Protein AF-A0A068VB18-F1 (afdb_monomer)

Secondary structure (DSSP, 8-state):
-BTTEEEEEETTEEEEEEEEETTEEEE-----------------HHHHHHHHHHHHHTTS--HHHHHHHHHTTTTTT----PPPP-HHHHHHH-PPPPPPP------STTS-EEEEEE---SS--TTS--EEEEEEETTT--EEEEEESSSTHHHHHHHHHHHHHHHTTT----EEEE-S-STTTSHHHHHHHHHTTPEEEEPPTT-GGGGHHHHHHHHHHHHHHHHHHHHTT--GGGHHHHHHHHHHHHTTS--GGGTT--HHHHHHTS---GGGG---TT-EEEEE----TTS-SEEEEEEEEE-TTSSSEEEEETTTTEEEEESSEEEE-HHHHHHHHTTS---PPPP------------------------------------------------------SHHHHHHHHHHHHHHHHHHHHHHH-TT---

Mean predicted aligned error: 19.24 Å

Organism: Coffea canephora (NCBI:txid49390)

Radius of gyration: 36.21 Å; Cα contacts (8 Å, |Δi|>4): 508; chains: 1; bounding box: 81×68×108 Å

InterPro domains:
  IPR001584 Integrase, catalytic core [PF00665] (124-206)
  IPR001584 Integrase, catalytic core [PS50994] (92-271)
  IPR012337 Ribonuclease H-like superfamily [SSF53098] (108-265)
  IPR025724 GAG-pre-integrase domain [PF13976] (40-94)
  IPR036397 Ribonuclease H superfamily [G3DSA:3.30.420.10] (103-286)
  IPR039537 Retrotransposon Ty1/copia-like [PTHR42648] (55-319)
  IPR057670 Retroviral polymerase, SH3-like domain [PF25597] (283-341)

Sequence (435 aa):
MRDGILKVTSGALVMLKGVRKNILYYYQGSIVVGTAAATTSSSSKKDAEATKLWHMRLGHAGEKSLQNLAKQGLLKGTKVCKLEFCEHCVLEKQRKVKFGTGIHNTKGILDYVHSNVWGPAKTPSLGGRYYFVTFIDDFSRRVWVFTMKSKDEVLEIFLKWKARVENQTGRKIKILRTDNGGEYKSDPFQKIGQECGIVQHFTVRKTPQQNGVSERMNKTLVEKVHCMLSNARLGRKFWAETVTYAQHLVNRLPSSAIGGKTPLEVWSGKPTTDYDSLRIFYSTAYYHVNESKLDPRAKKAIFMGLNAGVKGYRLWCLEAKKTIISRDVTFNESAMLNKVTQNGTSGTPQQVECTPKQVEFEQIVVSPANSTISDSPMAEEESDEEEISTQDLNSSKSQLPSIGQNEKFINLLVLLTWWLMHFQLLMMFHPHFLK

Structure (mmCIF, N/CA/C/O backbone):
data_AF-A0A068VB18-F1
#
_entry.id   AF-A0A068VB18-F1
#
loop_
_atom_site.group_PDB
_atom_site.id
_atom_site.type_symbol
_atom_site.label_atom_id
_atom_site.label_alt_id
_atom_site.label_comp_id
_atom_site.label_asym_id
_atom_site.label_entity_id
_atom_site.label_seq_id
_atom_site.pdbx_PDB_ins_code
_atom_site.Cartn_x
_atom_site.Cartn_y
_atom_site.Cartn_z
_atom_site.occupancy
_atom_site.B_iso_or_equiv
_atom_site.auth_seq_id
_atom_site.auth_comp_id
_atom_site.auth_asym_id
_atom_site.auth_atom_id
_atom_site.pdbx_PDB_model_num
ATOM 1 N N . MET A 1 1 ? -0.749 -23.308 60.403 1.00 58.56 1 MET A N 1
ATOM 2 C CA . MET A 1 1 ? -1.268 -23.413 61.790 1.00 58.56 1 MET A CA 1
ATOM 3 C C . MET A 1 1 ? -0.129 -23.890 62.681 1.00 58.56 1 MET A C 1
ATOM 5 O O . MET A 1 1 ? 0.758 -24.550 62.151 1.00 58.56 1 MET A O 1
ATOM 9 N N . ARG A 1 2 ? -0.130 -23.566 63.977 1.00 52.41 2 ARG A N 1
ATOM 10 C CA . ARG A 1 2 ? 0.782 -24.137 64.988 1.00 52.41 2 ARG A CA 1
ATOM 11 C C . ARG A 1 2 ? 0.007 -24.312 66.302 1.00 52.41 2 ARG A C 1
ATOM 13 O O . ARG A 1 2 ? -1.037 -23.679 66.473 1.00 52.41 2 ARG A O 1
ATOM 20 N N . ASP A 1 3 ? 0.481 -25.200 67.169 1.00 66.00 3 ASP A N 1
ATOM 21 C CA . ASP A 1 3 ? 0.122 -25.263 68.598 1.00 66.00 3 ASP A CA 1
ATOM 22 C C . ASP A 1 3 ? -1.391 -25.353 68.893 1.00 66.00 3 ASP A C 1
ATOM 24 O O . ASP A 1 3 ? -1.912 -24.748 69.825 1.00 66.00 3 ASP A O 1
ATOM 28 N N . GLY A 1 4 ? -2.136 -26.079 68.050 1.00 69.44 4 GLY A N 1
ATOM 29 C CA . GLY A 1 4 ? -3.585 -26.274 68.201 1.00 69.44 4 GLY A CA 1
ATOM 30 C C . GLY A 1 4 ? -4.459 -25.042 67.915 1.00 69.44 4 GLY A C 1
ATOM 31 O O . GLY A 1 4 ? -5.681 -25.130 68.047 1.00 69.44 4 GLY A O 1
ATOM 32 N N . ILE A 1 5 ? -3.878 -23.913 67.491 1.00 75.50 5 ILE A N 1
ATOM 33 C CA . ILE A 1 5 ? -4.602 -22.655 67.256 1.00 75.50 5 ILE A CA 1
ATOM 34 C C . ILE A 1 5 ? -4.793 -22.400 65.755 1.00 75.50 5 ILE A C 1
ATOM 36 O O . ILE A 1 5 ? -3.845 -22.358 64.962 1.00 75.50 5 ILE A O 1
ATOM 40 N N . LEU A 1 6 ? -6.048 -22.158 65.379 1.00 71.81 6 LEU A N 1
ATOM 41 C CA . LEU A 1 6 ? -6.449 -21.607 64.090 1.00 71.81 6 LEU A CA 1
ATOM 42 C C . LEU A 1 6 ? -6.508 -20.075 64.195 1.00 71.81 6 LEU A C 1
ATOM 44 O O . LEU A 1 6 ? -7.068 -19.530 65.148 1.00 71.81 6 LEU A O 1
ATOM 48 N N . LYS A 1 7 ? -5.951 -19.376 63.204 1.00 76.12 7 LYS A N 1
ATOM 49 C CA . LYS A 1 7 ? -6.112 -17.928 63.008 1.00 76.12 7 LYS A CA 1
ATOM 50 C C . LYS A 1 7 ? -6.501 -17.679 61.555 1.00 76.12 7 LYS A C 1
ATOM 52 O O . LYS A 1 7 ? -5.913 -18.297 60.669 1.00 76.12 7 LYS A O 1
ATOM 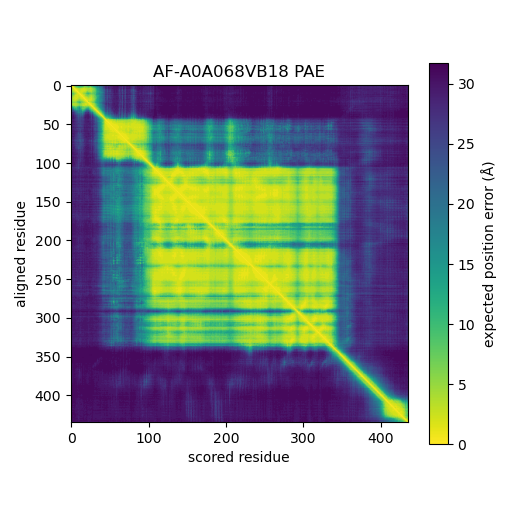57 N N . VAL A 1 8 ? -7.441 -16.767 61.327 1.00 70.88 8 VAL A N 1
ATOM 58 C CA . VAL A 1 8 ? -7.776 -16.230 59.999 1.00 70.88 8 VAL A CA 1
ATOM 59 C C . VAL A 1 8 ? -7.447 -14.742 60.010 1.00 70.88 8 VAL A C 1
ATOM 61 O O . VAL A 1 8 ? -7.818 -14.038 60.950 1.00 70.88 8 VAL A O 1
ATOM 64 N N . THR A 1 9 ? -6.725 -14.270 58.999 1.00 74.38 9 THR A N 1
ATOM 65 C CA . THR A 1 9 ? -6.151 -12.917 58.940 1.00 74.38 9 THR A CA 1
ATOM 66 C C . THR A 1 9 ? -6.532 -12.203 57.651 1.00 74.38 9 THR A C 1
ATOM 68 O O . THR A 1 9 ? -6.506 -12.815 56.586 1.00 74.38 9 THR A O 1
ATOM 71 N N . SER A 1 10 ? -6.814 -10.904 57.743 1.00 54.53 10 SER A N 1
ATOM 72 C CA . SER A 1 10 ? -6.940 -9.999 56.598 1.00 54.53 10 SER A CA 1
ATOM 73 C C . SER A 1 10 ? -5.850 -8.935 56.713 1.00 54.53 10 SER A C 1
ATOM 75 O O . SER A 1 10 ? -5.872 -8.102 57.621 1.00 54.53 10 SER A O 1
ATOM 77 N N . GLY A 1 11 ? -4.825 -9.026 55.862 1.00 71.62 11 GLY A N 1
ATOM 78 C CA . GLY A 1 11 ? -3.572 -8.296 56.069 1.00 71.62 11 GLY A CA 1
ATOM 79 C C . GLY A 1 11 ? -2.963 -8.612 57.442 1.00 71.62 11 GLY A C 1
ATOM 80 O O . GLY A 1 11 ? -2.882 -9.774 57.840 1.00 71.62 11 GLY A O 1
ATOM 81 N N . ALA A 1 12 ? -2.574 -7.574 58.185 1.00 59.66 12 ALA A N 1
ATOM 82 C CA . ALA A 1 12 ? -2.050 -7.701 59.548 1.00 59.66 12 ALA A CA 1
ATOM 83 C C . ALA A 1 12 ? -3.129 -7.967 60.624 1.00 59.66 12 ALA A C 1
ATOM 85 O O . ALA A 1 12 ? -2.789 -8.275 61.766 1.00 59.66 12 ALA A O 1
ATOM 86 N N . LEU A 1 13 ? -4.423 -7.849 60.295 1.00 49.03 13 LEU A N 1
ATOM 87 C CA . LEU A 1 13 ? -5.514 -7.957 61.264 1.00 49.03 13 LEU A CA 1
ATOM 88 C C . LEU A 1 13 ? -5.970 -9.416 61.424 1.00 49.03 13 LEU A C 1
ATOM 90 O O . LEU A 1 13 ? -6.339 -10.073 60.449 1.00 49.03 13 LEU A O 1
ATOM 94 N N . VAL A 1 14 ? -5.982 -9.931 62.657 1.00 67.19 14 VAL A N 1
ATOM 95 C CA . VAL A 1 14 ? -6.551 -11.255 62.968 1.00 67.19 14 VAL A CA 1
ATOM 96 C C . VAL A 1 14 ? -8.071 -11.123 63.054 1.00 67.19 14 VAL A C 1
ATOM 98 O O . VAL A 1 14 ? -8.593 -10.607 64.035 1.00 67.19 14 VAL A O 1
ATOM 101 N N . MET A 1 15 ? -8.770 -11.606 62.028 1.00 63.97 15 MET A N 1
ATOM 102 C CA . MET A 1 15 ? -10.232 -11.552 61.926 1.00 63.97 15 MET A CA 1
ATOM 103 C C . MET A 1 15 ? -10.912 -12.586 62.826 1.00 63.97 15 MET A C 1
ATOM 105 O O . MET A 1 15 ? -11.956 -12.308 63.401 1.00 63.97 15 MET A O 1
ATOM 109 N N . LEU A 1 16 ? -10.339 -13.792 62.926 1.00 72.50 16 LEU A N 1
ATOM 110 C CA . LEU A 1 16 ? -10.904 -14.910 63.689 1.00 72.50 16 LEU A CA 1
ATOM 111 C C . LEU A 1 16 ? -9.788 -15.699 64.386 1.00 72.50 16 LEU A C 1
ATOM 113 O O . LEU A 1 16 ? -8.723 -15.929 63.803 1.00 72.50 16 LEU A O 1
ATOM 117 N N . LYS A 1 17 ? -10.061 -16.188 65.599 1.00 77.75 17 LYS A N 1
ATOM 118 C CA . LYS A 1 17 ? -9.218 -17.143 66.332 1.00 77.75 17 LYS A CA 1
ATOM 119 C C . LYS A 1 17 ? -10.072 -18.329 66.787 1.00 77.75 17 LYS A C 1
ATOM 121 O O . LYS A 1 17 ? -11.177 -18.145 67.291 1.00 77.75 17 LYS A O 1
ATOM 126 N N . GLY A 1 18 ? -9.553 -19.542 66.619 1.00 79.19 18 GLY A N 1
ATOM 127 C CA . GLY A 1 18 ? -10.179 -20.773 67.100 1.00 79.19 18 GLY A CA 1
ATOM 128 C C . GLY A 1 18 ? -9.169 -21.671 67.806 1.00 79.19 18 GLY A C 1
ATOM 129 O O . GLY A 1 18 ? -8.002 -21.724 67.414 1.00 79.19 18 GLY A O 1
ATOM 130 N N . VAL A 1 19 ? -9.608 -22.377 68.844 1.00 80.06 19 VAL A N 1
ATOM 131 C CA . VAL A 1 19 ? -8.768 -23.279 69.647 1.00 80.06 19 VAL A CA 1
ATOM 132 C C . VAL A 1 19 ? -9.276 -24.707 69.488 1.00 80.06 19 VAL A C 1
ATOM 134 O O . VAL A 1 19 ? -10.472 -24.968 69.638 1.00 80.06 19 VAL A O 1
ATOM 137 N N . ARG A 1 20 ? -8.381 -25.643 69.167 1.00 77.44 20 ARG A N 1
ATOM 138 C CA . ARG A 1 20 ? -8.735 -27.057 69.019 1.00 77.44 20 ARG A CA 1
ATOM 139 C C . ARG A 1 20 ? -9.038 -27.698 70.376 1.00 77.44 20 ARG A C 1
ATOM 141 O O . ARG A 1 20 ? -8.213 -27.641 71.283 1.00 77.44 20 ARG A O 1
ATOM 148 N N . LYS A 1 21 ? -10.178 -28.383 70.479 1.00 76.88 21 LYS A N 1
ATOM 149 C CA . LYS A 1 21 ? -10.435 -29.414 71.497 1.00 76.88 21 LYS A CA 1
ATOM 150 C C . LYS A 1 21 ? -10.802 -30.709 70.772 1.00 76.88 21 LYS A C 1
ATOM 152 O O . LYS A 1 21 ? -11.708 -30.732 69.939 1.00 76.88 21 LYS A O 1
ATOM 157 N N . ASN A 1 22 ? -10.079 -31.783 71.074 1.00 78.00 22 ASN A N 1
ATOM 158 C CA . ASN A 1 22 ? -10.166 -33.082 70.400 1.00 78.00 22 ASN A CA 1
ATOM 159 C C . ASN A 1 22 ? -9.963 -32.950 68.873 1.00 78.00 22 ASN A C 1
ATOM 161 O O . ASN A 1 22 ? -8.845 -32.697 68.417 1.00 78.00 22 ASN A O 1
ATOM 165 N N . ILE A 1 23 ? -11.026 -33.096 68.079 1.00 73.56 23 ILE A N 1
ATOM 166 C CA . ILE A 1 23 ? -11.016 -32.996 66.607 1.00 73.56 23 ILE A CA 1
ATOM 167 C C . ILE A 1 23 ? -11.746 -31.760 66.054 1.00 73.56 23 ILE A C 1
ATOM 169 O O . ILE A 1 23 ? -11.661 -31.514 64.855 1.00 73.56 23 ILE A O 1
ATOM 173 N N . LEU A 1 24 ? -12.386 -30.938 66.898 1.00 62.53 24 LEU A N 1
ATOM 174 C CA . LEU A 1 24 ? -13.042 -29.693 66.472 1.00 62.53 24 LEU A CA 1
ATOM 175 C C . LEU A 1 24 ? -12.284 -28.445 66.942 1.00 62.53 24 LEU A C 1
ATOM 177 O O . LEU A 1 24 ? -11.640 -28.432 67.992 1.00 62.53 24 LEU A O 1
ATOM 181 N N . TYR A 1 25 ? -12.395 -27.370 66.161 1.00 75.81 25 TYR A N 1
ATOM 182 C CA . TYR A 1 25 ? -11.918 -26.037 66.524 1.00 75.81 25 TYR A CA 1
ATOM 183 C C . TYR A 1 25 ? -13.089 -25.205 67.040 1.00 75.81 25 TYR A C 1
ATOM 185 O O . TYR A 1 25 ? -14.032 -24.931 66.303 1.00 75.81 25 TYR A O 1
ATOM 193 N N . TYR A 1 26 ? -13.010 -24.782 68.297 1.00 72.38 26 TYR A N 1
ATOM 194 C CA . TYR A 1 26 ? -14.001 -23.908 68.912 1.00 72.38 26 TYR A CA 1
ATOM 195 C C . TYR A 1 26 ? -13.614 -22.457 68.633 1.00 72.38 26 TYR A C 1
ATOM 197 O O . TYR A 1 26 ? -12.498 -22.035 68.952 1.00 72.38 26 TYR A O 1
ATOM 205 N N . TYR A 1 27 ? -14.516 -21.705 68.002 1.00 73.25 27 TYR A N 1
ATOM 206 C CA . TYR A 1 27 ? -14.330 -20.277 67.760 1.00 73.25 27 TYR A CA 1
ATOM 207 C C . TYR A 1 27 ? -14.326 -19.504 69.084 1.00 73.25 27 TYR A C 1
ATOM 209 O O . TYR A 1 27 ? -15.117 -19.797 69.980 1.00 73.25 27 TYR A O 1
ATOM 217 N N . GLN A 1 28 ? -13.435 -18.520 69.208 1.00 64.50 28 GLN A N 1
ATOM 218 C CA . GLN A 1 28 ? -13.293 -17.719 70.418 1.00 64.50 28 GLN A CA 1
ATOM 219 C C . GLN A 1 28 ? -13.223 -16.231 70.054 1.00 64.50 28 GLN A C 1
ATOM 221 O O . GLN A 1 28 ? -12.144 -15.674 69.851 1.00 64.50 28 GLN A O 1
ATOM 226 N N . GLY A 1 29 ? -14.393 -15.595 69.975 1.00 57.19 29 GLY A N 1
ATOM 227 C CA . GLY A 1 29 ? -14.534 -14.157 69.756 1.00 57.19 29 GLY A CA 1
ATOM 228 C C . GLY A 1 29 ? -15.957 -13.674 70.037 1.00 57.19 29 GLY A C 1
ATOM 229 O O . GLY A 1 29 ? -16.926 -14.382 69.764 1.00 57.19 29 GLY A O 1
ATOM 230 N N . SER A 1 30 ? -16.077 -12.470 70.589 1.00 56.31 30 SER A N 1
ATOM 231 C CA . SER A 1 30 ? -17.341 -11.748 70.740 1.00 56.31 30 SER A CA 1
ATOM 232 C C . SER A 1 30 ? -17.732 -11.061 69.427 1.00 56.31 30 SER A C 1
ATOM 234 O O . SER A 1 30 ? -16.874 -10.666 68.636 1.00 56.31 30 SER A O 1
ATOM 236 N N . ILE A 1 31 ? -19.036 -10.902 69.182 1.00 49.12 31 ILE A N 1
ATOM 237 C CA . ILE A 1 31 ? -19.524 -10.133 68.032 1.00 49.12 31 ILE A CA 1
ATOM 238 C C . ILE A 1 31 ? -19.370 -8.646 68.359 1.00 49.12 31 ILE A C 1
ATOM 240 O O . ILE A 1 31 ? -20.146 -8.088 69.134 1.00 49.12 31 ILE A O 1
ATOM 244 N N . VAL A 1 32 ? -18.377 -7.993 67.756 1.00 45.59 32 VAL A N 1
ATOM 245 C CA . VAL A 1 32 ? -18.273 -6.530 67.787 1.00 45.59 32 VAL A CA 1
ATOM 246 C C . VAL A 1 32 ? -19.317 -5.968 66.824 1.00 45.59 32 VAL A C 1
ATOM 248 O O . VAL A 1 32 ? -19.066 -5.853 65.625 1.00 45.59 32 VAL A O 1
ATOM 251 N N . VAL A 1 33 ? -20.495 -5.615 67.346 1.00 46.28 33 VAL A N 1
ATOM 252 C CA . VAL A 1 33 ? -21.537 -4.878 66.605 1.00 46.28 33 VAL A CA 1
ATOM 253 C C . VAL A 1 33 ? -21.116 -3.408 66.483 1.00 46.28 33 VAL A C 1
ATOM 255 O O . VAL A 1 33 ? -21.714 -2.500 67.054 1.00 46.28 33 VAL A O 1
ATOM 258 N N . GLY A 1 34 ? -20.015 -3.179 65.770 1.00 37.50 34 GLY A N 1
ATOM 259 C CA . GLY A 1 34 ? -19.579 -1.851 65.372 1.00 37.50 34 GLY A CA 1
ATOM 260 C C . GLY A 1 34 ? -20.324 -1.441 64.111 1.00 37.50 34 GLY A C 1
ATOM 261 O O . GLY A 1 34 ? -20.121 -2.047 63.058 1.00 37.50 34 GLY A O 1
ATOM 262 N N . THR A 1 35 ? -21.164 -0.410 64.199 1.00 41.69 35 THR A N 1
ATOM 263 C CA . THR A 1 35 ? -21.800 0.197 63.023 1.00 41.69 35 THR A CA 1
ATOM 264 C C . THR A 1 35 ? -20.718 0.795 62.131 1.00 41.69 35 THR A C 1
ATOM 266 O O . THR A 1 35 ? -20.266 1.920 62.346 1.00 41.69 35 THR A O 1
ATOM 269 N N . ALA A 1 36 ? -20.280 0.029 61.134 1.00 35.00 36 ALA A N 1
ATOM 270 C CA . ALA A 1 36 ? -19.320 0.482 60.145 1.00 35.00 36 ALA A CA 1
ATOM 271 C C . ALA A 1 36 ? -19.964 1.588 59.301 1.00 35.00 36 ALA A C 1
ATOM 273 O O . ALA A 1 36 ? -20.660 1.319 58.322 1.00 35.00 36 ALA A O 1
ATOM 274 N N . ALA A 1 37 ? -19.721 2.840 59.693 1.00 38.44 37 ALA A N 1
ATOM 275 C CA . ALA A 1 37 ? -20.038 4.021 58.908 1.00 38.44 37 ALA A CA 1
ATOM 276 C C . ALA A 1 37 ? -19.129 4.064 57.670 1.00 38.44 37 ALA A C 1
ATOM 278 O O . ALA A 1 37 ? -18.184 4.848 57.585 1.00 38.44 37 ALA A O 1
ATOM 279 N N . ALA A 1 38 ? -19.410 3.184 56.708 1.00 33.62 38 ALA A N 1
ATOM 280 C CA . ALA A 1 38 ? -18.883 3.294 55.366 1.00 33.62 38 ALA A CA 1
ATOM 281 C C . ALA A 1 38 ? -19.307 4.662 54.831 1.00 33.62 38 ALA A C 1
ATOM 283 O O . ALA A 1 38 ? -20.493 4.910 54.617 1.00 33.62 38 ALA A O 1
ATOM 284 N N . THR A 1 39 ? -18.339 5.553 54.631 1.00 35.38 39 THR A N 1
ATOM 285 C CA . THR A 1 39 ? -18.535 6.866 54.014 1.00 35.38 39 THR A CA 1
ATOM 286 C C . THR A 1 39 ? -18.766 6.70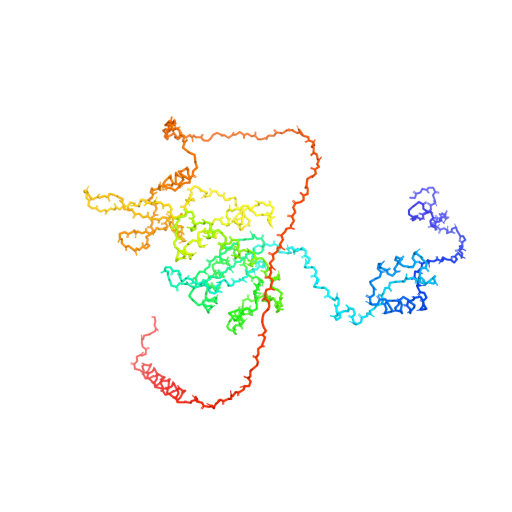7 52.514 1.00 35.38 39 THR A C 1
ATOM 288 O O . THR A 1 39 ? -18.004 7.192 51.676 1.00 35.38 39 THR A O 1
ATOM 291 N N . THR A 1 40 ? -19.869 6.040 52.167 1.00 36.53 40 THR A N 1
ATOM 292 C CA . THR A 1 40 ? -20.507 6.215 50.870 1.00 36.53 40 THR A CA 1
ATOM 293 C C . THR A 1 40 ? -20.725 7.710 50.685 1.00 36.53 40 THR A C 1
ATOM 295 O O . THR A 1 40 ? -21.352 8.392 51.497 1.00 36.53 40 THR A O 1
ATOM 298 N N . SER A 1 41 ? -20.154 8.257 49.619 1.00 46.75 41 SER A N 1
ATOM 299 C CA . SER A 1 41 ? -20.274 9.668 49.272 1.00 46.75 41 SER A CA 1
ATOM 300 C C . SER A 1 41 ? -21.639 9.950 48.642 1.00 46.75 41 SER A C 1
ATOM 302 O O . SER A 1 41 ? -21.734 10.518 47.555 1.00 46.75 41 SER A O 1
ATOM 304 N N . SER A 1 42 ? -22.713 9.575 49.348 1.00 48.00 42 SER A N 1
ATOM 305 C CA . SER A 1 42 ? -24.072 10.020 49.067 1.00 48.00 42 SER A CA 1
ATOM 306 C C . SER A 1 42 ? -24.145 11.527 49.308 1.00 48.00 42 SER A C 1
ATOM 308 O O . SER A 1 42 ? -24.503 12.002 50.388 1.00 48.00 42 SER A O 1
ATOM 310 N N . SER A 1 43 ? -23.765 12.287 48.282 1.00 57.28 43 SER A N 1
ATOM 311 C CA . SER A 1 43 ? -24.233 13.651 48.070 1.00 57.28 43 SER A CA 1
ATOM 312 C C . SER A 1 43 ? -25.730 13.679 48.345 1.00 57.28 43 SER A C 1
ATOM 314 O O . SER A 1 43 ? -26.464 12.877 47.755 1.00 57.28 43 SER A O 1
ATOM 316 N N . SER A 1 44 ? -26.190 14.549 49.243 1.00 72.12 44 SER A N 1
ATOM 317 C CA . SER A 1 44 ? -27.627 14.633 49.480 1.00 72.12 44 SER A CA 1
ATOM 318 C C . SER A 1 44 ? -28.304 15.072 48.181 1.00 72.12 44 SER A C 1
ATOM 320 O O . SER A 1 44 ? -27.704 15.783 47.370 1.00 72.12 44 SER A O 1
ATOM 322 N N . LYS A 1 45 ? -29.561 14.669 47.963 1.00 76.31 45 LYS A N 1
ATOM 323 C CA . LYS A 1 45 ? -30.307 15.068 46.757 1.00 76.31 45 LYS A CA 1
ATOM 324 C C . LYS A 1 45 ? -30.280 16.597 46.562 1.00 76.31 45 LYS A C 1
ATOM 326 O O . LYS A 1 45 ? -30.071 17.082 45.457 1.00 76.31 45 LYS A O 1
ATOM 331 N N . LYS A 1 46 ? -30.346 17.328 47.679 1.00 81.44 46 LYS A N 1
ATOM 332 C CA . LYS A 1 46 ? -30.207 18.785 47.790 1.00 81.44 46 LYS A CA 1
ATOM 333 C C . LYS A 1 46 ? -28.846 19.317 47.311 1.00 81.44 46 LYS A C 1
ATOM 335 O O . LYS A 1 46 ? -28.811 20.365 46.675 1.00 81.44 46 LYS A O 1
ATOM 340 N N . ASP A 1 47 ? -27.738 18.615 47.569 1.00 83.44 47 ASP A N 1
ATOM 341 C CA . ASP A 1 47 ? -26.401 19.000 47.081 1.00 83.44 47 ASP A CA 1
ATOM 342 C C . ASP A 1 47 ? -26.272 18.806 45.559 1.00 83.44 47 ASP A C 1
ATOM 344 O O . ASP A 1 47 ? -25.673 19.635 44.869 1.00 83.44 47 ASP A O 1
ATOM 348 N N . ALA A 1 48 ? -26.857 17.730 45.019 1.00 84.75 48 ALA A N 1
ATOM 349 C CA . ALA A 1 48 ? -26.893 17.468 43.578 1.00 84.75 48 ALA A CA 1
ATOM 350 C C . ALA A 1 48 ? -27.773 18.497 42.843 1.00 84.75 48 ALA A C 1
ATOM 352 O O . ALA A 1 48 ? -27.325 19.118 41.876 1.00 84.75 48 ALA A O 1
ATOM 353 N N . GLU A 1 49 ? -28.978 18.761 43.358 1.00 87.00 49 GLU A N 1
ATOM 354 C CA . GLU A 1 49 ? -29.884 19.810 42.872 1.00 87.00 49 GLU A CA 1
ATOM 355 C C . GLU A 1 49 ? -29.218 21.200 42.929 1.00 87.00 49 GLU A C 1
ATOM 357 O O . GLU A 1 49 ? -29.246 21.938 41.943 1.00 87.00 49 GLU A O 1
ATOM 362 N N . ALA A 1 50 ? -28.531 21.541 44.026 1.00 88.25 50 ALA A N 1
ATOM 363 C CA . ALA A 1 50 ? -27.800 22.804 44.150 1.00 88.25 50 ALA A CA 1
ATOM 364 C C . ALA A 1 50 ? -26.586 22.891 43.201 1.00 88.25 50 ALA A C 1
ATOM 366 O O . ALA A 1 50 ? -26.333 23.950 42.623 1.00 88.25 50 ALA A O 1
ATOM 367 N N . THR A 1 51 ? -25.870 21.784 42.975 1.00 89.44 51 THR A N 1
ATOM 368 C CA . THR A 1 51 ? -24.783 21.704 41.979 1.00 89.44 51 THR A CA 1
ATOM 369 C C . THR A 1 51 ? -25.313 21.968 40.568 1.00 89.44 51 THR A C 1
ATOM 371 O O . THR A 1 51 ? -24.751 22.784 39.835 1.00 89.44 51 THR A O 1
ATOM 374 N N . LYS A 1 52 ? -26.432 21.332 40.202 1.00 89.56 52 LYS A N 1
ATOM 375 C CA . LYS A 1 52 ? -27.115 21.495 38.909 1.00 89.56 52 LYS A CA 1
ATOM 376 C C . LYS A 1 52 ? -27.666 22.915 38.725 1.00 89.56 52 LYS A C 1
ATOM 378 O O . LYS A 1 52 ? -27.545 23.491 37.646 1.00 89.56 52 LYS A O 1
ATOM 383 N N . LEU A 1 53 ? -28.186 23.522 39.792 1.00 89.69 53 LEU A N 1
ATOM 384 C CA . LEU A 1 53 ? -28.639 24.914 39.802 1.00 89.69 53 LEU A CA 1
ATOM 385 C C . LEU A 1 53 ? -27.488 25.906 39.572 1.00 89.69 53 LEU A C 1
ATOM 387 O O . LEU A 1 53 ? -27.627 26.816 38.754 1.00 89.69 53 LEU A O 1
ATOM 391 N N . TRP A 1 54 ? -26.344 25.736 40.245 1.00 92.19 54 TRP A N 1
ATOM 392 C CA . TRP A 1 54 ? -25.168 26.586 40.015 1.00 92.19 54 TRP A CA 1
ATOM 393 C C . TRP A 1 54 ? -24.537 26.370 38.641 1.00 92.19 54 TRP A C 1
ATOM 395 O O . TRP A 1 54 ? -24.138 27.343 38.007 1.00 92.19 54 TRP A O 1
ATOM 405 N N . HIS A 1 55 ? -24.510 25.129 38.150 1.00 92.12 55 HIS A N 1
ATOM 406 C CA . HIS A 1 55 ? -24.104 24.812 36.783 1.00 92.12 55 HIS A CA 1
ATOM 407 C C . HIS A 1 55 ? -24.878 25.648 35.751 1.00 92.12 55 HIS A C 1
ATOM 409 O O . HIS A 1 55 ? -24.257 26.322 34.928 1.00 92.12 55 HIS A O 1
ATOM 415 N N . MET A 1 56 ? -26.215 25.659 35.832 1.00 89.00 56 MET A N 1
ATOM 416 C CA . MET A 1 56 ? -27.070 26.434 34.923 1.00 89.00 56 MET A CA 1
ATOM 417 C C . MET A 1 56 ? -26.892 27.949 35.114 1.00 89.00 56 MET A C 1
ATOM 419 O O . MET A 1 56 ? -26.660 28.661 34.139 1.00 89.00 56 MET A O 1
ATOM 423 N N . ARG A 1 57 ? -26.911 28.442 36.364 1.00 92.25 57 ARG A N 1
ATOM 424 C CA . ARG A 1 57 ? -26.730 29.876 36.690 1.00 92.25 57 ARG A CA 1
ATOM 425 C C . ARG A 1 57 ? -25.413 30.472 36.188 1.00 92.25 57 ARG A C 1
ATOM 427 O O . ARG A 1 57 ? -25.347 31.675 35.972 1.00 92.25 57 ARG A O 1
ATOM 434 N N . LEU A 1 58 ? -24.374 29.653 36.031 1.00 90.38 58 LEU A N 1
ATOM 435 C CA . LEU A 1 58 ? -23.027 30.073 35.639 1.00 90.38 58 LEU A CA 1
ATOM 436 C C . LEU A 1 58 ? -22.703 29.698 34.179 1.00 90.38 58 LEU A C 1
ATOM 438 O O . LEU A 1 58 ? -21.579 29.310 33.869 1.00 90.38 58 LEU A O 1
ATOM 442 N N . GLY A 1 59 ? -23.687 29.772 33.274 1.00 89.88 59 GLY A N 1
ATOM 443 C CA . GLY A 1 59 ? -23.466 29.580 31.831 1.00 89.88 59 GLY A CA 1
ATOM 444 C C . GLY A 1 59 ? -23.068 28.149 31.450 1.00 89.88 59 GLY A C 1
ATOM 445 O O . GLY A 1 59 ? -22.218 27.929 30.576 1.00 89.88 59 GLY A O 1
ATOM 446 N N . HIS A 1 60 ? -23.648 27.157 32.131 1.00 90.88 60 HIS A N 1
ATOM 447 C CA . HIS A 1 60 ? -23.270 25.748 32.009 1.00 90.88 60 HIS A CA 1
ATOM 448 C C . HIS A 1 60 ? -21.783 25.511 32.343 1.00 90.88 60 HIS A C 1
ATOM 450 O O . HIS A 1 60 ? -21.032 24.923 31.551 1.00 90.88 60 HIS A O 1
ATOM 456 N N . ALA A 1 61 ? -21.343 26.005 33.507 1.00 87.75 61 ALA A N 1
ATOM 457 C CA . ALA A 1 61 ? -19.969 25.878 33.999 1.00 87.75 61 ALA A CA 1
ATOM 458 C C . ALA A 1 61 ? -19.585 24.415 34.287 1.00 87.75 61 ALA A C 1
ATOM 460 O O . ALA A 1 61 ? -20.347 23.666 34.897 1.00 87.75 61 ALA A O 1
ATOM 461 N N . GLY A 1 62 ? -18.382 24.003 33.877 1.00 87.06 62 GLY A N 1
ATOM 462 C CA . GLY A 1 62 ? -17.886 22.643 34.108 1.00 87.06 62 GLY A CA 1
ATOM 463 C C . GLY A 1 62 ? -17.621 22.340 35.588 1.00 87.06 62 GLY A C 1
ATOM 464 O O . GLY A 1 62 ? -17.310 23.238 36.369 1.00 87.06 62 GLY A O 1
ATOM 465 N N . GLU A 1 63 ? -17.685 21.059 35.965 1.00 89.50 63 GLU A N 1
ATOM 466 C CA . GLU A 1 63 ? -17.585 20.613 37.366 1.00 89.50 63 GLU A CA 1
ATOM 467 C C . GLU A 1 63 ? -16.328 21.139 38.083 1.00 89.50 63 GLU A C 1
ATOM 469 O O . GLU A 1 63 ? -16.427 21.647 39.195 1.00 89.50 63 GLU A O 1
ATOM 474 N N . LYS A 1 64 ? -15.159 21.134 37.422 1.00 88.50 64 LYS A N 1
ATOM 475 C CA . LYS A 1 64 ? -13.905 21.689 37.974 1.00 88.50 64 LYS A CA 1
ATOM 476 C C . LYS A 1 64 ? -14.022 23.179 38.337 1.00 88.50 64 LYS A C 1
ATOM 478 O O . LYS A 1 64 ? -13.483 23.603 39.356 1.00 88.50 64 LYS A O 1
ATOM 483 N N . SER A 1 65 ? -14.741 23.970 37.537 1.00 89.69 65 SER A N 1
ATOM 484 C CA . SER A 1 65 ? -14.977 25.393 37.813 1.00 89.69 65 SER A CA 1
ATOM 485 C C . SER A 1 65 ? -15.916 25.576 39.005 1.00 89.69 65 SER A C 1
ATOM 487 O O . SER A 1 65 ? -15.634 26.384 39.886 1.00 89.69 65 SER A O 1
ATOM 489 N N . LEU A 1 66 ? -16.983 24.775 39.084 1.00 92.00 66 LEU A N 1
ATOM 490 C CA . LEU A 1 66 ? -17.909 24.777 40.223 1.00 92.00 66 LEU A CA 1
ATOM 491 C C . LEU A 1 66 ? -17.197 24.371 41.524 1.00 92.00 66 LEU A C 1
ATOM 493 O O . LEU A 1 66 ? -17.338 25.055 42.535 1.00 92.00 66 LEU A O 1
ATOM 497 N N . GLN A 1 67 ? -16.372 23.320 41.493 1.00 90.75 67 GLN A N 1
ATOM 498 C CA . GLN A 1 67 ? -15.561 22.887 42.638 1.00 90.75 67 GLN A CA 1
ATOM 499 C C . GLN A 1 67 ? -14.598 23.989 43.113 1.00 90.75 67 GLN A C 1
ATOM 501 O O . GLN A 1 67 ? -14.418 24.163 44.317 1.00 90.75 67 GLN A O 1
ATOM 506 N N . ASN A 1 68 ? -13.996 24.755 42.196 1.00 91.56 68 ASN A N 1
ATOM 507 C CA . ASN A 1 68 ? -13.122 25.876 42.553 1.00 91.56 68 ASN A CA 1
ATOM 508 C C . ASN A 1 68 ? -13.902 27.032 43.206 1.00 91.56 68 ASN A C 1
ATOM 510 O O . ASN A 1 68 ? -13.496 27.508 44.265 1.00 91.56 68 ASN A O 1
ATOM 514 N N . LEU A 1 69 ? -15.049 27.427 42.643 1.00 92.19 69 LEU A N 1
ATOM 515 C CA . LEU A 1 69 ? -15.909 28.472 43.218 1.00 92.19 69 LEU A CA 1
ATOM 516 C C . LEU A 1 69 ? -16.490 28.065 44.587 1.00 92.19 69 LEU A C 1
ATOM 518 O O . LEU A 1 69 ? -16.656 28.910 45.466 1.00 92.19 69 LEU A O 1
ATOM 522 N N . ALA A 1 70 ? -16.761 26.772 44.801 1.00 90.88 70 ALA A N 1
ATOM 523 C CA . ALA A 1 70 ? -17.163 26.238 46.102 1.00 90.88 70 ALA A CA 1
ATOM 524 C C . ALA A 1 70 ? -16.030 26.320 47.139 1.00 90.88 70 ALA A C 1
ATOM 526 O O . ALA A 1 70 ? -16.264 26.773 48.257 1.00 90.88 70 ALA A O 1
ATOM 527 N N . LYS A 1 71 ? -14.793 25.954 46.763 1.00 90.00 71 LYS A N 1
ATOM 528 C CA . LYS A 1 71 ? -13.599 26.086 47.626 1.00 90.00 71 LYS A CA 1
ATOM 529 C C . LYS A 1 71 ? -13.294 27.539 48.003 1.00 90.00 71 LYS A C 1
ATOM 531 O O . LYS A 1 71 ? -12.797 27.784 49.093 1.00 90.00 71 LYS A O 1
ATOM 536 N N . GLN A 1 72 ? -13.623 28.490 47.130 1.00 90.88 72 GLN A N 1
ATOM 537 C CA . GLN A 1 72 ? -13.526 29.933 47.388 1.00 90.88 72 GLN A CA 1
ATOM 538 C C . GLN A 1 72 ? -14.713 30.490 48.206 1.00 90.88 72 GLN A C 1
ATOM 540 O O . GLN A 1 72 ? -14.802 31.696 48.410 1.00 90.88 72 GLN A O 1
ATOM 545 N N . GLY A 1 73 ? -15.664 29.652 48.639 1.00 89.75 73 GLY A N 1
ATOM 546 C CA . GLY A 1 73 ? -16.855 30.057 49.401 1.00 89.75 73 GLY A CA 1
ATOM 547 C C . GLY A 1 73 ? -17.954 30.760 48.586 1.00 89.75 73 GLY A C 1
ATOM 548 O O . GLY A 1 73 ? -19.087 30.878 49.059 1.00 89.75 73 GLY A O 1
ATOM 549 N N . LEU A 1 74 ? -17.664 31.158 47.342 1.00 90.19 74 LEU A N 1
ATOM 550 C CA . LEU A 1 74 ? -18.518 31.996 46.489 1.00 90.19 74 LEU A CA 1
ATOM 551 C C . LEU A 1 74 ? -19.892 31.374 46.186 1.00 90.19 74 LEU A C 1
ATOM 553 O O . LEU A 1 74 ? -20.871 32.094 45.998 1.00 90.19 74 LEU A O 1
ATOM 557 N N . LEU A 1 75 ? -20.009 30.042 46.212 1.00 88.69 75 LEU A N 1
ATOM 558 C CA . LEU A 1 75 ? -21.283 29.329 46.030 1.00 88.69 75 LEU A CA 1
ATOM 559 C C . LEU A 1 75 ? -22.111 29.205 47.327 1.00 88.69 75 LEU A C 1
ATOM 561 O O . LEU A 1 75 ? -22.851 28.234 47.497 1.00 88.69 75 LEU A O 1
ATOM 565 N N . LYS A 1 76 ? -21.997 30.163 48.259 1.00 84.38 76 LYS A N 1
ATOM 566 C CA . LYS A 1 76 ? -22.754 30.222 49.531 1.00 84.38 76 LYS A CA 1
ATOM 567 C C . LYS A 1 76 ? -22.679 28.924 50.355 1.00 84.38 76 LYS A C 1
ATOM 569 O O . LYS A 1 76 ? -23.691 28.433 50.845 1.00 84.38 76 LYS A O 1
ATOM 574 N N . GLY A 1 77 ? -21.487 28.329 50.446 1.00 78.69 77 GLY A N 1
ATOM 575 C CA . GLY A 1 77 ? -21.265 27.063 51.161 1.00 78.69 77 GLY A CA 1
ATOM 576 C C . GLY A 1 77 ? -21.838 25.808 50.481 1.00 78.69 77 GLY A C 1
ATOM 577 O O . GLY A 1 77 ? -21.863 24.748 51.101 1.00 78.69 77 GLY A O 1
ATOM 578 N N . THR A 1 78 ? -22.294 25.888 49.223 1.00 81.94 78 THR A N 1
ATOM 579 C CA . THR A 1 78 ? -22.826 24.720 48.497 1.00 81.94 78 THR A CA 1
ATOM 580 C C . THR A 1 78 ? -21.750 23.648 48.304 1.00 81.94 78 THR A C 1
ATOM 582 O O . THR A 1 78 ? -20.709 23.902 47.693 1.00 81.94 78 THR A O 1
ATOM 585 N N . LYS A 1 79 ? -22.039 22.417 48.739 1.00 84.81 79 LYS A N 1
ATOM 586 C CA . LYS A 1 79 ? -21.207 21.240 48.478 1.00 84.81 79 LYS A CA 1
ATOM 587 C C . LYS A 1 79 ? -21.369 20.793 47.022 1.00 84.81 79 LYS A C 1
ATOM 589 O O . LYS A 1 79 ? -22.309 20.080 46.680 1.00 84.81 79 LYS A O 1
ATOM 594 N N . VAL A 1 80 ? -20.447 21.214 46.159 1.00 85.12 80 VAL A N 1
ATOM 595 C CA . VAL A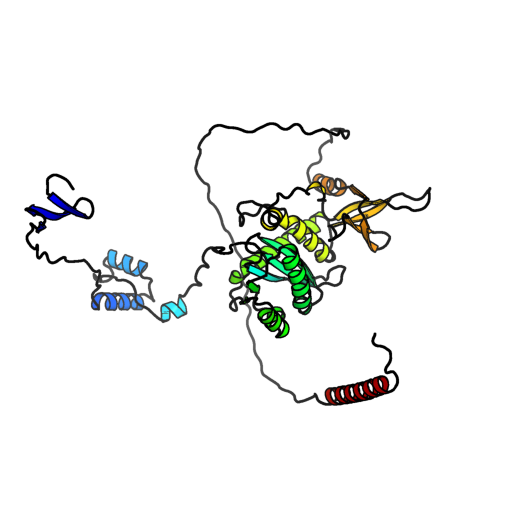 1 80 ? -20.431 20.781 44.754 1.00 85.12 80 VAL A CA 1
ATOM 596 C C . VAL A 1 80 ? -20.141 19.286 44.667 1.00 85.12 80 VAL A C 1
ATOM 598 O O . VAL A 1 80 ? -19.134 18.801 45.184 1.00 85.12 80 VAL A O 1
ATOM 601 N N . CYS A 1 81 ? -21.045 18.572 44.006 1.00 86.69 81 CYS A N 1
ATOM 602 C CA . CYS A 1 81 ? -20.985 17.130 43.794 1.00 86.69 81 CYS A CA 1
ATOM 603 C C . CYS A 1 81 ? -20.658 16.810 42.326 1.00 86.69 81 CYS A C 1
ATOM 605 O O . CYS A 1 81 ? -20.424 17.716 41.524 1.00 86.69 81 CYS A O 1
ATOM 607 N N . LYS A 1 82 ? -20.651 15.520 41.964 1.00 86.69 82 LYS A N 1
ATOM 608 C CA . LYS A 1 82 ? -20.537 15.112 40.559 1.00 86.69 82 LYS A CA 1
ATOM 609 C C . LYS A 1 82 ? -21.709 15.689 39.762 1.00 86.69 82 LYS A C 1
ATOM 611 O O . LYS A 1 82 ? -22.857 15.555 40.188 1.00 86.69 82 LYS A O 1
ATOM 616 N N . LEU A 1 83 ? -21.437 16.309 38.618 1.00 85.88 83 LEU A N 1
ATOM 617 C CA . LEU A 1 83 ? -22.485 16.901 37.790 1.00 85.88 83 LEU A CA 1
ATOM 618 C C . LEU A 1 83 ? -23.318 15.805 37.095 1.00 85.88 83 LEU A C 1
ATOM 620 O O . LEU A 1 83 ? -22.776 14.894 36.467 1.00 85.88 83 LEU A O 1
ATOM 624 N N . GLU A 1 84 ? -24.644 15.900 37.210 1.00 86.19 84 GLU A N 1
ATOM 625 C CA . GLU A 1 84 ? -25.589 15.038 36.489 1.00 86.19 84 GLU A CA 1
ATOM 626 C C . GLU A 1 84 ? -25.612 15.324 34.977 1.00 86.19 84 GLU A C 1
ATOM 628 O O . GLU A 1 84 ? -25.097 16.335 34.501 1.00 86.19 84 GLU A O 1
ATOM 633 N N . PHE A 1 85 ? -26.282 14.457 34.211 1.00 86.69 85 PHE A N 1
ATOM 634 C CA . PHE A 1 85 ? -26.560 14.702 32.797 1.00 86.69 85 PHE A CA 1
ATOM 635 C C . PHE A 1 85 ? -27.262 16.057 32.584 1.00 86.69 85 PHE A C 1
ATOM 637 O O . PHE A 1 85 ? -28.275 16.364 33.221 1.00 86.69 85 PHE A O 1
ATOM 644 N N . CYS A 1 86 ? -26.725 16.847 31.653 1.00 86.56 86 CYS A N 1
ATOM 645 C CA . CYS A 1 86 ? -27.299 18.099 31.182 1.00 86.56 86 CYS A CA 1
ATOM 646 C C . CYS A 1 86 ? -27.293 18.092 29.650 1.00 86.56 86 CYS A C 1
ATOM 648 O O . CYS A 1 86 ? -26.231 18.122 29.030 1.00 86.56 86 CYS A O 1
ATOM 650 N N . GLU A 1 87 ? -28.483 18.054 29.054 1.00 88.75 87 GLU A N 1
ATOM 651 C CA . GLU A 1 87 ? -28.678 17.937 27.606 1.00 88.75 87 GLU A CA 1
ATOM 652 C C . GLU A 1 87 ? -28.008 19.077 26.830 1.00 88.75 87 GLU A C 1
ATOM 654 O O . GLU A 1 87 ? -27.219 18.815 25.927 1.00 88.75 87 GLU A O 1
ATOM 659 N N . HIS A 1 88 ? -28.204 20.331 27.248 1.00 88.50 88 HIS A N 1
ATOM 660 C CA . HIS A 1 88 ? -27.572 21.500 26.620 1.00 88.50 88 HIS A CA 1
ATOM 661 C C . HIS A 1 88 ? -26.032 21.433 26.641 1.00 88.50 88 HIS A C 1
ATOM 663 O O . HIS A 1 88 ? -25.374 21.894 25.714 1.00 88.50 88 HIS A O 1
ATOM 669 N N . CYS A 1 89 ? -25.425 20.805 27.656 1.00 86.56 89 CYS A N 1
ATOM 670 C CA . CYS A 1 89 ? -23.981 20.557 27.667 1.00 86.56 89 CYS A CA 1
ATOM 671 C C . CYS A 1 89 ? -23.533 19.485 26.677 1.00 86.56 89 CYS A C 1
ATOM 673 O O . CYS A 1 89 ? -22.399 19.542 26.204 1.00 86.56 89 CYS A O 1
ATOM 675 N N . VAL A 1 90 ? -24.382 18.505 26.384 1.00 86.56 90 VAL A N 1
ATOM 676 C CA . VAL A 1 90 ? -24.096 17.504 25.356 1.00 86.56 90 VAL A CA 1
ATOM 677 C C . VAL A 1 90 ? -24.254 18.149 23.980 1.00 86.56 90 VAL A C 1
ATOM 679 O O . VAL A 1 90 ? -23.302 18.134 23.210 1.00 86.56 90 VAL A O 1
ATOM 682 N N . LEU A 1 91 ? -25.377 18.819 23.714 1.00 83.81 91 LEU A N 1
ATOM 683 C CA . LEU A 1 91 ? -25.629 19.501 22.440 1.00 83.81 91 LEU A CA 1
ATOM 684 C C . LEU A 1 91 ? -24.537 20.531 22.090 1.00 83.81 91 LEU A C 1
ATOM 686 O O . LEU A 1 91 ? -23.933 20.437 21.024 1.00 83.81 91 LEU A O 1
ATOM 690 N N . GLU A 1 92 ? -24.220 21.451 23.008 1.00 82.38 92 GLU A N 1
ATOM 691 C CA . GLU A 1 92 ? -23.335 22.594 22.717 1.00 82.38 92 GLU A CA 1
ATOM 692 C C . GLU A 1 92 ? -21.853 22.354 23.053 1.00 82.38 92 GLU A C 1
ATOM 694 O O . GLU A 1 92 ? -20.976 23.082 22.586 1.00 82.38 92 GLU A O 1
ATOM 699 N N . LYS A 1 93 ? -21.533 21.378 23.919 1.00 81.56 93 LYS A N 1
ATOM 700 C CA . LYS A 1 93 ? -20.164 21.187 24.452 1.00 81.56 93 LYS A CA 1
ATOM 701 C C . LYS A 1 93 ? -19.619 19.757 24.294 1.00 81.56 93 LYS A C 1
ATOM 703 O O . LYS A 1 93 ? -18.499 19.496 24.751 1.00 81.56 93 LYS A O 1
ATOM 708 N N . GLN A 1 94 ? -20.322 18.838 23.614 1.00 80.12 94 GLN A N 1
ATOM 709 C CA . GLN A 1 94 ? -19.785 17.508 23.288 1.00 80.12 94 GLN A CA 1
ATOM 710 C C . GLN A 1 94 ? -18.613 17.609 22.303 1.00 80.12 94 GLN A C 1
ATOM 712 O O . GLN A 1 94 ? -18.764 17.751 21.090 1.00 80.12 94 GLN A O 1
ATOM 717 N N . ARG A 1 95 ? -17.401 17.447 22.833 1.00 71.88 95 ARG A N 1
ATOM 718 C CA . ARG A 1 95 ? -16.189 17.287 22.024 1.00 71.88 95 ARG A CA 1
ATOM 719 C C . ARG A 1 95 ? -16.163 15.891 21.397 1.00 71.88 95 ARG A C 1
ATOM 721 O O . ARG A 1 95 ? -16.588 14.916 22.019 1.00 71.88 95 ARG A O 1
ATOM 728 N N . LYS A 1 96 ? -15.607 15.777 20.185 1.00 70.69 96 LYS A N 1
ATOM 729 C CA . LYS A 1 96 ? -15.294 14.473 19.574 1.00 70.69 96 LYS A CA 1
ATOM 730 C C . LYS A 1 96 ? -14.420 13.676 20.548 1.00 70.69 96 LYS A C 1
ATOM 732 O O . LYS A 1 96 ? -13.406 14.187 21.022 1.00 70.69 96 LYS A O 1
ATOM 737 N N . VAL A 1 97 ? -14.813 12.438 20.847 1.00 71.75 97 VAL A N 1
ATOM 738 C CA . VAL A 1 97 ? -14.026 11.541 21.704 1.00 71.75 97 VAL A CA 1
ATOM 739 C C . VAL A 1 97 ? -12.654 11.347 21.058 1.00 71.75 97 VAL A C 1
ATOM 741 O O . VAL A 1 97 ? -12.580 11.017 19.873 1.00 71.75 97 VAL A O 1
ATOM 744 N N . LYS A 1 98 ? -11.565 11.558 21.813 1.00 62.22 98 LYS A N 1
ATOM 745 C CA . LYS A 1 98 ? -10.216 11.229 21.330 1.00 62.22 98 LYS A CA 1
ATOM 746 C C . LYS A 1 98 ? -10.192 9.737 20.994 1.00 62.22 98 LYS A C 1
ATOM 748 O O . LYS A 1 98 ? -10.453 8.915 21.869 1.00 62.22 98 LYS A O 1
ATOM 753 N N . PHE A 1 99 ? -9.901 9.391 19.740 1.00 57.34 99 PHE A N 1
ATOM 754 C CA . PHE A 1 99 ? -9.726 7.995 19.348 1.00 57.34 99 PHE A CA 1
ATOM 755 C C . PHE A 1 99 ? -8.612 7.385 20.205 1.00 57.34 99 PHE A C 1
ATOM 757 O O . PHE A 1 99 ? -7.509 7.928 20.257 1.00 57.34 99 PHE A O 1
ATOM 764 N N . GLY A 1 100 ? -8.910 6.286 20.901 1.00 57.16 100 GLY A N 1
ATOM 765 C CA . GLY A 1 100 ? -7.906 5.573 21.685 1.00 57.16 100 GLY A CA 1
ATOM 766 C C . GLY A 1 100 ? -6.786 5.049 20.788 1.00 57.16 100 GLY A C 1
ATOM 767 O O . GLY A 1 100 ? -7.029 4.693 19.631 1.00 57.16 100 GLY A O 1
ATOM 768 N N . THR A 1 101 ? -5.564 4.992 21.321 1.00 55.41 101 THR A N 1
ATOM 769 C CA . THR A 1 101 ? -4.407 4.409 20.631 1.00 55.41 101 THR A CA 1
ATOM 770 C C . THR A 1 101 ? -4.763 3.005 20.143 1.00 55.41 101 THR A C 1
ATOM 772 O O . THR A 1 101 ? -5.225 2.176 20.924 1.00 55.41 101 THR A O 1
ATOM 775 N N . GLY A 1 102 ? -4.606 2.753 18.841 1.00 55.50 102 GLY A N 1
ATOM 776 C CA . GLY A 1 102 ? -5.113 1.538 18.202 1.00 55.50 102 GLY A CA 1
ATOM 777 C C . GLY A 1 102 ? -4.440 0.274 18.735 1.00 55.50 102 GLY A C 1
ATOM 778 O O . GLY A 1 102 ? -3.311 -0.027 18.358 1.00 55.50 102 GLY A O 1
ATOM 779 N N . ILE A 1 103 ? -5.141 -0.481 19.584 1.00 53.84 103 ILE A N 1
ATOM 780 C CA . ILE A 1 103 ? -4.664 -1.779 20.072 1.00 53.84 103 ILE A CA 1
ATOM 781 C C . ILE A 1 103 ? -4.867 -2.812 18.956 1.00 53.84 103 ILE A C 1
ATOM 783 O O . ILE A 1 103 ? -5.989 -3.235 18.663 1.00 53.84 103 ILE A O 1
ATOM 787 N N . HIS A 1 104 ? -3.772 -3.189 18.300 1.00 58.91 104 HIS A N 1
ATOM 788 C CA . HIS A 1 104 ? -3.780 -4.099 17.159 1.00 58.91 104 HIS A CA 1
ATOM 789 C C . HIS A 1 104 ? -3.877 -5.564 17.610 1.00 58.91 104 HIS A C 1
ATOM 791 O O . HIS A 1 104 ? -2.881 -6.253 17.795 1.00 58.91 104 HIS A O 1
ATOM 797 N N . ASN A 1 105 ? -5.115 -6.035 17.778 1.00 65.19 105 ASN A N 1
ATOM 798 C CA . ASN A 1 105 ? -5.454 -7.363 18.310 1.00 65.19 105 ASN A CA 1
ATOM 799 C C . ASN A 1 105 ? -5.299 -8.537 17.309 1.00 65.19 105 ASN A C 1
ATOM 801 O O . ASN A 1 105 ? -5.764 -9.645 17.589 1.00 65.19 105 ASN A O 1
ATOM 805 N N . THR A 1 106 ? -4.693 -8.330 16.134 1.00 82.69 106 THR A N 1
ATOM 806 C CA . THR A 1 106 ? -4.439 -9.405 15.154 1.00 82.69 106 THR A CA 1
ATOM 807 C C . THR A 1 106 ? -3.387 -10.391 15.643 1.00 82.69 106 THR A C 1
ATOM 809 O O . THR A 1 106 ? -2.350 -9.978 16.158 1.00 82.69 106 THR A O 1
ATOM 812 N N . LYS A 1 107 ? -3.609 -11.691 15.422 1.00 87.44 107 LYS A N 1
ATOM 813 C CA . LYS A 1 107 ? -2.727 -12.775 15.888 1.00 87.44 107 LYS A CA 1
ATOM 814 C C . LYS A 1 107 ? -1.807 -13.320 14.790 1.00 87.44 107 LYS A C 1
ATOM 816 O O . LYS A 1 107 ? -0.888 -14.079 15.086 1.00 87.44 107 LYS A O 1
ATOM 821 N N . GLY A 1 108 ? -2.027 -12.946 13.531 1.00 92.75 108 GLY A N 1
ATOM 822 C CA . GLY A 1 108 ? -1.110 -13.210 12.428 1.00 92.75 108 GLY A CA 1
ATOM 823 C C . GLY A 1 108 ? -1.574 -12.615 11.100 1.00 92.75 108 GLY A C 1
ATOM 824 O O . GLY A 1 108 ? -2.641 -12.010 11.009 1.00 92.75 108 GLY A O 1
ATOM 825 N N . ILE A 1 109 ? -0.771 -12.826 10.055 1.00 96.31 109 ILE A N 1
ATOM 826 C CA . ILE A 1 109 ? -1.077 -12.354 8.698 1.00 96.31 109 ILE A CA 1
ATOM 827 C C . ILE A 1 109 ? -2.432 -12.875 8.192 1.00 96.31 109 ILE A C 1
ATOM 829 O O . ILE A 1 109 ? -2.813 -14.018 8.479 1.00 96.31 109 ILE A O 1
ATOM 833 N N . LEU A 1 110 ? -3.115 -12.027 7.420 1.00 96.44 110 LEU A N 1
ATOM 834 C CA . LEU A 1 110 ? -4.463 -12.162 6.855 1.00 96.44 110 LEU A CA 1
ATOM 835 C C . LEU A 1 110 ? -5.632 -12.221 7.864 1.00 96.44 110 LEU A C 1
ATOM 837 O O . LEU A 1 110 ? -6.790 -12.287 7.447 1.00 96.44 110 LEU A O 1
ATOM 841 N N . ASP A 1 111 ? -5.381 -12.079 9.172 1.00 95.19 111 ASP A N 1
ATOM 842 C CA . ASP A 1 111 ? -6.459 -11.900 10.160 1.00 95.19 111 ASP A CA 1
ATOM 843 C C . ASP A 1 111 ? -7.292 -10.634 9.896 1.00 95.19 111 ASP A C 1
ATOM 845 O O . ASP A 1 111 ? -8.501 -10.628 10.124 1.00 95.19 111 ASP A O 1
ATOM 849 N N . TYR A 1 112 ? -6.652 -9.559 9.430 1.00 95.50 112 TYR A N 1
ATOM 850 C CA . TYR A 1 112 ? -7.288 -8.264 9.197 1.00 95.50 112 TYR A CA 1
ATOM 851 C C . TYR A 1 112 ? -6.534 -7.508 8.101 1.00 95.50 112 TYR A C 1
ATOM 853 O O . TYR A 1 112 ? -5.318 -7.329 8.185 1.00 95.50 112 TYR A O 1
ATOM 861 N N . VAL A 1 113 ? -7.256 -7.048 7.084 1.00 96.25 113 VAL A N 1
ATOM 862 C CA . VAL A 1 113 ? -6.723 -6.273 5.957 1.00 96.25 113 VAL A CA 1
ATOM 863 C C . VAL A 1 113 ? -7.410 -4.913 5.935 1.00 96.25 113 VAL A C 1
ATOM 865 O O . VAL A 1 113 ? -8.632 -4.856 6.008 1.00 96.25 113 VAL A O 1
ATOM 868 N N . HIS A 1 114 ? -6.660 -3.820 5.801 1.00 95.31 114 HIS A N 1
ATOM 869 C CA . HIS A 1 114 ? -7.217 -2.490 5.517 1.00 95.31 114 HIS A CA 1
ATOM 870 C C . HIS A 1 114 ? -7.063 -2.172 4.033 1.00 95.31 114 HIS A C 1
ATOM 872 O O . HIS A 1 114 ? -6.023 -2.473 3.443 1.00 95.31 114 HIS A O 1
ATOM 878 N N . SER A 1 115 ? -8.073 -1.537 3.448 1.00 95.88 115 SER A N 1
ATOM 879 C CA . SER A 1 115 ? -8.105 -1.155 2.037 1.00 95.88 115 SER A CA 1
ATOM 880 C C . SER A 1 115 ? -8.624 0.265 1.852 1.00 95.88 115 SER A C 1
ATOM 882 O O . SER A 1 115 ? -9.532 0.701 2.565 1.00 95.88 115 SER A O 1
ATOM 884 N N . ASN A 1 116 ? -8.054 0.990 0.889 1.00 94.75 116 ASN A N 1
ATOM 885 C CA . ASN A 1 116 ? -8.496 2.332 0.510 1.00 94.75 116 ASN A CA 1
ATOM 886 C C . ASN A 1 116 ? -8.112 2.647 -0.946 1.00 94.75 116 ASN A C 1
ATOM 888 O O . ASN A 1 116 ? -7.055 2.221 -1.417 1.00 94.75 116 ASN A O 1
ATOM 892 N N . VAL A 1 117 ? -8.950 3.413 -1.648 1.00 95.12 117 VAL A N 1
ATOM 893 C CA . VAL A 1 117 ? -8.656 3.910 -3.000 1.00 95.12 117 VAL A CA 1
ATOM 894 C C . VAL A 1 117 ? -8.182 5.356 -2.928 1.00 95.12 117 VAL A C 1
ATOM 896 O O . VAL A 1 117 ? -8.906 6.239 -2.476 1.00 95.12 117 VAL A O 1
ATOM 899 N N . TRP A 1 118 ? -6.983 5.617 -3.437 1.00 95.31 118 TRP A N 1
ATOM 900 C CA . TRP A 1 118 ? -6.495 6.967 -3.686 1.00 95.31 118 TRP A CA 1
ATOM 901 C C . TRP A 1 118 ? -6.820 7.412 -5.118 1.00 95.31 118 TRP A C 1
ATOM 903 O O . TRP A 1 118 ? -6.663 6.643 -6.069 1.00 95.31 118 TRP A O 1
ATOM 913 N N . GLY A 1 119 ? -7.231 8.672 -5.270 1.00 92.62 119 GLY A N 1
ATOM 914 C CA . GLY A 1 119 ? -7.498 9.336 -6.549 1.00 92.62 119 GLY A CA 1
ATOM 915 C C . GLY A 1 119 ? -8.852 10.068 -6.573 1.00 92.62 119 GLY A C 1
ATOM 916 O O . GLY A 1 119 ? -9.585 10.022 -5.585 1.00 92.62 119 GLY A O 1
ATOM 917 N N . PRO A 1 120 ? -9.206 10.731 -7.690 1.00 94.62 120 PRO A N 1
ATOM 918 C CA . PRO A 1 120 ? -8.466 10.758 -8.951 1.00 94.62 120 PRO A CA 1
ATOM 919 C C . PRO A 1 120 ? -7.213 11.644 -8.902 1.00 94.62 120 PRO A C 1
ATOM 921 O O . PRO A 1 120 ? -7.203 12.729 -8.323 1.00 94.62 120 PRO A O 1
ATOM 924 N N . ALA A 1 121 ? -6.153 11.209 -9.578 1.00 94.19 121 ALA A N 1
ATOM 925 C CA . ALA A 1 121 ? -4.980 12.033 -9.833 1.00 94.19 121 ALA A CA 1
ATOM 926 C C . ALA A 1 121 ? -5.319 13.193 -10.789 1.00 94.19 121 ALA A C 1
ATOM 928 O O . ALA A 1 121 ? -5.833 12.966 -11.884 1.00 94.19 121 ALA A O 1
ATOM 929 N N . LYS A 1 122 ? -4.913 14.428 -10.447 1.00 92.81 122 LYS A N 1
ATOM 930 C CA . LYS A 1 122 ? -5.006 15.613 -11.338 1.00 92.81 122 LYS A CA 1
ATOM 931 C C . LYS A 1 122 ? -4.213 15.470 -12.652 1.00 92.81 122 LYS A C 1
ATOM 933 O O . LYS A 1 122 ? -4.303 16.319 -13.533 1.00 92.81 122 LYS A O 1
ATOM 938 N N . THR A 1 123 ? -3.376 14.444 -12.783 1.00 92.25 123 THR A N 1
ATOM 939 C CA . THR A 1 123 ? -2.620 14.134 -14.000 1.00 92.25 123 THR A CA 1
ATOM 940 C C . THR A 1 123 ? -2.657 12.618 -14.210 1.00 92.25 123 THR A C 1
ATOM 942 O O . THR A 1 123 ? -2.203 11.895 -13.317 1.00 92.25 123 THR A O 1
ATOM 945 N N . PRO A 1 124 ? -3.170 12.111 -15.347 1.00 94.94 124 PRO A N 1
ATOM 946 C CA . PRO A 1 124 ? -3.137 10.681 -15.630 1.00 94.94 124 PRO A CA 1
ATOM 947 C C . PRO A 1 124 ? -1.697 10.184 -15.754 1.00 94.94 124 PRO A C 1
ATOM 949 O O . PRO A 1 124 ? -0.800 10.932 -16.165 1.00 94.94 124 PRO A O 1
ATOM 952 N N . SER A 1 125 ? -1.471 8.916 -15.415 1.00 93.94 125 SER A N 1
ATOM 953 C CA . SER A 1 125 ? -0.160 8.302 -15.625 1.00 93.94 125 SER A CA 1
ATOM 954 C C . SER A 1 125 ? 0.131 8.040 -17.110 1.00 93.94 125 SER A C 1
ATOM 956 O O . SER A 1 125 ? -0.768 8.120 -17.950 1.00 93.94 125 SER A O 1
ATOM 958 N N . LEU A 1 126 ? 1.368 7.653 -17.445 1.00 87.06 126 LEU A N 1
ATOM 959 C CA . LEU A 1 126 ? 1.741 7.194 -18.794 1.00 87.06 126 LEU A CA 1
ATOM 960 C C . LEU A 1 126 ? 0.832 6.066 -19.316 1.00 87.06 126 LEU A C 1
ATOM 962 O O . LEU A 1 126 ? 0.554 6.005 -20.509 1.00 87.06 126 LEU A O 1
ATOM 966 N N . GLY A 1 127 ? 0.336 5.201 -18.425 1.00 87.81 127 GLY A N 1
ATOM 967 C CA . GLY A 1 127 ? -0.619 4.135 -18.747 1.00 87.81 127 GLY A CA 1
ATOM 968 C C . GLY A 1 127 ? -2.095 4.560 -18.765 1.00 87.81 127 GLY A C 1
ATOM 969 O O . GLY A 1 127 ? -2.964 3.687 -18.762 1.00 87.81 127 GLY A O 1
ATOM 970 N N . GLY A 1 128 ? -2.397 5.863 -18.712 1.00 93.44 128 GLY A N 1
ATOM 971 C CA . GLY A 1 128 ? -3.767 6.389 -18.684 1.00 93.44 128 GLY A CA 1
ATOM 972 C C . GLY A 1 128 ? -4.536 6.066 -17.398 1.00 93.44 128 GLY A C 1
ATOM 973 O O . GLY A 1 128 ? -5.753 5.911 -17.440 1.00 93.44 128 GLY A O 1
ATOM 974 N N . ARG A 1 129 ? -3.831 5.899 -16.271 1.00 96.50 129 ARG A N 1
ATOM 975 C CA . ARG A 1 129 ? -4.422 5.562 -14.964 1.00 96.50 129 ARG A CA 1
ATOM 976 C C . ARG A 1 129 ? -4.660 6.806 -14.113 1.00 96.50 129 ARG A C 1
ATOM 978 O O . ARG A 1 129 ? -3.890 7.763 -14.203 1.00 96.50 129 ARG A O 1
ATOM 985 N N . TYR A 1 130 ? -5.679 6.749 -13.257 1.00 97.31 130 TYR A N 1
ATOM 986 C CA . TYR A 1 130 ? -6.130 7.859 -12.403 1.00 97.31 130 TYR A CA 1
ATOM 987 C C . TYR A 1 130 ? -6.188 7.510 -10.911 1.00 97.31 130 TYR A C 1
ATOM 989 O O . TYR A 1 130 ? -6.141 8.423 -10.090 1.00 97.31 130 TYR A O 1
ATOM 997 N N . TYR A 1 131 ? -6.268 6.225 -10.554 1.00 97.50 131 TYR A N 1
ATOM 998 C CA . TYR A 1 131 ? -6.460 5.769 -9.175 1.00 97.50 131 TYR A CA 1
ATOM 999 C C . TYR A 1 131 ? -5.432 4.708 -8.784 1.00 97.50 131 TYR A C 1
ATOM 1001 O O . TYR A 1 131 ? -4.850 4.042 -9.645 1.00 97.50 131 TYR A O 1
ATOM 1009 N N . PHE A 1 132 ? -5.250 4.485 -7.486 1.00 97.81 132 PHE A N 1
ATOM 1010 C CA . PHE A 1 132 ? -4.666 3.240 -6.994 1.00 97.81 132 PHE A CA 1
ATOM 1011 C C . PHE A 1 132 ? -5.396 2.732 -5.755 1.00 97.81 132 PHE A C 1
ATOM 1013 O O . PHE A 1 132 ? -5.817 3.522 -4.915 1.00 97.81 132 PHE A O 1
ATOM 1020 N N . VAL A 1 133 ? -5.532 1.413 -5.639 1.00 97.62 133 VAL A N 1
ATOM 1021 C CA . VAL A 1 133 ? -5.998 0.753 -4.416 1.00 97.62 133 VAL A CA 1
ATOM 1022 C C . VAL A 1 133 ? -4.797 0.226 -3.638 1.00 97.62 133 VAL A C 1
ATOM 1024 O O . VAL A 1 133 ? -3.873 -0.355 -4.222 1.00 97.62 133 VAL A O 1
ATOM 1027 N N . THR A 1 134 ? -4.800 0.441 -2.324 1.00 98.06 134 THR A N 1
ATOM 1028 C CA . THR A 1 134 ? -3.916 -0.261 -1.390 1.00 98.06 134 THR A CA 1
ATOM 1029 C C . THR A 1 134 ? -4.651 -1.386 -0.690 1.00 98.06 134 THR A C 1
ATOM 1031 O O . THR A 1 134 ? -5.785 -1.208 -0.260 1.00 98.06 134 THR A O 1
ATOM 1034 N N . PHE A 1 135 ? -3.955 -2.504 -0.494 1.00 98.00 135 PHE A N 1
ATOM 1035 C CA . PHE A 1 135 ? -4.291 -3.496 0.526 1.00 98.00 135 PHE A CA 1
ATOM 1036 C C . PHE A 1 135 ? -3.147 -3.541 1.535 1.00 98.00 135 PHE A C 1
ATOM 1038 O O . PHE A 1 135 ? -1.977 -3.492 1.141 1.00 98.00 135 PHE A O 1
ATOM 1045 N N . ILE A 1 136 ? -3.475 -3.603 2.824 1.00 97.56 136 ILE A N 1
ATOM 1046 C CA . ILE A 1 136 ? -2.502 -3.570 3.918 1.00 97.56 136 ILE A CA 1
ATOM 1047 C C . ILE A 1 136 ? -2.869 -4.626 4.948 1.00 97.56 136 ILE A C 1
ATOM 1049 O O . ILE A 1 136 ? -3.932 -4.551 5.560 1.00 97.56 136 ILE A O 1
ATOM 1053 N N . ASP A 1 137 ? -1.976 -5.582 5.167 1.00 97.00 137 ASP A N 1
ATOM 1054 C CA . ASP A 1 137 ? -2.103 -6.555 6.251 1.00 97.00 137 ASP A CA 1
ATOM 1055 C C . ASP A 1 137 ? -1.855 -5.869 7.606 1.00 97.00 137 ASP A C 1
ATOM 1057 O O . ASP A 1 137 ? -0.829 -5.210 7.784 1.00 97.00 137 ASP A O 1
ATOM 1061 N N . ASP A 1 138 ? -2.780 -5.983 8.564 1.00 94.88 138 ASP A N 1
ATOM 1062 C CA . ASP A 1 138 ? -2.648 -5.286 9.852 1.00 94.88 138 ASP A CA 1
ATOM 1063 C C . ASP A 1 138 ? -1.511 -5.875 10.703 1.00 94.88 138 ASP A C 1
ATOM 1065 O O . ASP A 1 138 ? -0.761 -5.126 11.320 1.00 94.88 138 ASP A O 1
ATOM 1069 N N . PHE A 1 139 ? -1.307 -7.194 10.679 1.00 95.00 139 PHE A N 1
ATOM 1070 C CA . PHE A 1 139 ? -0.279 -7.839 11.500 1.00 95.00 139 PHE A CA 1
ATOM 1071 C C . PHE A 1 139 ? 1.149 -7.476 11.058 1.00 95.00 139 PHE A C 1
ATOM 1073 O O . PHE A 1 139 ? 1.965 -7.042 11.867 1.00 95.00 139 PHE A O 1
ATOM 1080 N N . SER A 1 140 ? 1.455 -7.629 9.768 1.00 95.75 140 SER A N 1
ATOM 1081 C CA . SER A 1 140 ? 2.795 -7.386 9.212 1.00 95.75 140 SER A CA 1
ATOM 1082 C C . SER A 1 140 ? 3.024 -5.970 8.691 1.00 95.75 140 SER A C 1
ATOM 1084 O O . SER A 1 140 ? 4.147 -5.644 8.323 1.00 95.75 140 SER A O 1
ATOM 1086 N N . ARG A 1 141 ? 1.980 -5.136 8.592 1.00 95.50 141 ARG A N 1
ATOM 1087 C CA . ARG A 1 141 ? 1.993 -3.838 7.882 1.00 95.50 141 ARG A CA 1
ATOM 1088 C C . ARG A 1 141 ? 2.359 -3.934 6.399 1.00 95.50 141 ARG A C 1
ATOM 1090 O O . ARG A 1 141 ? 2.595 -2.902 5.771 1.00 95.50 141 ARG A O 1
ATOM 1097 N N . ARG A 1 142 ? 2.406 -5.139 5.815 1.00 97.06 142 ARG A N 1
ATOM 1098 C CA . ARG A 1 142 ? 2.784 -5.328 4.412 1.00 97.06 142 ARG A CA 1
ATOM 1099 C C . ARG A 1 142 ? 1.754 -4.682 3.491 1.00 97.06 142 ARG A C 1
ATOM 1101 O O . ARG A 1 142 ? 0.556 -4.903 3.640 1.00 97.06 142 ARG A O 1
ATOM 1108 N N . VAL A 1 143 ? 2.252 -3.920 2.521 1.00 97.88 143 VAL A N 1
ATOM 1109 C CA . VAL A 1 143 ? 1.463 -3.133 1.568 1.00 97.88 143 VAL A CA 1
ATOM 1110 C C . VAL A 1 143 ? 1.534 -3.747 0.172 1.00 97.88 143 VAL A C 1
ATOM 1112 O O . VAL A 1 143 ? 2.612 -4.124 -0.298 1.00 97.88 143 VAL A O 1
ATOM 1115 N N . TRP A 1 144 ? 0.403 -3.764 -0.526 1.00 98.19 144 TRP A N 1
ATOM 1116 C CA . TRP A 1 144 ? 0.314 -3.964 -1.973 1.00 98.19 144 TRP A CA 1
ATOM 1117 C C . TRP A 1 144 ? -0.362 -2.746 -2.598 1.00 98.19 144 TRP A C 1
ATOM 1119 O O . TRP A 1 144 ? -1.326 -2.232 -2.035 1.00 98.19 144 TRP A O 1
ATOM 1129 N N . VAL A 1 145 ? 0.132 -2.300 -3.754 1.00 97.88 145 VAL A N 1
ATOM 1130 C CA . VAL A 1 145 ? -0.460 -1.207 -4.540 1.00 97.88 145 VAL A CA 1
ATOM 1131 C C . VAL A 1 145 ? -0.829 -1.722 -5.924 1.00 97.88 145 VAL A C 1
ATOM 1133 O O . VAL A 1 145 ? 0.001 -2.326 -6.604 1.00 97.88 145 VAL A O 1
ATOM 1136 N N . PHE A 1 146 ? -2.050 -1.426 -6.365 1.00 97.69 146 PHE A N 1
ATOM 1137 C CA . PHE A 1 146 ? -2.516 -1.704 -7.723 1.00 97.69 146 PHE A CA 1
ATOM 1138 C C . PHE A 1 146 ? -3.080 -0.429 -8.347 1.00 97.69 146 PHE A C 1
ATOM 1140 O O . PHE A 1 146 ? -3.913 0.245 -7.748 1.00 97.69 146 PHE A O 1
ATOM 1147 N N . THR A 1 147 ? -2.602 -0.075 -9.540 1.00 97.12 147 THR A N 1
ATOM 1148 C CA . THR A 1 147 ? -2.945 1.185 -10.216 1.00 97.12 147 THR A CA 1
ATOM 1149 C C . THR A 1 147 ? -4.014 0.949 -11.293 1.00 97.12 147 THR A C 1
ATOM 1151 O O . THR A 1 147 ? -3.941 -0.027 -12.044 1.00 97.12 147 THR A O 1
ATOM 1154 N N . MET A 1 148 ? -5.007 1.838 -11.372 1.00 97.62 148 MET A N 1
ATOM 1155 C CA . MET A 1 148 ? -6.317 1.607 -12.007 1.00 97.62 148 MET A CA 1
ATOM 1156 C C . MET A 1 148 ? -6.752 2.809 -12.863 1.00 97.62 148 MET A C 1
ATOM 1158 O O . MET A 1 148 ? -6.325 3.948 -12.620 1.00 97.62 148 MET A O 1
ATOM 1162 N N . LYS A 1 149 ? -7.607 2.585 -13.863 1.00 96.62 149 LYS A N 1
ATOM 1163 C CA . LYS A 1 149 ? -8.250 3.648 -14.658 1.00 96.62 149 LYS A CA 1
ATOM 1164 C C . LYS A 1 149 ? -9.553 4.126 -14.012 1.00 96.62 149 LYS A C 1
ATOM 1166 O O . LYS A 1 149 ? -9.738 5.338 -13.915 1.00 96.62 149 LYS A O 1
ATOM 1171 N N . SER A 1 150 ? -10.403 3.213 -13.537 1.00 95.00 150 SER A N 1
ATOM 1172 C CA . SER A 1 150 ? -11.634 3.510 -12.785 1.00 95.00 150 SER A CA 1
ATOM 1173 C C . SER A 1 150 ? -11.593 2.950 -11.353 1.00 95.00 150 SER A C 1
ATOM 1175 O O . SER A 1 150 ? -10.591 2.375 -10.923 1.00 95.00 150 SER A O 1
ATOM 1177 N N . LYS A 1 151 ? -12.672 3.162 -10.587 1.00 93.88 151 LYS A N 1
ATOM 1178 C CA . LYS A 1 151 ? -12.861 2.570 -9.249 1.00 93.88 151 LYS A CA 1
ATOM 1179 C C . LYS A 1 151 ? -13.444 1.152 -9.301 1.00 93.88 151 LYS A C 1
ATOM 1181 O O . LYS A 1 151 ? -13.291 0.396 -8.351 1.00 93.88 151 LYS A O 1
ATOM 1186 N N . ASP A 1 152 ? -14.076 0.775 -10.405 1.00 92.56 152 ASP A N 1
ATOM 1187 C CA . ASP A 1 152 ? -14.811 -0.491 -10.546 1.00 92.56 152 ASP A CA 1
ATOM 1188 C C . ASP A 1 152 ? -13.861 -1.696 -10.700 1.00 92.56 152 ASP A C 1
ATOM 1190 O O . ASP A 1 152 ? -14.187 -2.815 -10.307 1.00 92.56 152 ASP A O 1
ATOM 1194 N N . GLU A 1 153 ? -12.626 -1.445 -11.158 1.00 95.31 153 GLU A N 1
ATOM 1195 C CA . GLU A 1 153 ? -11.509 -2.408 -11.190 1.00 95.31 153 GLU A CA 1
ATOM 1196 C C . GLU A 1 153 ? -11.169 -3.004 -9.803 1.00 95.31 153 GLU A C 1
ATOM 1198 O O . GLU A 1 153 ? -10.552 -4.070 -9.723 1.00 95.31 153 GLU A O 1
ATOM 1203 N N . VAL A 1 154 ? -11.573 -2.354 -8.700 1.00 95.81 154 VAL A N 1
ATOM 1204 C CA . VAL A 1 154 ? -11.240 -2.757 -7.319 1.00 95.81 154 VAL A CA 1
ATOM 1205 C C . VAL A 1 154 ? -11.674 -4.189 -6.996 1.00 95.81 154 VAL A C 1
ATOM 1207 O O . VAL A 1 154 ? -10.916 -4.902 -6.338 1.00 95.81 154 VAL A O 1
ATOM 1210 N N . LEU A 1 155 ? -12.844 -4.641 -7.465 1.00 94.56 155 LEU A N 1
ATOM 1211 C CA . LEU A 1 155 ? -13.325 -6.004 -7.200 1.00 94.56 155 LEU A CA 1
ATOM 1212 C C . LEU A 1 155 ? -12.466 -7.062 -7.909 1.00 94.56 155 LEU A C 1
ATOM 1214 O O . LEU A 1 155 ? -12.036 -8.033 -7.288 1.00 94.56 155 LEU A O 1
ATOM 1218 N N . GLU A 1 156 ? -12.179 -6.863 -9.196 1.00 96.19 156 GLU A N 1
ATOM 1219 C CA . GLU A 1 156 ? -11.364 -7.789 -9.990 1.00 96.19 156 GLU A CA 1
ATOM 1220 C C . GLU A 1 156 ? -9.932 -7.880 -9.435 1.00 96.19 156 GLU A C 1
ATOM 1222 O O . GLU A 1 156 ? -9.362 -8.969 -9.299 1.00 96.19 156 GLU A O 1
ATOM 1227 N N . ILE A 1 157 ? -9.366 -6.732 -9.056 1.00 97.50 157 ILE A N 1
ATOM 1228 C CA . ILE A 1 157 ? -8.047 -6.635 -8.433 1.00 97.50 157 ILE A CA 1
ATOM 1229 C C . ILE A 1 157 ? -8.046 -7.313 -7.058 1.00 97.50 157 ILE A C 1
ATOM 1231 O O . ILE A 1 157 ? -7.129 -8.089 -6.778 1.00 97.50 157 ILE A O 1
ATOM 1235 N N . PHE A 1 158 ? -9.065 -7.082 -6.221 1.00 97.12 158 PHE A N 1
ATOM 1236 C CA . PHE A 1 158 ? -9.201 -7.737 -4.918 1.00 97.12 158 PHE A CA 1
ATOM 1237 C C . PHE A 1 158 ? -9.269 -9.261 -5.058 1.00 97.12 158 PHE A C 1
ATOM 1239 O O . PHE A 1 158 ? -8.531 -9.957 -4.364 1.00 97.12 158 PHE A O 1
ATOM 1246 N N . LEU A 1 159 ? -10.075 -9.786 -5.987 1.00 96.56 159 LEU A N 1
ATOM 1247 C CA . LEU A 1 159 ? -10.189 -11.227 -6.246 1.00 96.56 159 LEU A CA 1
ATOM 1248 C C . LEU A 1 159 ? -8.846 -11.846 -6.666 1.00 96.56 159 LEU A C 1
ATOM 1250 O O . LEU A 1 159 ? -8.406 -12.836 -6.074 1.00 96.56 159 LEU A O 1
ATOM 1254 N N . LYS A 1 160 ? -8.154 -11.230 -7.634 1.00 97.69 160 LYS A N 1
ATOM 1255 C CA . LYS A 1 160 ? -6.830 -11.677 -8.107 1.00 97.69 160 LYS A CA 1
ATOM 1256 C C . LYS A 1 160 ? -5.764 -11.597 -7.009 1.00 97.69 160 LYS A C 1
ATOM 1258 O O . LYS A 1 160 ? -4.927 -12.495 -6.891 1.00 97.69 160 LYS A O 1
ATOM 1263 N N . TRP A 1 161 ? -5.789 -10.542 -6.195 1.00 97.88 161 TRP A N 1
ATOM 1264 C CA . TRP A 1 161 ? -4.875 -10.369 -5.066 1.00 97.88 161 TRP A CA 1
ATOM 1265 C C . TRP A 1 161 ? -5.140 -11.393 -3.956 1.00 97.88 161 TRP A C 1
ATOM 1267 O O . TRP A 1 161 ? -4.205 -12.088 -3.558 1.00 97.88 161 TRP A O 1
ATOM 1277 N N . LYS A 1 162 ? -6.400 -11.552 -3.528 1.00 97.44 162 LYS A N 1
ATOM 1278 C CA . LYS A 1 162 ? -6.860 -12.537 -2.536 1.00 97.44 162 LYS A CA 1
ATOM 1279 C C . LYS A 1 162 ? -6.430 -13.948 -2.916 1.00 97.44 162 LYS A C 1
ATOM 1281 O O . LYS A 1 162 ? -5.717 -14.584 -2.144 1.00 97.44 162 LYS A O 1
ATOM 1286 N N . ALA A 1 163 ? -6.791 -14.414 -4.114 1.00 97.50 163 ALA A N 1
ATOM 1287 C CA . ALA A 1 163 ? -6.439 -15.758 -4.577 1.00 97.50 163 ALA A CA 1
ATOM 1288 C C . ALA A 1 163 ? -4.920 -16.004 -4.515 1.00 97.50 163 ALA A C 1
ATOM 1290 O O . ALA A 1 163 ? -4.473 -17.056 -4.059 1.00 97.50 163 ALA A O 1
ATOM 1291 N N . ARG A 1 164 ? -4.118 -14.997 -4.888 1.00 96.88 164 ARG A N 1
ATOM 1292 C CA . ARG A 1 164 ? -2.657 -15.053 -4.791 1.00 96.88 164 ARG A CA 1
ATOM 1293 C C . ARG A 1 164 ? -2.153 -15.098 -3.345 1.00 96.88 164 ARG A C 1
ATOM 1295 O O . ARG A 1 164 ? -1.328 -15.958 -3.052 1.00 96.88 164 ARG A O 1
ATOM 1302 N N . VAL A 1 165 ? -2.569 -14.187 -2.460 1.00 97.00 165 VAL A N 1
ATOM 1303 C CA . VAL A 1 165 ? -2.007 -14.122 -1.093 1.00 97.00 165 VAL A CA 1
ATOM 1304 C C . VAL A 1 165 ? -2.467 -15.278 -0.212 1.00 97.00 165 VAL A C 1
ATOM 1306 O O . VAL A 1 165 ? -1.670 -15.765 0.588 1.00 97.00 165 VAL A O 1
ATOM 1309 N N . GLU A 1 166 ? -3.694 -15.772 -0.395 1.00 97.19 166 GLU A N 1
ATOM 1310 C CA . GLU A 1 166 ? -4.180 -16.954 0.325 1.00 97.19 166 GLU A CA 1
ATOM 1311 C C . GLU A 1 166 ? -3.396 -18.204 -0.099 1.00 97.19 166 GLU A C 1
ATOM 1313 O O . GLU A 1 166 ? -2.842 -18.905 0.748 1.00 97.19 166 GLU A O 1
ATOM 1318 N N . ASN A 1 167 ? -3.228 -18.428 -1.409 1.00 97.25 167 ASN A N 1
ATOM 1319 C CA . ASN A 1 167 ? -2.441 -19.553 -1.926 1.00 97.25 167 ASN A CA 1
ATOM 1320 C C . ASN A 1 167 ? -0.948 -19.466 -1.548 1.00 97.25 167 ASN A C 1
ATOM 1322 O O . ASN A 1 167 ? -0.312 -20.484 -1.302 1.00 97.25 167 ASN A O 1
ATOM 1326 N N . GLN A 1 168 ? -0.377 -18.258 -1.456 1.00 94.19 168 GLN A N 1
ATOM 1327 C CA . GLN A 1 168 ? 1.021 -18.057 -1.043 1.00 94.19 168 GLN A CA 1
ATOM 1328 C C . GLN A 1 168 ? 1.271 -18.205 0.469 1.00 94.19 168 GLN A C 1
ATOM 1330 O O . GLN A 1 168 ? 2.432 -18.204 0.875 1.00 94.19 168 GLN A O 1
ATOM 1335 N N . THR A 1 169 ? 0.230 -18.298 1.305 1.00 95.00 169 THR A N 1
ATOM 1336 C CA . THR A 1 169 ? 0.369 -18.349 2.778 1.00 95.00 169 THR A CA 1
ATOM 1337 C C . THR A 1 169 ? -0.329 -19.532 3.443 1.00 95.00 169 THR A C 1
ATOM 1339 O O . THR A 1 169 ? -0.105 -19.767 4.629 1.00 95.00 169 THR A O 1
ATOM 1342 N N . GLY A 1 170 ? -1.214 -20.238 2.731 1.00 95.94 170 GLY A N 1
ATOM 1343 C CA . GLY A 1 170 ? -2.115 -21.234 3.319 1.00 95.94 170 GLY A CA 1
ATOM 1344 C C . GLY A 1 170 ? -3.167 -20.635 4.265 1.00 95.94 170 GLY A C 1
ATOM 1345 O O . GLY A 1 170 ? -3.855 -21.375 4.964 1.00 95.94 170 GLY A O 1
ATOM 1346 N N . ARG A 1 171 ? -3.293 -19.302 4.323 1.00 95.38 171 ARG A N 1
ATOM 1347 C CA . ARG A 1 171 ? -4.191 -18.577 5.235 1.00 95.38 171 ARG A CA 1
ATOM 1348 C C . ARG A 1 171 ? -5.324 -17.914 4.461 1.00 95.38 171 ARG A C 1
ATOM 1350 O O . ARG A 1 171 ? -5.167 -17.563 3.298 1.00 95.38 171 ARG A O 1
ATOM 1357 N N . LYS A 1 172 ? -6.467 -17.722 5.117 1.00 95.88 172 LYS A N 1
ATOM 1358 C CA . LYS A 1 172 ? -7.622 -16.990 4.578 1.00 95.88 172 LYS A CA 1
ATOM 1359 C C . LYS A 1 172 ? -7.645 -15.559 5.097 1.00 95.88 172 LYS A C 1
ATOM 1361 O O . LYS A 1 172 ? -7.315 -15.337 6.261 1.00 95.88 172 LYS A O 1
ATOM 1366 N N . ILE A 1 173 ? -8.085 -14.619 4.259 1.00 96.94 173 ILE A N 1
ATOM 1367 C CA . ILE A 1 173 ? -8.520 -13.296 4.721 1.00 96.94 173 ILE A CA 1
ATOM 1368 C C . ILE A 1 173 ? -9.743 -13.512 5.615 1.00 96.94 173 ILE A C 1
ATOM 1370 O O . ILE A 1 173 ? -10.702 -14.138 5.172 1.00 96.94 173 ILE A O 1
ATOM 1374 N N . LYS A 1 174 ? -9.721 -13.014 6.856 1.00 95.25 174 LYS A N 1
ATOM 1375 C CA . LYS A 1 174 ? -10.876 -13.116 7.775 1.00 95.25 174 LYS A CA 1
ATOM 1376 C C . LYS A 1 174 ? -11.704 -11.837 7.808 1.00 95.25 174 LYS A C 1
ATOM 1378 O O . LYS A 1 174 ? -12.930 -11.886 7.795 1.00 95.25 174 LYS A O 1
ATOM 1383 N N . ILE A 1 175 ? -11.026 -10.691 7.857 1.00 94.25 175 ILE A N 1
ATOM 1384 C CA . ILE A 1 175 ? -11.648 -9.375 7.992 1.00 94.25 175 ILE A CA 1
ATOM 1385 C C . ILE A 1 175 ? -11.049 -8.427 6.954 1.00 94.25 175 ILE A C 1
ATOM 1387 O O . ILE A 1 175 ? -9.826 -8.323 6.834 1.00 94.25 175 ILE A O 1
ATOM 1391 N N . LEU A 1 176 ? -11.910 -7.704 6.241 1.00 94.38 176 LEU A N 1
ATOM 1392 C CA . LEU A 1 176 ? -11.531 -6.619 5.340 1.00 94.38 176 LEU A CA 1
ATOM 1393 C C . LEU A 1 176 ? -12.164 -5.312 5.829 1.00 94.38 176 LEU A C 1
ATOM 1395 O O . LEU A 1 176 ? -13.386 -5.174 5.834 1.00 94.38 176 LEU A O 1
ATOM 1399 N N . ARG A 1 177 ? -11.339 -4.340 6.218 1.00 92.56 177 ARG A N 1
ATOM 1400 C CA . ARG A 1 177 ? -11.757 -2.968 6.510 1.00 92.56 177 ARG A CA 1
ATOM 1401 C C . ARG A 1 177 ? -11.605 -2.077 5.287 1.00 92.56 177 ARG A C 1
ATOM 1403 O O . ARG A 1 177 ? -10.564 -2.073 4.634 1.00 92.56 177 ARG A O 1
ATOM 1410 N N . THR A 1 178 ? -12.634 -1.285 5.037 1.00 91.12 178 THR A N 1
ATOM 1411 C CA . THR A 1 178 ? -12.746 -0.344 3.921 1.00 91.12 178 THR A CA 1
ATOM 1412 C C . THR A 1 178 ? -13.254 1.003 4.429 1.00 91.12 178 THR A C 1
ATOM 1414 O O . THR A 1 178 ? -13.736 1.128 5.560 1.00 91.12 178 THR A O 1
ATOM 1417 N N . ASP A 1 179 ? -13.137 2.039 3.602 1.00 84.38 179 ASP A N 1
ATOM 1418 C CA . ASP A 1 179 ? -13.870 3.281 3.818 1.00 84.38 179 ASP A CA 1
ATOM 1419 C C . ASP A 1 179 ? -15.356 3.104 3.426 1.00 84.38 179 ASP A C 1
ATOM 1421 O O . ASP A 1 179 ? -15.840 1.997 3.194 1.00 84.38 179 ASP A O 1
ATOM 1425 N N . ASN A 1 180 ? -16.117 4.196 3.354 1.00 80.94 180 ASN A N 1
ATOM 1426 C CA . ASN A 1 180 ? -17.523 4.153 2.946 1.00 80.94 180 ASN A CA 1
ATOM 1427 C C . ASN A 1 180 ? -17.734 4.174 1.414 1.00 80.94 180 ASN A C 1
ATOM 1429 O O . ASN A 1 180 ? -18.874 4.403 0.992 1.00 80.94 180 ASN A O 1
ATOM 1433 N N . GLY A 1 181 ? -16.685 3.957 0.612 1.00 79.88 181 GLY A N 1
ATOM 1434 C CA . GLY A 1 181 ? -16.696 4.018 -0.850 1.00 79.88 181 GLY A CA 1
ATOM 1435 C C . GLY A 1 181 ? -17.755 3.135 -1.516 1.00 79.88 181 GLY A C 1
ATOM 1436 O O . GLY A 1 181 ? -18.187 2.118 -0.968 1.00 79.88 181 GLY A O 1
ATOM 1437 N N . GLY A 1 182 ? -18.195 3.547 -2.706 1.00 80.88 182 GLY A N 1
ATOM 1438 C CA . GLY A 1 182 ? -19.196 2.816 -3.491 1.00 80.88 182 GLY A CA 1
ATOM 1439 C C . GLY A 1 182 ? -18.636 1.522 -4.081 1.00 80.88 182 GLY A C 1
ATOM 1440 O O . GLY A 1 182 ? -19.327 0.507 -4.108 1.00 80.88 182 GLY A O 1
ATOM 1441 N N . GLU A 1 183 ? -17.354 1.537 -4.453 1.00 85.38 183 GLU A N 1
ATOM 1442 C CA . GLU A 1 183 ? -16.615 0.389 -4.991 1.00 85.38 183 GLU A CA 1
ATOM 1443 C C . GLU A 1 183 ? -16.721 -0.867 -4.102 1.00 85.38 183 GLU A C 1
ATOM 1445 O O . GLU A 1 183 ? -16.985 -1.965 -4.593 1.00 85.38 183 GLU A O 1
ATOM 1450 N N . TYR A 1 184 ? -16.613 -0.691 -2.782 1.00 83.44 184 TYR A N 1
ATOM 1451 C CA . TYR A 1 184 ? -16.650 -1.761 -1.781 1.00 83.44 184 TYR A CA 1
ATOM 1452 C C . TYR A 1 184 ? -18.070 -2.171 -1.359 1.00 83.44 184 TYR A C 1
ATOM 1454 O O . TYR A 1 184 ? -18.224 -3.092 -0.560 1.00 83.44 184 TYR A O 1
ATOM 1462 N N . LYS A 1 185 ? -19.102 -1.470 -1.843 1.00 83.38 185 LYS A N 1
ATOM 1463 C CA . LYS A 1 185 ? -20.511 -1.678 -1.462 1.00 83.38 185 LYS A CA 1
ATOM 1464 C C . LYS A 1 185 ? -21.369 -2.287 -2.556 1.00 83.38 185 LYS A C 1
ATOM 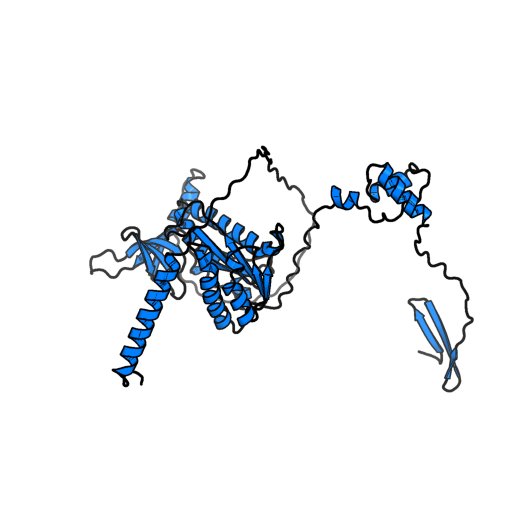1466 O O . LYS A 1 185 ? -22.513 -2.632 -2.282 1.00 83.38 185 LYS A O 1
ATOM 1471 N N . SER A 1 186 ? -20.838 -2.410 -3.768 1.00 82.69 186 SER A N 1
ATOM 1472 C CA . SER A 1 186 ? -21.518 -3.106 -4.857 1.00 82.69 186 SER A CA 1
ATOM 1473 C C . SER A 1 186 ? -21.932 -4.520 -4.424 1.00 82.69 186 SER A C 1
ATOM 1475 O O . SER A 1 186 ? -21.176 -5.215 -3.739 1.00 82.69 186 SER A O 1
ATOM 1477 N N . ASP A 1 187 ? -23.130 -4.957 -4.814 1.00 82.12 187 ASP A N 1
ATOM 1478 C CA . ASP A 1 187 ? -23.675 -6.258 -4.402 1.00 82.12 187 ASP A CA 1
ATOM 1479 C C . ASP A 1 187 ? -22.747 -7.444 -4.740 1.00 82.12 187 ASP A C 1
ATOM 1481 O O . ASP A 1 187 ? -22.607 -8.334 -3.899 1.00 82.12 187 ASP A O 1
ATOM 1485 N N . PRO A 1 188 ? -22.011 -7.458 -5.877 1.00 87.81 188 PRO A N 1
ATOM 1486 C CA . PRO A 1 188 ? -20.983 -8.467 -6.130 1.00 87.81 188 PRO A CA 1
ATOM 1487 C C . PRO A 1 188 ? -19.848 -8.468 -5.093 1.00 87.81 188 PRO A C 1
ATOM 1489 O O . PRO A 1 188 ? -19.374 -9.539 -4.715 1.00 87.81 188 PRO A O 1
ATOM 1492 N N . PHE A 1 189 ? -19.426 -7.304 -4.585 1.00 87.25 189 PHE A N 1
ATOM 1493 C CA . PHE A 1 189 ? -18.389 -7.212 -3.549 1.00 87.25 189 PHE A CA 1
ATOM 1494 C C . PHE A 1 189 ? -18.906 -7.725 -2.194 1.00 87.25 189 PHE A C 1
ATOM 1496 O O . PHE A 1 189 ? -18.187 -8.432 -1.483 1.00 87.25 189 PHE A O 1
ATOM 1503 N N . GLN A 1 190 ? -20.166 -7.439 -1.850 1.00 87.19 190 GLN A N 1
ATOM 1504 C CA . GLN A 1 190 ? -20.813 -7.987 -0.650 1.00 87.19 190 GLN A CA 1
ATOM 1505 C C . GLN A 1 190 ? -20.995 -9.512 -0.749 1.00 87.19 190 GLN A C 1
ATOM 1507 O O . GLN A 1 190 ? -20.628 -10.238 0.178 1.00 87.19 190 GLN A O 1
ATOM 1512 N N . LYS A 1 191 ? -21.479 -10.005 -1.898 1.00 90.19 191 LYS A N 1
ATOM 1513 C CA . LYS A 1 191 ? -21.663 -11.435 -2.190 1.00 90.19 191 LYS A CA 1
ATOM 1514 C C . LYS A 1 191 ? -20.353 -12.218 -2.070 1.00 90.19 191 LYS A C 1
ATOM 1516 O O . LYS A 1 191 ? -20.311 -13.208 -1.346 1.00 90.19 191 LYS A O 1
ATOM 1521 N N . ILE A 1 192 ? -19.267 -11.733 -2.678 1.00 89.88 192 ILE A N 1
ATOM 1522 C CA . ILE A 1 192 ? -17.927 -12.331 -2.535 1.00 89.88 192 ILE A CA 1
ATOM 1523 C C . ILE A 1 192 ? -17.468 -12.357 -1.069 1.00 89.88 192 ILE A C 1
ATOM 1525 O O . ILE A 1 192 ? -16.810 -13.310 -0.653 1.00 89.88 192 ILE A O 1
ATOM 1529 N N . GLY A 1 193 ? -17.824 -11.343 -0.272 1.00 88.31 193 GLY A N 1
ATOM 1530 C CA . GLY A 1 193 ? -17.590 -11.343 1.173 1.00 88.31 193 GLY A CA 1
ATOM 1531 C C . GLY A 1 193 ? -18.269 -12.524 1.868 1.00 88.31 193 GLY A C 1
ATOM 1532 O O . GLY A 1 193 ? -17.601 -13.291 2.561 1.00 88.31 193 GLY A O 1
ATOM 1533 N N . GLN A 1 194 ? -19.565 -12.711 1.615 1.00 90.19 194 GLN A N 1
ATOM 1534 C CA . GLN A 1 194 ? -20.370 -13.804 2.176 1.00 90.19 194 GLN A CA 1
ATOM 1535 C C . GLN A 1 194 ? -19.862 -15.184 1.723 1.00 90.19 194 GLN A C 1
ATOM 1537 O O . GLN A 1 194 ? -19.557 -16.026 2.566 1.00 90.19 194 GLN A O 1
ATOM 1542 N N . GLU A 1 195 ? -19.682 -15.395 0.414 1.00 92.19 195 GLU A N 1
ATOM 1543 C CA . GLU A 1 195 ? -19.207 -16.663 -0.171 1.00 92.19 195 GLU A CA 1
ATOM 1544 C C . GLU A 1 195 ? -17.804 -17.061 0.316 1.00 92.19 195 GLU A C 1
ATOM 1546 O O . GLU A 1 195 ? -17.496 -18.245 0.439 1.00 92.19 195 GLU A O 1
ATOM 1551 N N . CYS A 1 196 ? -16.944 -16.084 0.622 1.00 91.75 196 CYS A N 1
ATOM 1552 C CA . CYS A 1 196 ? -15.593 -16.335 1.128 1.00 91.75 196 CYS A CA 1
ATOM 1553 C C . CYS A 1 196 ? -15.480 -16.356 2.662 1.00 91.75 196 CYS A C 1
ATOM 1555 O O . CYS A 1 196 ? -14.370 -16.565 3.158 1.00 91.75 196 CYS A O 1
ATOM 1557 N N . GLY A 1 197 ? -16.562 -16.099 3.406 1.00 92.50 197 GLY A N 1
ATOM 1558 C CA . GLY A 1 197 ? -16.533 -15.966 4.869 1.00 92.50 197 GLY A CA 1
ATOM 1559 C C . GLY A 1 197 ? -15.759 -14.740 5.383 1.00 92.50 197 GLY A C 1
ATOM 1560 O O . GLY A 1 197 ? -15.232 -14.774 6.494 1.00 92.50 197 GLY A O 1
ATOM 1561 N N . ILE A 1 198 ? -15.650 -13.675 4.581 1.00 94.56 198 ILE A N 1
ATOM 1562 C CA . ILE A 1 198 ? -14.905 -12.451 4.913 1.00 94.56 198 ILE A CA 1
ATOM 1563 C C . ILE A 1 198 ? -15.846 -11.424 5.540 1.00 94.56 198 ILE A C 1
ATOM 1565 O O . ILE A 1 198 ? -16.748 -10.905 4.879 1.00 94.56 198 ILE A O 1
ATOM 1569 N N . VAL A 1 199 ? -15.581 -11.051 6.792 1.00 92.31 199 VAL A N 1
ATOM 1570 C CA . VAL A 1 199 ? -16.312 -9.973 7.470 1.00 92.31 199 VAL A CA 1
ATOM 1571 C C . VAL A 1 199 ? -15.861 -8.619 6.919 1.00 92.31 199 VAL A C 1
ATOM 1573 O O . VAL A 1 199 ? -14.676 -8.281 6.963 1.00 92.31 199 VAL A O 1
ATOM 1576 N N . GLN A 1 200 ? -16.807 -7.828 6.413 1.00 89.50 200 GLN A N 1
ATOM 1577 C CA . GLN A 1 200 ? -16.551 -6.482 5.896 1.00 89.50 200 GLN A CA 1
ATOM 1578 C C . GLN A 1 200 ? -16.786 -5.431 6.991 1.00 89.50 200 GLN A C 1
ATOM 1580 O O . GLN A 1 200 ? -17.873 -5.332 7.557 1.00 89.50 200 GLN A O 1
ATOM 1585 N N . HIS A 1 201 ? -15.759 -4.636 7.293 1.00 88.88 201 HIS A N 1
ATOM 1586 C CA . HIS A 1 201 ? -15.793 -3.559 8.283 1.00 88.88 201 HIS A CA 1
ATOM 1587 C C . HIS A 1 201 ? -15.681 -2.191 7.606 1.00 88.88 201 HIS A C 1
ATOM 1589 O O . HIS A 1 201 ? -14.586 -1.661 7.414 1.00 88.88 201 HIS A O 1
ATOM 1595 N N . PHE A 1 202 ? -16.820 -1.579 7.305 1.00 85.75 202 PHE A N 1
ATOM 1596 C CA . PHE A 1 202 ? -16.860 -0.196 6.836 1.00 85.75 202 PHE A CA 1
ATOM 1597 C C . PHE A 1 202 ? -16.501 0.787 7.967 1.00 85.75 202 PHE A C 1
ATOM 1599 O O . PHE A 1 202 ? -16.667 0.500 9.158 1.00 85.75 202 PHE A O 1
ATOM 1606 N N . THR A 1 203 ? -16.012 1.975 7.611 1.00 80.25 203 THR A N 1
ATOM 1607 C CA . THR A 1 203 ? -15.957 3.112 8.547 1.00 80.25 203 THR A CA 1
ATOM 1608 C C . THR A 1 203 ? -17.368 3.606 8.885 1.00 80.25 203 THR A C 1
ATOM 1610 O O . THR A 1 203 ? -18.337 3.316 8.180 1.00 80.25 203 THR A O 1
ATOM 1613 N N . VAL A 1 204 ? -17.513 4.415 9.932 1.00 77.06 204 VAL A N 1
ATOM 1614 C CA . VAL A 1 204 ? -18.695 5.275 10.100 1.00 77.06 204 VAL A CA 1
ATOM 1615 C C . VAL A 1 204 ? -18.547 6.508 9.192 1.00 77.06 204 VAL A C 1
ATOM 1617 O O . VAL A 1 204 ? -17.437 6.972 8.904 1.00 77.06 204 VAL A O 1
ATOM 1620 N N . ARG A 1 205 ? -19.665 7.047 8.681 1.00 69.56 205 ARG A N 1
ATOM 1621 C CA . ARG A 1 205 ? -19.633 8.265 7.851 1.00 69.56 205 ARG A CA 1
ATOM 1622 C C . ARG A 1 205 ? -19.018 9.423 8.652 1.00 69.56 205 ARG A C 1
ATOM 1624 O O . ARG A 1 205 ? -19.349 9.613 9.816 1.00 69.56 205 ARG A O 1
ATOM 1631 N N . LYS A 1 206 ? -18.161 10.221 8.004 1.00 61.72 206 LYS A N 1
ATOM 1632 C CA . LYS A 1 206 ? -17.418 11.356 8.597 1.00 61.72 206 LYS A CA 1
ATOM 1633 C C . LYS A 1 206 ? -16.393 10.993 9.701 1.00 61.72 206 LYS A C 1
ATOM 1635 O O . LYS A 1 206 ? -15.918 11.901 10.379 1.00 61.72 206 LYS A O 1
ATOM 1640 N N . THR A 1 207 ? -15.984 9.724 9.852 1.00 67.25 207 THR A N 1
ATOM 1641 C CA . THR A 1 207 ? -14.872 9.318 10.749 1.00 67.25 207 THR A CA 1
ATOM 1642 C C . THR A 1 207 ? -13.724 8.613 9.995 1.00 67.25 207 THR A C 1
ATOM 1644 O O . THR A 1 207 ? -13.509 7.413 10.205 1.00 67.25 207 THR A O 1
ATOM 1647 N N . PRO A 1 208 ? -12.988 9.318 9.107 1.00 63.91 208 PRO A N 1
ATOM 1648 C CA . PRO A 1 208 ? -11.884 8.744 8.318 1.00 63.91 208 PRO A CA 1
ATOM 1649 C C . PRO A 1 208 ? -10.832 8.023 9.180 1.00 63.91 208 PRO A C 1
ATOM 1651 O O . PRO A 1 208 ? -10.414 6.911 8.866 1.00 63.91 208 PRO A O 1
ATOM 1654 N N . GLN A 1 209 ? -10.563 8.551 10.382 1.00 67.94 209 GLN A N 1
ATOM 1655 C CA . GLN A 1 209 ? -9.602 8.018 11.358 1.00 67.94 209 GLN A CA 1
ATOM 1656 C C . GLN A 1 209 ? -9.764 6.512 11.651 1.00 67.94 209 GLN A C 1
ATOM 1658 O O . GLN A 1 209 ? -8.785 5.846 11.993 1.00 67.94 209 GLN A O 1
ATOM 1663 N N . GLN A 1 210 ? -10.969 5.950 11.487 1.00 73.19 210 GLN A N 1
ATOM 1664 C CA . GLN A 1 210 ? -11.227 4.514 11.638 1.00 73.19 210 GLN A CA 1
ATOM 1665 C C . GLN A 1 210 ? -10.535 3.630 10.578 1.00 73.19 210 GLN A C 1
ATOM 1667 O O . GLN A 1 210 ? -10.246 2.473 10.880 1.00 73.19 210 GLN A O 1
ATOM 1672 N N . ASN A 1 211 ? -10.236 4.148 9.379 1.00 84.00 211 ASN A N 1
ATOM 1673 C CA . ASN A 1 211 ? -9.403 3.495 8.353 1.00 84.00 211 ASN A CA 1
ATOM 1674 C C . ASN A 1 211 ? -7.994 4.127 8.276 1.00 84.00 211 ASN A C 1
ATOM 1676 O O . ASN A 1 211 ? -7.268 3.975 7.293 1.00 84.00 211 ASN A O 1
ATOM 1680 N N . GLY A 1 212 ? -7.573 4.814 9.347 1.00 85.75 212 GLY A N 1
ATOM 1681 C CA . GLY A 1 212 ? -6.341 5.602 9.398 1.00 85.75 212 GLY A CA 1
ATOM 1682 C C . GLY A 1 212 ? -5.048 4.831 9.093 1.00 85.75 212 GLY A C 1
ATOM 1683 O O . GLY A 1 212 ? -4.032 5.453 8.803 1.00 85.75 212 GLY A O 1
ATOM 1684 N N . VAL A 1 213 ? -5.057 3.492 9.127 1.00 90.31 213 VAL A N 1
ATOM 1685 C CA . VAL A 1 213 ? -3.928 2.655 8.677 1.00 90.31 213 VAL A CA 1
ATOM 1686 C C . VAL A 1 213 ? -3.671 2.848 7.179 1.00 90.31 213 VAL A C 1
ATOM 1688 O O . VAL A 1 213 ? -2.541 3.138 6.785 1.00 90.31 213 VAL A O 1
ATOM 1691 N N . SER A 1 214 ? -4.708 2.728 6.348 1.00 91.56 214 SER A N 1
ATOM 1692 C CA . SER A 1 214 ? -4.586 2.852 4.892 1.00 91.56 214 SER A CA 1
ATOM 1693 C C . SER A 1 214 ? -4.588 4.303 4.415 1.00 91.56 214 SER A C 1
ATOM 1695 O O . SER A 1 214 ? -3.912 4.617 3.440 1.00 91.56 214 SER A O 1
ATOM 1697 N N . GLU A 1 215 ? -5.227 5.221 5.143 1.00 91.06 215 GLU A N 1
ATOM 1698 C CA . GLU A 1 215 ? -5.105 6.663 4.884 1.00 91.06 215 GLU A CA 1
ATOM 1699 C C . GLU A 1 215 ? -3.673 7.169 5.119 1.00 91.06 215 GLU A C 1
ATOM 1701 O O . GLU A 1 215 ? -3.090 7.783 4.222 1.00 91.06 215 GLU A O 1
ATOM 1706 N N . ARG A 1 216 ? -3.058 6.851 6.274 1.00 91.62 216 ARG A N 1
ATOM 1707 C CA . ARG A 1 216 ? -1.656 7.221 6.546 1.00 91.62 216 ARG A CA 1
ATOM 1708 C C . ARG A 1 216 ? -0.699 6.579 5.547 1.00 91.62 216 ARG A C 1
ATOM 1710 O O . ARG A 1 216 ? 0.189 7.262 5.050 1.00 91.62 216 ARG A O 1
ATOM 1717 N N . MET A 1 217 ? -0.898 5.307 5.198 1.00 94.75 217 MET A N 1
ATOM 1718 C CA . MET A 1 217 ? -0.047 4.649 4.203 1.00 94.75 217 MET A CA 1
ATOM 1719 C C . MET A 1 217 ? -0.196 5.263 2.804 1.00 94.75 217 MET A C 1
ATOM 1721 O O . MET A 1 217 ? 0.807 5.457 2.120 1.00 94.75 217 MET A O 1
ATOM 1725 N N . ASN A 1 218 ? -1.411 5.633 2.387 1.00 95.19 218 ASN A N 1
ATOM 1726 C CA . ASN A 1 218 ? -1.621 6.336 1.119 1.00 95.19 218 ASN A CA 1
ATOM 1727 C C . ASN A 1 218 ? -0.935 7.715 1.126 1.00 95.19 218 ASN A C 1
ATOM 1729 O O . ASN A 1 218 ? -0.302 8.062 0.128 1.00 95.19 218 ASN A O 1
ATOM 1733 N N . LYS A 1 219 ? -0.962 8.453 2.249 1.00 93.50 219 LYS A N 1
ATOM 1734 C CA . LYS A 1 219 ? -0.172 9.686 2.433 1.00 93.50 219 LYS A CA 1
ATOM 1735 C C . LYS A 1 219 ? 1.336 9.409 2.283 1.00 93.50 219 LYS A C 1
ATOM 1737 O O . LYS A 1 219 ? 1.956 9.982 1.392 1.00 93.50 219 LYS A O 1
ATOM 1742 N N . THR A 1 220 ? 1.894 8.447 3.024 1.00 94.38 220 THR A N 1
ATOM 1743 C CA . THR A 1 220 ? 3.324 8.071 2.952 1.00 94.38 220 THR A CA 1
ATOM 1744 C C . THR A 1 220 ? 3.777 7.600 1.565 1.00 94.38 220 THR A C 1
ATOM 1746 O O . THR A 1 220 ? 4.899 7.891 1.142 1.00 94.38 220 THR A O 1
ATOM 1749 N N . LEU A 1 221 ? 2.924 6.887 0.826 1.00 96.00 221 LEU A N 1
ATOM 1750 C CA . LEU A 1 221 ? 3.203 6.492 -0.556 1.00 96.00 221 LEU A CA 1
ATOM 1751 C C . LEU A 1 221 ? 3.257 7.708 -1.491 1.00 96.00 221 LEU A C 1
ATOM 1753 O O . LEU A 1 221 ? 4.184 7.809 -2.292 1.00 96.00 221 LEU A O 1
ATOM 1757 N N . VAL A 1 222 ? 2.307 8.640 -1.375 1.00 95.06 222 VAL A N 1
ATOM 1758 C CA . VAL A 1 222 ? 2.252 9.864 -2.196 1.00 95.06 222 VAL A CA 1
ATOM 1759 C C . VAL A 1 222 ? 3.409 10.815 -1.875 1.00 95.06 222 VAL A C 1
ATOM 1761 O O . VAL A 1 222 ? 4.023 11.351 -2.796 1.00 95.06 222 VAL A O 1
ATOM 1764 N N . GLU A 1 223 ? 3.777 10.962 -0.603 1.00 93.06 223 GLU A N 1
ATOM 1765 C CA . GLU A 1 223 ? 4.958 11.723 -0.170 1.00 93.06 223 GLU A CA 1
ATOM 1766 C C . GLU A 1 223 ? 6.237 11.168 -0.808 1.00 93.06 223 GLU A C 1
ATOM 1768 O O . GLU A 1 223 ? 6.976 11.904 -1.466 1.00 93.06 223 GLU A O 1
ATOM 1773 N N . LYS A 1 224 ? 6.460 9.848 -0.719 1.00 91.94 224 LYS A N 1
ATOM 1774 C CA . LYS A 1 224 ? 7.611 9.201 -1.371 1.00 91.94 224 LYS A CA 1
ATOM 1775 C C . LYS A 1 224 ? 7.580 9.371 -2.889 1.00 91.94 224 LYS A C 1
ATOM 1777 O O . LYS A 1 224 ? 8.622 9.650 -3.476 1.00 91.94 224 LYS A O 1
ATOM 1782 N N . VAL A 1 225 ? 6.408 9.282 -3.524 1.00 93.19 225 VAL A N 1
ATOM 1783 C CA . VAL A 1 225 ? 6.246 9.565 -4.960 1.00 93.19 225 VAL A CA 1
ATOM 1784 C C . VAL A 1 225 ? 6.652 10.999 -5.301 1.00 93.19 225 VAL A C 1
ATOM 1786 O O . VAL A 1 225 ? 7.395 11.192 -6.261 1.00 93.19 225 VAL A O 1
ATOM 1789 N N . HIS A 1 226 ? 6.240 11.998 -4.517 1.00 85.69 226 HIS A N 1
ATOM 1790 C CA . HIS A 1 226 ? 6.650 13.389 -4.727 1.00 85.69 226 HIS A CA 1
ATOM 1791 C C . HIS A 1 226 ? 8.169 13.571 -4.584 1.00 85.69 226 HIS A C 1
ATOM 1793 O O . HIS A 1 226 ? 8.788 14.150 -5.479 1.00 85.69 226 HIS A O 1
ATOM 1799 N N . CYS A 1 227 ? 8.792 13.020 -3.536 1.00 86.88 227 CYS A N 1
ATOM 1800 C CA . CYS A 1 227 ? 10.249 13.079 -3.357 1.00 86.88 227 CYS A CA 1
ATOM 1801 C C . CYS A 1 227 ? 11.003 12.403 -4.517 1.00 86.88 227 CYS A C 1
ATOM 1803 O O . CYS A 1 227 ? 11.937 12.980 -5.074 1.00 86.88 227 CYS A O 1
ATOM 1805 N N . MET A 1 228 ? 10.578 11.200 -4.919 1.00 87.81 228 MET A N 1
ATOM 1806 C CA . MET A 1 228 ? 11.217 10.419 -5.984 1.00 87.81 228 MET A CA 1
ATOM 1807 C C . MET A 1 228 ? 11.069 11.085 -7.360 1.00 87.81 228 MET A C 1
ATOM 1809 O O . MET A 1 228 ? 12.038 11.119 -8.117 1.00 87.81 228 MET A O 1
ATOM 1813 N N . LEU A 1 229 ? 9.897 11.652 -7.677 1.00 87.25 229 LEU A N 1
ATOM 1814 C CA . LEU A 1 229 ? 9.682 12.417 -8.912 1.00 87.25 229 LEU A CA 1
ATOM 1815 C C . LEU A 1 229 ? 10.483 13.728 -8.917 1.00 87.25 229 LEU A C 1
ATOM 1817 O O . LEU A 1 229 ? 11.070 14.067 -9.942 1.00 87.25 229 LEU A O 1
ATOM 1821 N N . SER A 1 230 ? 10.547 14.438 -7.786 1.00 84.56 230 SER A N 1
ATOM 1822 C CA . SER A 1 230 ? 11.315 15.684 -7.651 1.00 84.56 230 SER A CA 1
ATOM 1823 C C . SER A 1 230 ? 12.815 15.450 -7.870 1.00 84.56 230 SER A C 1
ATOM 1825 O O . SER A 1 230 ? 13.419 16.077 -8.740 1.00 84.56 230 SER A O 1
ATOM 1827 N N . ASN A 1 231 ? 13.394 14.458 -7.182 1.00 79.62 231 ASN A N 1
ATOM 1828 C CA . ASN A 1 231 ? 14.798 14.063 -7.346 1.00 79.62 231 ASN A CA 1
ATOM 1829 C C . ASN A 1 231 ? 15.121 13.627 -8.789 1.00 79.62 231 ASN A C 1
ATOM 1831 O O . ASN A 1 231 ? 16.152 13.993 -9.348 1.00 79.62 231 ASN A O 1
ATOM 1835 N N . ALA A 1 232 ? 14.201 12.898 -9.427 1.00 82.38 232 ALA A N 1
ATOM 1836 C CA . ALA A 1 232 ? 14.299 12.502 -10.831 1.00 82.38 232 ALA A CA 1
ATOM 1837 C C . ALA A 1 232 ? 14.114 13.662 -11.839 1.00 82.38 232 ALA A C 1
ATOM 1839 O O . ALA A 1 232 ? 14.302 13.453 -13.039 1.00 82.38 232 ALA A O 1
ATOM 1840 N N . ARG A 1 233 ? 13.718 14.860 -11.376 1.00 84.69 233 ARG A N 1
ATOM 1841 C CA . ARG A 1 233 ? 13.235 16.001 -12.183 1.00 84.69 233 ARG A CA 1
ATOM 1842 C C . ARG A 1 233 ? 12.137 15.590 -13.180 1.00 84.69 233 ARG A C 1
ATOM 1844 O O . ARG A 1 233 ? 12.123 16.009 -14.336 1.00 84.69 233 ARG A O 1
ATOM 1851 N N . LEU A 1 234 ? 11.223 14.734 -12.722 1.00 81.25 234 LEU A N 1
ATOM 1852 C CA . LEU A 1 234 ? 10.186 14.097 -13.528 1.00 81.25 234 LEU A CA 1
ATOM 1853 C C . LEU A 1 234 ? 8.832 14.817 -13.476 1.00 81.25 234 LEU A C 1
ATOM 1855 O O . LEU A 1 234 ? 8.363 15.263 -12.430 1.00 81.25 234 LEU A O 1
ATOM 1859 N N . GLY A 1 235 ? 8.130 14.814 -14.611 1.00 85.69 235 GLY A N 1
ATOM 1860 C CA . GLY A 1 235 ? 6.731 15.233 -14.678 1.00 85.69 235 GLY A CA 1
ATOM 1861 C C . GLY A 1 235 ? 5.780 14.244 -13.988 1.00 85.69 235 GLY A C 1
ATOM 1862 O O . GLY A 1 235 ? 5.989 13.031 -14.012 1.00 85.69 235 GLY A O 1
ATOM 1863 N N . ARG A 1 236 ? 4.662 14.753 -13.449 1.00 91.31 236 ARG A N 1
ATOM 1864 C CA . ARG A 1 236 ? 3.667 13.972 -12.678 1.00 91.31 236 ARG A CA 1
ATOM 1865 C C . ARG A 1 236 ? 3.097 12.730 -13.390 1.00 91.31 236 ARG A C 1
ATOM 1867 O O . ARG A 1 236 ? 2.606 11.839 -12.711 1.00 91.31 236 ARG A O 1
ATOM 1874 N N . LYS A 1 237 ? 3.206 12.612 -14.721 1.00 92.44 237 LYS A N 1
ATOM 1875 C CA . LYS A 1 237 ? 2.745 11.445 -15.510 1.00 92.44 237 LYS A CA 1
ATOM 1876 C C . LYS A 1 237 ? 3.388 10.103 -15.111 1.00 92.44 237 LYS A C 1
ATOM 1878 O O . LYS A 1 237 ? 2.859 9.059 -15.465 1.00 92.44 237 LYS A O 1
ATOM 1883 N N . PHE A 1 238 ? 4.501 10.101 -14.382 1.00 90.94 238 PHE A N 1
ATOM 1884 C CA . PHE A 1 238 ? 5.211 8.877 -13.981 1.00 90.94 238 PHE A CA 1
ATOM 1885 C C . PHE A 1 238 ? 4.743 8.304 -12.624 1.00 90.94 238 PHE A C 1
ATOM 1887 O O . PHE A 1 238 ? 5.300 7.317 -12.144 1.00 90.94 238 PHE A O 1
ATOM 1894 N N . TRP A 1 239 ? 3.724 8.905 -11.987 1.00 94.75 239 TRP A N 1
ATOM 1895 C CA . TRP A 1 239 ? 3.322 8.570 -10.613 1.00 94.75 239 TRP A CA 1
ATOM 1896 C C . TRP A 1 239 ? 2.949 7.094 -10.405 1.00 94.75 239 TRP A C 1
ATOM 1898 O O . TRP A 1 239 ? 3.209 6.561 -9.329 1.00 94.75 239 TRP A O 1
ATOM 1908 N N . ALA A 1 240 ? 2.368 6.417 -11.404 1.00 94.81 240 ALA A N 1
ATOM 1909 C CA . ALA A 1 240 ? 1.913 5.028 -11.272 1.00 94.81 240 ALA A CA 1
ATOM 1910 C C . ALA A 1 240 ? 3.093 4.046 -11.190 1.00 94.81 240 ALA A C 1
ATOM 1912 O O . ALA A 1 240 ? 3.085 3.084 -10.417 1.00 94.81 240 ALA A O 1
ATOM 1913 N N . GLU A 1 241 ? 4.142 4.315 -11.958 1.00 92.75 241 GLU A N 1
ATOM 1914 C CA . GLU A 1 241 ? 5.394 3.577 -11.921 1.00 92.75 241 GLU A CA 1
ATOM 1915 C C . GLU A 1 241 ? 6.171 3.887 -10.635 1.00 92.75 241 GLU A C 1
ATOM 1917 O O . GLU A 1 241 ? 6.652 2.968 -9.967 1.00 92.75 241 GLU A O 1
ATOM 1922 N N . THR A 1 242 ? 6.214 5.161 -10.229 1.00 94.31 242 THR A N 1
ATOM 1923 C CA . THR A 1 242 ? 6.857 5.576 -8.976 1.00 94.31 242 THR A CA 1
ATOM 1924 C C . THR A 1 242 ? 6.171 4.978 -7.747 1.00 94.31 242 THR A C 1
ATOM 1926 O O . THR A 1 242 ? 6.874 4.463 -6.885 1.00 94.31 242 THR A O 1
ATOM 1929 N N . VAL A 1 243 ? 4.832 4.967 -7.656 1.00 96.56 243 VAL A N 1
ATOM 1930 C CA . VAL A 1 243 ? 4.119 4.426 -6.478 1.00 96.56 243 VAL A CA 1
ATOM 1931 C C . VAL A 1 243 ? 4.279 2.910 -6.358 1.00 96.56 243 VAL A C 1
ATOM 1933 O O . VAL A 1 243 ? 4.405 2.385 -5.253 1.00 96.56 243 VAL A O 1
ATOM 1936 N N . THR A 1 244 ? 4.376 2.209 -7.492 1.00 95.00 244 THR A N 1
ATOM 1937 C CA . THR A 1 244 ? 4.654 0.765 -7.523 1.00 95.00 244 THR A CA 1
ATOM 1938 C C . THR A 1 244 ? 6.039 0.461 -6.938 1.00 95.00 244 THR A C 1
ATOM 1940 O O . THR A 1 244 ? 6.189 -0.461 -6.133 1.00 95.00 244 THR A O 1
ATOM 1943 N N . TYR A 1 245 ? 7.056 1.265 -7.269 1.00 95.50 245 TYR A N 1
ATOM 1944 C CA . TYR A 1 245 ? 8.387 1.116 -6.673 1.00 95.50 245 TYR A CA 1
ATOM 1945 C C . TYR A 1 245 ? 8.463 1.666 -5.234 1.00 95.50 245 TYR A C 1
ATOM 1947 O O . TYR A 1 245 ? 9.114 1.062 -4.386 1.00 95.50 245 TYR A O 1
ATOM 1955 N N . ALA A 1 246 ? 7.723 2.726 -4.899 1.00 95.81 246 ALA A N 1
ATOM 1956 C CA . ALA A 1 246 ? 7.612 3.232 -3.529 1.00 95.81 246 ALA A CA 1
ATOM 1957 C C . ALA A 1 246 ? 7.018 2.175 -2.581 1.00 95.81 246 ALA A C 1
ATOM 1959 O O . ALA A 1 246 ? 7.548 1.974 -1.492 1.00 95.81 246 ALA A O 1
ATOM 1960 N N . GLN A 1 247 ? 6.001 1.418 -3.013 1.00 96.56 247 GLN A N 1
ATOM 1961 C CA . GLN A 1 247 ? 5.479 0.258 -2.276 1.00 96.56 247 GLN A CA 1
ATOM 1962 C C . GLN A 1 247 ? 6.538 -0.842 -2.099 1.00 96.56 247 GLN A C 1
ATOM 1964 O O . GLN A 1 247 ? 6.582 -1.504 -1.058 1.00 96.56 247 GLN A O 1
ATOM 1969 N N . HIS A 1 248 ? 7.386 -1.077 -3.105 1.00 93.94 248 HIS A N 1
ATOM 1970 C CA . HIS A 1 248 ? 8.470 -2.061 -3.022 1.00 93.94 248 HIS A CA 1
ATOM 1971 C C . HIS A 1 248 ? 9.532 -1.653 -1.985 1.00 93.94 248 HIS A C 1
ATOM 1973 O O . HIS A 1 248 ? 10.024 -2.511 -1.249 1.00 93.94 248 HIS A O 1
ATOM 1979 N N . LEU A 1 249 ? 9.838 -0.354 -1.895 1.00 94.38 249 LEU A N 1
ATOM 1980 C CA . LEU A 1 249 ? 10.740 0.219 -0.894 1.00 94.38 249 LEU A CA 1
ATOM 1981 C C . LEU A 1 249 ? 10.113 0.228 0.510 1.00 94.38 249 LEU A C 1
ATOM 1983 O O . LEU A 1 249 ? 10.750 -0.225 1.452 1.00 94.38 249 LEU A O 1
ATOM 1987 N N . VAL A 1 250 ? 8.856 0.666 0.660 1.00 95.31 250 VAL A N 1
ATOM 1988 C CA . VAL A 1 250 ? 8.144 0.733 1.956 1.00 95.31 250 VAL A CA 1
ATOM 1989 C C . VAL A 1 250 ? 8.116 -0.616 2.676 1.00 95.31 250 VAL A C 1
ATOM 1991 O O . VAL A 1 250 ? 8.366 -0.663 3.875 1.00 95.31 250 VAL A O 1
ATOM 1994 N N . ASN A 1 251 ? 7.912 -1.724 1.956 1.00 96.12 251 ASN A N 1
ATOM 1995 C CA . ASN A 1 251 ? 7.941 -3.063 2.558 1.00 96.12 251 ASN A CA 1
ATOM 1996 C C . ASN A 1 251 ? 9.331 -3.493 3.084 1.00 96.12 251 ASN A C 1
ATOM 1998 O O . ASN A 1 251 ? 9.416 -4.512 3.767 1.00 96.12 251 ASN A O 1
ATOM 2002 N N . ARG A 1 252 ? 10.401 -2.743 2.782 1.00 94.19 252 ARG A N 1
ATOM 2003 C CA . ARG A 1 252 ? 11.787 -2.962 3.242 1.00 94.19 252 ARG A CA 1
ATOM 2004 C C . ARG A 1 252 ? 12.316 -1.856 4.157 1.00 94.19 252 ARG A C 1
ATOM 2006 O O . ARG A 1 252 ? 13.490 -1.883 4.519 1.00 94.19 252 ARG A O 1
ATOM 2013 N N . LEU A 1 253 ? 11.480 -0.885 4.519 1.00 92.38 253 LEU A N 1
ATOM 2014 C CA . LEU A 1 253 ? 11.817 0.103 5.539 1.00 92.38 253 LEU A CA 1
ATOM 2015 C C . LEU A 1 253 ? 11.403 -0.421 6.924 1.00 92.38 253 LEU A C 1
ATOM 2017 O O . LEU A 1 253 ? 10.399 -1.134 7.021 1.00 92.38 253 LEU A O 1
ATOM 2021 N N . PRO A 1 254 ? 12.144 -0.079 7.992 1.00 92.81 254 PRO A N 1
ATOM 2022 C CA . PRO A 1 254 ? 11.729 -0.376 9.358 1.00 92.81 254 PRO A CA 1
ATOM 2023 C C . PRO A 1 254 ? 10.426 0.364 9.690 1.00 92.81 254 PRO A C 1
ATOM 2025 O O . PRO A 1 254 ? 10.209 1.492 9.237 1.00 92.81 254 PRO A O 1
ATOM 2028 N N . SER A 1 255 ? 9.554 -0.246 10.495 1.00 89.88 255 SER A N 1
ATOM 2029 C CA . SER A 1 255 ? 8.302 0.383 10.928 1.00 89.88 255 SER A CA 1
ATOM 2030 C C . SER A 1 255 ? 8.091 0.268 12.437 1.00 89.88 255 SER A C 1
ATOM 2032 O O . SER A 1 255 ? 8.091 -0.822 13.011 1.00 89.88 255 SER A O 1
ATOM 2034 N N . SER A 1 256 ? 7.858 1.407 13.093 1.00 88.88 256 SER A N 1
ATOM 2035 C CA . SER A 1 256 ? 7.576 1.490 14.534 1.00 88.88 256 SER A CA 1
ATOM 2036 C C . SER A 1 256 ? 6.344 0.678 14.948 1.00 88.88 256 SER A C 1
ATOM 2038 O O . SER A 1 256 ? 6.339 0.075 16.017 1.00 88.88 256 SER A O 1
ATOM 2040 N N . ALA A 1 257 ? 5.342 0.565 14.068 1.00 87.00 257 ALA A N 1
ATOM 2041 C CA . ALA A 1 257 ? 4.120 -0.211 14.295 1.00 87.00 257 ALA A CA 1
ATOM 2042 C C . ALA A 1 257 ? 4.337 -1.739 14.383 1.00 87.00 257 ALA A C 1
ATOM 2044 O O . ALA A 1 257 ? 3.400 -2.460 14.718 1.00 87.00 257 ALA A O 1
ATOM 2045 N N . ILE A 1 258 ? 5.545 -2.227 14.076 1.00 90.94 258 ILE A N 1
ATOM 2046 C CA . ILE A 1 258 ? 5.983 -3.630 14.196 1.00 90.94 258 ILE A CA 1
ATOM 2047 C C . ILE A 1 258 ? 7.363 -3.727 14.877 1.00 90.94 258 ILE A C 1
ATOM 2049 O O . ILE A 1 258 ? 8.174 -4.596 14.559 1.00 90.94 258 ILE A O 1
ATOM 2053 N N . GLY A 1 259 ? 7.653 -2.815 15.815 1.00 90.62 259 GLY A N 1
ATOM 2054 C CA . GLY A 1 259 ? 8.862 -2.874 16.647 1.00 90.62 259 GLY A CA 1
ATOM 2055 C C . GLY A 1 259 ? 10.172 -2.655 15.882 1.00 90.62 259 GLY A C 1
ATOM 2056 O O . GLY A 1 259 ? 11.182 -3.262 16.217 1.00 90.62 259 GLY A O 1
ATOM 2057 N N . GLY A 1 260 ? 10.152 -1.843 14.820 1.00 91.81 260 GLY A N 1
ATOM 2058 C CA . GLY A 1 260 ? 11.328 -1.542 13.995 1.00 91.81 260 GLY A CA 1
ATOM 2059 C C . GLY A 1 260 ? 11.634 -2.578 12.908 1.00 91.81 260 GLY A C 1
ATOM 2060 O O . GLY A 1 260 ? 12.476 -2.319 12.054 1.00 91.81 260 GLY A O 1
ATOM 2061 N N . LYS A 1 261 ? 10.926 -3.714 12.876 1.00 93.31 261 LYS A N 1
ATOM 2062 C CA . LYS A 1 261 ? 11.061 -4.731 11.820 1.00 93.31 261 LYS A CA 1
ATOM 2063 C C . LYS A 1 261 ? 10.588 -4.216 10.459 1.00 93.31 261 LYS A C 1
ATOM 2065 O O . LYS A 1 261 ? 9.857 -3.223 10.372 1.00 93.31 261 LYS A O 1
ATOM 2070 N N . THR A 1 262 ? 10.976 -4.910 9.387 1.00 95.75 262 THR A N 1
ATOM 2071 C CA . THR A 1 262 ? 10.472 -4.599 8.034 1.00 95.75 262 THR A CA 1
ATOM 2072 C C . THR A 1 262 ? 9.151 -5.332 7.749 1.00 95.75 262 THR A C 1
ATOM 2074 O O . THR A 1 262 ? 8.993 -6.485 8.160 1.00 95.75 262 THR A O 1
ATOM 2077 N N . PRO A 1 263 ? 8.190 -4.739 7.014 1.00 96.50 263 PRO A N 1
ATOM 2078 C CA . PRO A 1 263 ? 6.939 -5.427 6.686 1.00 96.50 263 PRO A CA 1
ATOM 2079 C C . PRO A 1 263 ? 7.114 -6.728 5.887 1.00 96.50 263 PRO A C 1
ATOM 2081 O O . PRO A 1 263 ? 6.328 -7.668 6.029 1.00 96.50 263 PRO A O 1
ATOM 2084 N N . LEU A 1 264 ? 8.154 -6.813 5.051 1.00 95.31 264 LEU A N 1
ATOM 2085 C CA . LEU A 1 264 ? 8.498 -8.030 4.315 1.00 95.31 264 LEU A CA 1
ATOM 2086 C C . LEU A 1 264 ? 9.030 -9.139 5.239 1.00 95.31 264 LEU A C 1
ATOM 2088 O O . LEU A 1 264 ? 8.692 -10.306 5.033 1.00 95.31 264 LEU A O 1
ATOM 2092 N N . GLU A 1 265 ? 9.791 -8.786 6.275 1.00 95.81 265 GLU A N 1
ATOM 2093 C CA . GLU A 1 265 ? 10.267 -9.721 7.297 1.00 95.81 265 GLU A CA 1
ATOM 2094 C C . GLU A 1 265 ? 9.106 -10.295 8.112 1.00 95.81 265 GLU A C 1
ATOM 2096 O O . GLU A 1 265 ? 8.947 -11.514 8.171 1.00 95.81 265 GLU A O 1
ATOM 2101 N N . VAL A 1 266 ? 8.243 -9.440 8.676 1.00 96.12 266 VAL A N 1
ATOM 2102 C CA . VAL A 1 266 ? 7.110 -9.895 9.508 1.00 96.12 266 VAL A CA 1
ATOM 2103 C C . VAL A 1 266 ? 6.098 -10.708 8.695 1.00 96.12 266 VAL A C 1
ATOM 2105 O O . VAL A 1 266 ? 5.497 -11.642 9.221 1.00 96.12 266 VAL A O 1
ATOM 2108 N N . TRP A 1 267 ? 5.937 -10.417 7.399 1.00 96.19 267 TRP A N 1
ATOM 2109 C CA . TRP A 1 267 ? 5.111 -11.241 6.515 1.00 96.19 267 TRP A CA 1
ATOM 2110 C C . TRP A 1 267 ? 5.740 -12.603 6.182 1.00 96.19 267 TRP A C 1
ATOM 2112 O O . TRP A 1 267 ? 5.027 -13.601 6.091 1.00 96.19 267 TRP A O 1
ATOM 2122 N N . SER A 1 268 ? 7.048 -12.650 5.910 1.00 93.38 268 SER A N 1
ATOM 2123 C CA . SER A 1 268 ? 7.718 -13.855 5.388 1.00 93.38 268 SER A CA 1
ATOM 2124 C C . SER A 1 268 ? 8.322 -14.764 6.459 1.00 93.38 268 SER A C 1
ATOM 2126 O O . SER A 1 268 ? 8.675 -15.903 6.152 1.00 93.38 268 SER A O 1
ATOM 2128 N N . GLY A 1 269 ? 8.474 -14.267 7.690 1.00 93.62 269 GLY A N 1
ATOM 2129 C CA . GLY A 1 269 ? 9.201 -14.944 8.764 1.00 93.62 269 GLY A CA 1
ATOM 2130 C C . GLY A 1 269 ? 10.718 -15.006 8.544 1.00 93.62 269 GLY A C 1
ATOM 2131 O O . GLY A 1 269 ? 11.386 -15.792 9.212 1.00 93.62 269 GLY A O 1
ATOM 2132 N N . LYS A 1 270 ? 11.269 -14.232 7.598 1.00 91.94 270 LYS A N 1
ATOM 2133 C CA . LYS A 1 270 ? 12.692 -14.253 7.216 1.00 91.94 270 LYS A CA 1
ATOM 2134 C C . LYS A 1 270 ? 13.246 -12.829 7.080 1.00 91.94 270 LYS A C 1
ATOM 2136 O O . LYS A 1 270 ? 12.523 -11.973 6.577 1.00 91.94 270 LYS A O 1
ATOM 2141 N N . PRO A 1 271 ? 14.505 -12.556 7.467 1.00 89.75 271 PRO A N 1
ATOM 2142 C CA . PRO A 1 271 ? 15.126 -11.251 7.243 1.00 89.75 271 PRO A CA 1
ATOM 2143 C C . PRO A 1 271 ? 15.080 -10.819 5.771 1.00 89.75 271 PRO A C 1
ATOM 2145 O O . PRO A 1 271 ? 15.272 -11.633 4.867 1.00 89.75 271 PRO A O 1
ATOM 2148 N N . THR A 1 272 ? 14.860 -9.526 5.533 1.00 86.50 272 THR A N 1
ATOM 2149 C CA . THR A 1 272 ? 15.018 -8.923 4.203 1.00 86.50 272 THR A CA 1
ATOM 2150 C C . THR A 1 272 ? 16.510 -8.826 3.886 1.00 86.50 272 THR A C 1
ATOM 2152 O O . THR A 1 272 ? 17.239 -8.169 4.622 1.00 86.50 272 THR A O 1
ATOM 2155 N N . THR A 1 273 ? 16.968 -9.453 2.800 1.00 85.12 273 THR A N 1
ATOM 2156 C CA . THR A 1 273 ? 18.393 -9.465 2.402 1.00 85.12 273 THR A CA 1
ATOM 2157 C C . THR A 1 273 ? 18.656 -8.949 0.986 1.00 85.12 273 THR A C 1
ATOM 2159 O O . THR A 1 273 ? 19.805 -8.746 0.621 1.00 85.12 273 THR A O 1
ATOM 2162 N N . ASP A 1 274 ? 17.629 -8.690 0.174 1.00 83.12 274 ASP A N 1
ATOM 2163 C CA . ASP A 1 274 ? 17.768 -8.398 -1.262 1.00 83.12 274 ASP A CA 1
ATOM 2164 C C . ASP A 1 274 ? 18.013 -6.910 -1.598 1.00 83.12 274 ASP A C 1
ATOM 2166 O O . ASP A 1 274 ? 17.627 -6.432 -2.670 1.00 83.12 274 ASP A O 1
ATOM 2170 N N . TYR A 1 275 ? 18.676 -6.175 -0.699 1.00 88.38 275 TYR A N 1
ATOM 2171 C CA . TYR A 1 275 ? 18.934 -4.735 -0.836 1.00 88.38 275 TYR A CA 1
ATOM 2172 C C . TYR A 1 275 ? 19.838 -4.382 -2.033 1.00 88.38 275 TYR A C 1
ATOM 2174 O O . TYR A 1 275 ? 19.625 -3.337 -2.643 1.00 88.38 275 TYR A O 1
ATOM 2182 N N . ASP A 1 276 ? 20.745 -5.267 -2.461 1.00 86.75 276 ASP A N 1
ATOM 2183 C CA . ASP A 1 276 ? 21.627 -5.053 -3.631 1.00 86.75 276 ASP A CA 1
ATOM 2184 C C . ASP A 1 276 ? 20.867 -4.920 -4.968 1.00 86.75 276 ASP A C 1
ATOM 2186 O O . ASP A 1 276 ? 21.390 -4.403 -5.964 1.00 86.75 276 ASP A O 1
ATOM 2190 N N . SER A 1 277 ? 19.611 -5.388 -4.995 1.00 85.38 277 SER A N 1
ATOM 2191 C CA . SER A 1 277 ? 18.697 -5.243 -6.135 1.00 85.38 277 SER A CA 1
ATOM 2192 C C . SER A 1 277 ? 18.019 -3.869 -6.207 1.00 85.38 277 SER A C 1
ATOM 2194 O O . SER A 1 277 ? 17.367 -3.554 -7.206 1.00 85.38 277 SER A O 1
ATOM 2196 N N . LEU A 1 278 ? 18.156 -3.039 -5.169 1.00 91.19 278 LEU A N 1
ATOM 2197 C CA . LEU A 1 278 ? 17.594 -1.694 -5.147 1.00 91.19 278 LEU A CA 1
ATOM 2198 C C . LEU A 1 278 ? 18.486 -0.723 -5.923 1.00 91.19 278 LEU A C 1
ATOM 2200 O O . LEU A 1 278 ? 19.711 -0.786 -5.873 1.00 91.19 278 LEU A O 1
ATOM 2204 N N . ARG A 1 279 ? 17.836 0.198 -6.637 1.00 92.44 279 ARG A N 1
ATOM 2205 C CA . ARG A 1 279 ? 18.466 1.289 -7.395 1.00 92.44 279 ARG A CA 1
ATOM 2206 C C . ARG A 1 279 ? 17.700 2.593 -7.202 1.00 92.44 279 ARG A C 1
ATOM 2208 O O . ARG A 1 279 ? 16.495 2.577 -6.914 1.00 92.44 279 ARG A O 1
ATOM 2215 N N . ILE A 1 280 ? 18.367 3.726 -7.395 1.00 89.88 280 ILE A N 1
ATOM 2216 C CA . ILE A 1 280 ? 17.742 5.051 -7.437 1.00 89.88 280 ILE A CA 1
ATOM 2217 C C . ILE A 1 280 ? 16.706 5.058 -8.568 1.00 89.88 280 ILE A C 1
ATOM 2219 O O . ILE A 1 280 ? 17.034 4.796 -9.727 1.00 89.88 280 ILE A O 1
ATOM 2223 N N . PHE A 1 281 ? 15.443 5.352 -8.241 1.00 89.50 281 PHE A N 1
ATOM 2224 C CA . PHE A 1 281 ? 14.366 5.458 -9.232 1.00 89.50 281 PHE A CA 1
ATOM 2225 C C . PHE A 1 281 ? 14.726 6.485 -10.313 1.00 89.50 281 PHE A C 1
ATOM 2227 O O . PHE A 1 281 ? 15.248 7.552 -9.994 1.00 89.50 281 PHE A O 1
ATOM 2234 N N . TYR A 1 282 ? 14.437 6.175 -11.581 1.00 88.56 282 TYR A N 1
ATOM 2235 C CA . TYR A 1 282 ? 14.793 7.010 -12.734 1.00 88.56 282 TYR A CA 1
ATOM 2236 C C . TYR A 1 282 ? 16.310 7.193 -12.975 1.00 88.56 282 TYR A C 1
ATOM 2238 O O . TYR A 1 282 ? 16.712 8.030 -13.784 1.00 88.56 282 TYR A O 1
ATOM 2246 N N . SER A 1 283 ? 17.174 6.396 -12.330 1.00 90.25 283 SER A N 1
ATOM 2247 C CA . SER A 1 283 ? 18.593 6.301 -12.707 1.00 90.25 283 SER A CA 1
ATOM 2248 C C . SER A 1 283 ? 18.757 5.897 -14.178 1.00 90.25 283 SER A C 1
ATOM 2250 O O . SER A 1 283 ? 17.905 5.223 -14.770 1.00 90.25 283 SER A O 1
ATOM 2252 N N . THR A 1 284 ? 19.863 6.334 -14.788 1.00 91.19 284 THR A N 1
ATOM 2253 C CA . THR A 1 284 ? 20.201 5.922 -16.157 1.00 91.19 284 THR A CA 1
ATOM 2254 C C . THR A 1 284 ? 20.680 4.478 -16.128 1.00 91.19 284 THR A C 1
ATOM 2256 O O . THR A 1 284 ? 21.545 4.128 -15.328 1.00 91.19 284 THR A O 1
ATOM 2259 N N . ALA A 1 285 ? 20.134 3.652 -17.011 1.00 93.62 285 ALA A N 1
ATOM 2260 C CA . ALA A 1 285 ? 20.423 2.231 -17.101 1.00 93.62 285 ALA A CA 1
ATOM 2261 C C . ALA A 1 285 ? 20.835 1.866 -18.532 1.00 93.62 285 ALA A C 1
ATOM 2263 O O . ALA A 1 285 ? 20.318 2.432 -19.496 1.00 93.62 285 ALA A O 1
ATOM 2264 N N . TYR A 1 286 ? 21.732 0.900 -18.678 1.00 93.94 286 TYR A N 1
ATOM 2265 C CA . TYR A 1 286 ? 22.154 0.354 -19.966 1.00 93.94 286 TYR A CA 1
ATOM 2266 C C . TYR A 1 286 ? 21.869 -1.141 -19.954 1.00 93.94 286 TYR A C 1
ATOM 2268 O O . TYR A 1 286 ? 22.454 -1.861 -19.148 1.00 93.94 286 TYR A O 1
ATOM 2276 N N . TYR A 1 287 ? 20.939 -1.598 -20.793 1.00 93.50 287 TYR A N 1
ATOM 2277 C CA . TYR A 1 287 ? 20.577 -3.015 -20.874 1.00 93.50 287 TYR A CA 1
ATOM 2278 C C . TYR A 1 287 ? 21.275 -3.677 -22.055 1.00 93.50 287 TYR A C 1
ATOM 2280 O O . TYR A 1 287 ? 21.383 -3.075 -23.125 1.00 93.50 287 TYR A O 1
ATOM 2288 N N . HIS A 1 288 ? 21.747 -4.906 -21.856 1.00 91.12 288 HIS A N 1
ATOM 2289 C CA . HIS A 1 288 ? 22.437 -5.664 -22.894 1.00 91.12 288 HIS A CA 1
ATOM 2290 C C . HIS A 1 288 ? 21.497 -5.982 -24.073 1.00 91.12 288 HIS A C 1
ATOM 2292 O O . HIS A 1 288 ? 20.330 -6.329 -23.874 1.00 91.12 288 HIS A O 1
ATOM 2298 N N . VAL A 1 289 ? 22.011 -5.864 -25.300 1.00 89.25 289 VAL A N 1
ATOM 2299 C CA . VAL A 1 289 ? 21.348 -6.304 -26.534 1.00 89.25 289 VAL A CA 1
ATOM 2300 C C . VAL A 1 289 ? 22.282 -7.181 -27.367 1.00 89.25 289 VAL A C 1
ATOM 2302 O O . VAL A 1 289 ? 23.475 -6.903 -27.482 1.00 89.25 289 VAL A O 1
ATOM 2305 N N . ASN A 1 290 ? 21.707 -8.226 -27.963 1.00 80.00 290 ASN A N 1
ATOM 2306 C CA . ASN A 1 290 ? 22.374 -9.134 -28.894 1.00 80.00 290 ASN A CA 1
ATOM 2307 C C . ASN A 1 290 ? 21.966 -8.772 -30.326 1.00 80.00 290 ASN A C 1
ATOM 2309 O O . ASN A 1 290 ? 21.147 -9.452 -30.942 1.00 80.00 290 ASN A O 1
ATOM 2313 N N . GLU A 1 291 ? 22.493 -7.649 -30.806 1.00 77.38 291 GLU A N 1
ATOM 2314 C CA . GLU A 1 291 ? 22.394 -7.231 -32.210 1.00 77.38 291 GLU A CA 1
ATOM 2315 C C . GLU A 1 291 ? 23.646 -7.736 -32.971 1.00 77.38 291 GLU A C 1
ATOM 2317 O O . GLU A 1 291 ? 24.275 -8.702 -32.522 1.00 77.38 291 GLU A O 1
ATOM 2322 N N . SER A 1 292 ? 23.990 -7.213 -34.152 1.00 78.12 292 SER A N 1
ATOM 2323 C CA . SER A 1 292 ? 25.079 -7.792 -34.959 1.00 78.12 292 SER A CA 1
ATOM 2324 C C . SER A 1 292 ? 26.465 -7.610 -34.313 1.00 78.12 292 SER A C 1
ATOM 2326 O O . SER A 1 292 ? 26.644 -6.853 -33.360 1.00 78.12 292 SER A O 1
ATOM 2328 N N . LYS A 1 293 ? 27.492 -8.294 -34.846 1.00 73.31 293 LYS A N 1
ATOM 2329 C CA . LYS A 1 293 ? 28.860 -8.301 -34.279 1.00 73.31 293 LYS A CA 1
ATOM 2330 C C . LYS A 1 293 ? 29.496 -6.912 -34.093 1.00 73.31 293 LYS A C 1
ATOM 2332 O O . LYS A 1 293 ? 30.438 -6.814 -33.307 1.00 73.31 293 LYS A O 1
ATOM 2337 N N . LEU A 1 294 ? 29.021 -5.891 -34.810 1.00 80.62 294 LEU A N 1
ATOM 2338 C CA . LEU A 1 294 ? 29.526 -4.514 -34.756 1.00 80.62 294 LEU A CA 1
ATOM 2339 C C . LEU A 1 294 ? 28.564 -3.533 -34.059 1.00 80.62 294 LEU A C 1
ATOM 2341 O O . LEU A 1 294 ? 28.943 -2.385 -33.835 1.00 80.62 294 LEU A O 1
ATOM 2345 N N . ASP A 1 295 ? 27.349 -3.959 -33.701 1.00 82.25 295 ASP A N 1
ATOM 2346 C CA . ASP A 1 295 ? 26.354 -3.074 -33.092 1.00 82.25 295 ASP A CA 1
ATOM 2347 C C . ASP A 1 295 ? 26.662 -2.770 -31.610 1.00 82.25 295 ASP A C 1
ATOM 2349 O O . ASP A 1 295 ? 27.284 -3.583 -30.909 1.00 82.25 295 ASP A O 1
ATOM 2353 N N . PRO A 1 296 ? 26.203 -1.619 -31.076 1.00 85.19 296 PRO A N 1
ATOM 2354 C CA . PRO A 1 296 ? 26.346 -1.292 -29.661 1.00 85.19 296 PRO A CA 1
ATOM 2355 C C . PRO A 1 296 ? 25.683 -2.344 -28.760 1.00 85.19 296 PRO A C 1
ATOM 2357 O O . PRO A 1 296 ? 24.461 -2.424 -28.658 1.00 85.19 296 PRO A O 1
ATOM 2360 N N . ARG A 1 297 ? 26.501 -3.114 -28.029 1.00 87.75 297 ARG A N 1
ATOM 2361 C CA . ARG A 1 297 ? 26.061 -4.228 -27.160 1.00 87.75 297 ARG A CA 1
ATOM 2362 C C . ARG A 1 297 ? 25.131 -3.839 -26.003 1.00 87.75 297 ARG A C 1
ATOM 2364 O O . ARG A 1 297 ? 24.693 -4.722 -25.267 1.00 87.75 297 ARG A O 1
ATOM 2371 N N . ALA A 1 298 ? 24.846 -2.558 -25.789 1.00 91.62 298 ALA A N 1
ATOM 2372 C CA . ALA A 1 298 ? 23.890 -2.108 -24.787 1.00 91.62 298 ALA A CA 1
ATOM 2373 C C . ALA A 1 298 ? 23.136 -0.858 -25.251 1.00 91.62 298 ALA A C 1
ATOM 2375 O O . ALA A 1 298 ? 23.733 0.051 -25.831 1.00 91.62 298 ALA A O 1
ATOM 2376 N N . LYS A 1 299 ? 21.836 -0.788 -24.941 1.00 92.31 299 LYS A N 1
ATOM 2377 C CA . LYS A 1 299 ? 20.970 0.354 -25.278 1.00 92.31 299 LYS A CA 1
ATOM 2378 C C . LYS A 1 299 ? 20.559 1.145 -24.048 1.00 92.31 299 LYS A C 1
ATOM 2380 O O . LYS A 1 299 ? 20.445 0.607 -22.941 1.00 92.31 299 LYS A O 1
ATOM 2385 N N . LYS A 1 300 ? 20.370 2.454 -24.237 1.00 92.75 300 LYS A N 1
ATOM 2386 C CA . LYS A 1 300 ? 20.144 3.396 -23.139 1.00 92.75 300 LYS A CA 1
ATOM 2387 C C . LYS A 1 300 ? 18.680 3.398 -22.715 1.00 92.75 300 LYS A C 1
ATOM 2389 O O . LYS A 1 300 ? 17.754 3.554 -23.514 1.00 92.75 300 LYS A O 1
ATOM 2394 N N . ALA A 1 301 ? 18.476 3.259 -21.417 1.00 93.94 301 ALA A N 1
ATOM 2395 C CA . ALA A 1 301 ? 17.176 3.204 -20.790 1.00 93.94 301 ALA A CA 1
ATOM 2396 C C . ALA A 1 301 ? 17.181 3.924 -19.437 1.00 93.94 301 ALA A C 1
ATOM 2398 O O . ALA A 1 301 ? 18.177 4.491 -18.982 1.00 93.94 301 ALA A O 1
ATOM 2399 N N . ILE A 1 302 ? 16.019 3.908 -18.804 1.00 92.06 302 ILE A N 1
ATOM 2400 C CA . ILE A 1 302 ? 15.746 4.532 -17.517 1.00 92.06 302 ILE A CA 1
ATOM 2401 C C . ILE A 1 302 ? 15.164 3.479 -16.580 1.00 92.06 302 ILE A C 1
ATOM 2403 O O . ILE A 1 302 ? 14.311 2.689 -16.992 1.00 92.06 302 ILE A O 1
ATOM 2407 N N . PHE A 1 303 ? 15.601 3.467 -15.323 1.00 93.69 303 PHE A N 1
ATOM 2408 C CA . PHE A 1 303 ? 15.102 2.528 -14.324 1.00 93.69 303 PHE A CA 1
ATOM 2409 C C . PHE A 1 303 ? 13.684 2.869 -13.837 1.00 93.69 303 PHE A C 1
ATOM 2411 O O . PHE A 1 303 ? 13.443 3.948 -13.292 1.00 93.69 303 PHE A O 1
ATOM 2418 N N . MET A 1 304 ? 12.757 1.916 -13.984 1.00 91.00 304 MET A N 1
ATOM 2419 C CA . MET A 1 304 ? 11.322 2.060 -13.691 1.00 91.00 304 MET A CA 1
ATOM 2420 C C . MET A 1 304 ? 10.822 1.103 -12.592 1.00 91.00 304 MET A C 1
ATOM 2422 O O . MET A 1 304 ? 9.617 0.845 -12.503 1.00 91.00 304 MET A O 1
ATOM 2426 N N . GLY A 1 305 ? 11.727 0.558 -11.773 1.00 91.56 305 GLY A N 1
ATOM 2427 C CA . GLY A 1 305 ? 11.425 -0.421 -10.726 1.00 91.56 305 GLY A CA 1
ATOM 2428 C C . GLY A 1 305 ? 11.674 -1.876 -11.146 1.00 91.56 305 GLY A C 1
ATOM 2429 O O . GLY A 1 305 ? 12.357 -2.164 -12.125 1.00 91.56 305 GLY A O 1
ATOM 2430 N N . LEU A 1 306 ? 11.115 -2.817 -10.388 1.00 88.81 306 LEU A N 1
ATOM 2431 C CA . LEU A 1 306 ? 11.295 -4.264 -10.572 1.00 88.81 306 LEU A CA 1
ATOM 2432 C C . LEU A 1 306 ? 9.998 -4.909 -11.074 1.00 88.81 306 LEU A C 1
ATOM 2434 O O . LEU A 1 306 ? 8.910 -4.470 -10.694 1.00 88.81 306 LEU A O 1
ATOM 2438 N N . ASN A 1 307 ? 10.093 -5.948 -11.912 1.00 83.50 307 ASN A N 1
ATOM 2439 C CA . ASN A 1 307 ? 8.909 -6.668 -12.389 1.00 83.50 307 ASN A CA 1
ATOM 2440 C C . ASN A 1 307 ? 8.577 -7.884 -11.507 1.00 83.50 307 ASN A C 1
ATOM 2442 O O . ASN A 1 307 ? 9.464 -8.594 -11.040 1.00 83.50 307 ASN A O 1
ATOM 2446 N N . ALA A 1 308 ? 7.290 -8.168 -11.304 1.00 78.81 308 ALA A N 1
ATOM 2447 C CA . ALA A 1 308 ? 6.872 -9.366 -10.580 1.00 78.81 308 ALA A CA 1
ATOM 2448 C C . ALA A 1 308 ? 7.042 -10.626 -11.451 1.00 78.81 308 ALA A C 1
ATOM 2450 O O . ALA A 1 308 ? 6.689 -10.626 -12.626 1.00 78.81 308 ALA A O 1
ATOM 2451 N N . GLY A 1 309 ? 7.549 -11.712 -10.858 1.00 80.75 309 GLY A N 1
ATOM 2452 C CA . GLY A 1 309 ? 7.683 -13.019 -11.520 1.00 80.75 309 GLY A CA 1
ATOM 2453 C C . GLY A 1 309 ? 8.921 -13.195 -12.408 1.00 80.75 309 GLY A C 1
ATOM 2454 O O . GLY A 1 309 ? 9.153 -14.299 -12.884 1.00 80.75 309 GLY A O 1
ATOM 2455 N N . VAL A 1 310 ? 9.745 -12.157 -12.597 1.00 85.38 310 VAL A N 1
ATOM 2456 C CA . VAL A 1 310 ? 10.980 -12.217 -13.400 1.00 85.38 310 VAL A CA 1
ATOM 2457 C C . VAL A 1 310 ? 12.151 -11.689 -12.573 1.00 85.38 310 VAL A C 1
ATOM 2459 O O . VAL A 1 310 ? 12.031 -10.643 -11.939 1.00 85.38 310 VAL A O 1
ATOM 2462 N N . LYS A 1 311 ? 13.305 -12.370 -12.602 1.00 85.69 311 LYS A N 1
ATOM 2463 C CA . LYS A 1 311 ? 14.568 -11.854 -12.039 1.00 85.69 311 LYS A CA 1
ATOM 2464 C C . LYS A 1 311 ? 15.173 -10.801 -12.979 1.00 85.69 311 LYS A C 1
ATOM 2466 O O . LYS A 1 311 ? 16.174 -11.059 -13.641 1.00 85.69 311 LYS A O 1
ATOM 2471 N N . GLY A 1 312 ? 14.520 -9.645 -13.084 1.00 89.75 312 GLY A N 1
ATOM 2472 C CA . GLY A 1 312 ? 14.924 -8.572 -13.988 1.00 89.75 312 GLY A CA 1
ATOM 2473 C C . GLY A 1 312 ? 14.307 -7.215 -13.655 1.00 89.75 312 GLY A C 1
ATOM 2474 O O . GLY A 1 312 ? 13.209 -7.106 -13.099 1.00 89.75 312 GLY A O 1
ATOM 2475 N N . TYR A 1 313 ? 15.035 -6.172 -14.028 1.00 93.00 313 TYR A N 1
ATOM 2476 C CA . TYR A 1 313 ? 14.660 -4.779 -13.861 1.00 93.00 313 TYR A CA 1
ATOM 2477 C C . TYR A 1 313 ? 13.666 -4.359 -14.942 1.00 93.00 313 TYR A C 1
ATOM 2479 O O . TYR A 1 313 ? 13.815 -4.706 -16.116 1.00 93.00 313 TYR A O 1
ATOM 2487 N N . ARG A 1 314 ? 12.656 -3.580 -14.550 1.00 93.31 314 ARG A N 1
ATOM 2488 C CA . ARG A 1 314 ? 11.727 -2.931 -15.471 1.00 93.31 314 ARG A CA 1
ATOM 2489 C C . ARG A 1 314 ? 12.334 -1.598 -15.897 1.00 93.31 314 ARG A C 1
ATOM 2491 O O . ARG A 1 314 ? 12.623 -0.743 -15.060 1.00 93.31 314 ARG A O 1
ATOM 2498 N N . LEU A 1 315 ? 12.509 -1.419 -17.198 1.00 93.44 315 LEU A N 1
ATOM 2499 C CA . LEU A 1 315 ? 13.190 -0.276 -17.795 1.00 93.44 315 LEU A CA 1
ATOM 2500 C C . LEU A 1 315 ? 12.283 0.445 -18.794 1.00 93.44 315 LEU A C 1
ATOM 2502 O O . LEU A 1 315 ? 11.418 -0.173 -19.414 1.00 93.44 315 LEU A O 1
ATOM 2506 N N . TRP A 1 316 ? 12.507 1.741 -18.992 1.00 91.19 316 TRP A N 1
ATOM 2507 C CA . TRP A 1 316 ? 11.937 2.508 -20.101 1.00 91.19 316 TRP A CA 1
ATOM 2508 C C . TRP A 1 316 ? 13.023 2.802 -21.136 1.00 91.19 316 TRP A C 1
ATOM 2510 O O . TRP A 1 316 ? 13.972 3.531 -20.847 1.00 91.19 316 TRP A O 1
ATOM 2520 N N . CYS A 1 317 ? 12.898 2.228 -22.333 1.00 90.31 317 CYS A N 1
ATOM 2521 C CA . CYS A 1 317 ? 13.792 2.516 -23.452 1.00 90.31 317 CYS A CA 1
ATOM 2522 C C . CYS A 1 317 ? 13.388 3.845 -24.101 1.00 90.31 317 CYS A C 1
ATOM 2524 O O . CYS A 1 317 ? 12.228 4.023 -24.485 1.00 90.31 317 CYS A O 1
ATOM 2526 N N . LEU A 1 318 ? 14.343 4.771 -24.220 1.00 83.38 318 LEU A N 1
ATOM 2527 C CA . LEU A 1 318 ? 14.097 6.117 -24.746 1.00 83.38 318 LEU A CA 1
ATOM 2528 C C . LEU A 1 318 ? 13.883 6.119 -26.264 1.00 83.38 318 LEU A C 1
ATOM 2530 O O . LEU A 1 318 ? 12.966 6.782 -26.744 1.00 83.38 318 LEU A O 1
ATOM 2534 N N . GLU A 1 319 ? 14.683 5.339 -26.993 1.00 85.44 319 GLU A N 1
ATOM 2535 C CA . GLU A 1 319 ? 14.611 5.178 -28.451 1.00 85.44 319 GLU A CA 1
ATOM 2536 C C . GLU A 1 319 ? 13.264 4.568 -28.869 1.00 85.44 319 GLU A C 1
ATOM 2538 O O . GLU A 1 319 ? 12.468 5.187 -29.571 1.00 85.44 319 GLU A O 1
ATOM 2543 N N . ALA A 1 320 ? 12.972 3.365 -28.364 1.00 85.56 320 ALA A N 1
ATOM 2544 C CA . ALA A 1 320 ? 11.790 2.590 -28.733 1.00 85.56 320 ALA A CA 1
ATOM 2545 C C . ALA A 1 320 ? 10.510 2.987 -27.968 1.00 85.56 320 ALA A C 1
ATOM 2547 O O . ALA A 1 320 ? 9.485 2.328 -28.139 1.00 85.56 320 ALA A O 1
ATOM 2548 N N . LYS A 1 321 ? 10.575 4.013 -27.100 1.00 84.88 321 LYS A N 1
ATOM 2549 C CA . LYS A 1 321 ? 9.462 4.569 -26.297 1.00 84.88 321 LYS A CA 1
ATOM 2550 C C . LYS A 1 321 ? 8.570 3.493 -25.654 1.00 84.88 321 LYS A C 1
ATOM 2552 O O . LYS A 1 321 ? 7.343 3.593 -25.671 1.00 84.88 321 LYS A O 1
ATOM 2557 N N . LYS A 1 322 ? 9.194 2.443 -25.108 1.00 87.94 322 LYS A N 1
ATOM 2558 C CA . LYS A 1 322 ? 8.509 1.256 -24.571 1.00 87.94 322 LYS A CA 1
ATOM 2559 C C . LYS A 1 322 ? 9.122 0.766 -23.265 1.00 87.94 322 LYS A C 1
ATOM 2561 O O . LYS A 1 322 ? 10.307 0.968 -22.992 1.00 87.94 322 LYS A O 1
ATOM 2566 N N . THR A 1 323 ? 8.306 0.065 -22.477 1.00 88.81 323 THR A N 1
ATOM 2567 C CA . THR A 1 323 ? 8.798 -0.722 -21.338 1.00 88.81 323 THR A CA 1
ATOM 2568 C C . THR A 1 323 ? 9.558 -1.947 -21.852 1.00 88.81 323 THR A C 1
ATOM 2570 O O . THR A 1 323 ? 9.083 -2.628 -22.758 1.00 88.81 323 THR A O 1
ATOM 2573 N N . ILE A 1 324 ? 10.708 -2.243 -21.250 1.00 91.56 324 ILE A N 1
ATOM 2574 C CA . ILE A 1 324 ? 11.510 -3.454 -21.469 1.00 91.56 324 ILE A CA 1
ATOM 2575 C C . ILE A 1 324 ? 11.789 -4.090 -20.099 1.00 91.56 324 ILE A C 1
ATOM 2577 O O . ILE A 1 324 ? 11.777 -3.402 -19.076 1.00 91.56 324 ILE A O 1
ATOM 2581 N N . ILE A 1 325 ? 12.014 -5.403 -20.060 1.00 92.62 325 ILE A N 1
ATOM 2582 C CA . ILE A 1 325 ? 12.509 -6.113 -18.876 1.00 92.62 325 ILE A CA 1
ATOM 2583 C C . ILE A 1 325 ? 13.870 -6.702 -19.244 1.00 92.62 325 ILE A C 1
ATOM 2585 O O . ILE A 1 325 ? 13.970 -7.381 -20.263 1.00 92.62 325 ILE A O 1
ATOM 2589 N N . SER A 1 326 ? 14.900 -6.451 -18.435 1.00 92.44 326 SER A N 1
ATOM 2590 C CA . SER A 1 326 ? 16.221 -7.073 -18.598 1.00 92.44 326 SER A CA 1
ATOM 2591 C C . SER A 1 326 ? 16.786 -7.503 -17.248 1.00 92.44 326 SER A C 1
ATOM 2593 O O . SER A 1 326 ? 16.602 -6.813 -16.243 1.00 92.44 326 SER A O 1
ATOM 2595 N N . ARG A 1 327 ? 17.486 -8.638 -17.225 1.00 91.88 327 ARG A N 1
ATOM 2596 C CA . ARG A 1 327 ? 18.338 -9.042 -16.101 1.00 91.88 327 ARG A CA 1
ATOM 2597 C C . ARG A 1 327 ? 19.646 -8.254 -16.125 1.00 91.88 327 ARG A C 1
ATOM 2599 O O . ARG A 1 327 ? 20.042 -7.682 -15.114 1.00 91.88 327 ARG A O 1
ATOM 2606 N N . ASP A 1 328 ? 20.279 -8.226 -17.290 1.00 92.38 328 ASP A N 1
ATOM 2607 C CA . ASP A 1 328 ? 21.649 -7.768 -17.472 1.00 92.38 328 ASP A CA 1
ATOM 2608 C C . ASP A 1 328 ? 21.626 -6.270 -17.794 1.00 92.38 328 ASP A C 1
ATOM 2610 O O . ASP A 1 328 ? 21.230 -5.836 -18.886 1.00 92.38 328 ASP A O 1
ATOM 2614 N N . VAL A 1 329 ? 21.921 -5.478 -16.757 1.00 93.75 329 VAL A N 1
ATOM 2615 C CA . VAL A 1 329 ? 21.727 -4.026 -16.718 1.00 93.75 329 VAL A CA 1
ATOM 2616 C C . VAL A 1 329 ? 22.835 -3.360 -15.904 1.00 93.75 329 VAL A C 1
ATOM 2618 O O . VAL A 1 329 ? 22.995 -3.648 -14.719 1.00 93.75 329 VAL A O 1
ATOM 2621 N N . THR A 1 330 ? 23.542 -2.412 -16.517 1.00 93.19 330 THR A N 1
ATOM 2622 C CA . THR A 1 330 ? 24.517 -1.543 -15.841 1.00 93.19 330 THR A CA 1
ATOM 2623 C C . THR A 1 330 ? 23.854 -0.216 -15.480 1.00 93.19 330 THR A C 1
ATOM 2625 O O . THR A 1 330 ? 23.284 0.448 -16.348 1.00 93.19 330 THR A O 1
ATOM 2628 N N . PHE A 1 331 ? 23.934 0.197 -14.215 1.00 93.12 331 PHE A N 1
ATOM 2629 C CA . PHE A 1 331 ? 23.332 1.441 -13.725 1.00 93.12 331 PHE A CA 1
ATOM 2630 C C . PHE A 1 331 ? 24.369 2.559 -13.590 1.00 93.12 331 PHE A C 1
ATOM 2632 O O . PHE A 1 331 ? 25.477 2.339 -13.110 1.00 93.12 331 PHE A O 1
ATOM 2639 N N . ASN A 1 332 ? 23.989 3.777 -13.976 1.00 89.56 332 ASN A N 1
ATOM 2640 C CA . ASN A 1 332 ? 24.716 5.004 -13.667 1.00 89.56 332 ASN A CA 1
ATOM 2641 C C . ASN A 1 332 ? 23.863 5.847 -12.710 1.00 89.56 332 ASN A C 1
ATOM 2643 O O . ASN A 1 332 ? 22.956 6.585 -13.115 1.00 89.56 332 ASN A O 1
ATOM 2647 N N . GLU A 1 333 ? 24.155 5.683 -11.423 1.00 87.44 333 GLU A N 1
ATOM 2648 C CA . GLU A 1 333 ? 23.472 6.343 -10.307 1.00 87.44 333 GLU A CA 1
ATOM 2649 C C . GLU A 1 333 ? 24.207 7.631 -9.886 1.00 87.44 333 GLU A C 1
ATOM 2651 O O . GLU A 1 333 ? 23.575 8.601 -9.461 1.00 87.44 333 GLU A O 1
ATOM 2656 N N . SER A 1 334 ? 25.520 7.711 -10.142 1.00 81.44 334 SER A N 1
ATOM 2657 C CA . SER A 1 334 ? 26.361 8.903 -9.955 1.00 81.44 334 SER A CA 1
ATOM 2658 C C . SER A 1 334 ? 25.847 10.116 -10.741 1.00 81.44 334 SER A C 1
ATOM 2660 O O . SER A 1 334 ? 25.900 11.245 -10.260 1.00 81.44 334 SER A O 1
ATOM 2662 N N . ALA A 1 335 ? 25.253 9.894 -11.921 1.00 73.19 335 ALA A N 1
ATOM 2663 C CA . ALA A 1 335 ? 24.592 10.934 -12.715 1.00 73.19 335 ALA A CA 1
ATOM 2664 C C . ALA A 1 335 ? 23.311 11.515 -12.075 1.00 73.19 335 ALA A C 1
ATOM 2666 O O . ALA A 1 335 ? 22.741 12.461 -12.628 1.00 73.19 335 ALA A O 1
ATOM 2667 N N . MET A 1 336 ? 22.839 10.969 -10.948 1.00 74.62 336 MET A N 1
ATOM 2668 C CA . MET A 1 336 ? 21.848 11.605 -10.071 1.00 74.62 336 MET A CA 1
ATOM 2669 C C . MET A 1 336 ? 22.499 12.170 -8.806 1.00 74.62 336 MET A C 1
ATOM 2671 O O . MET A 1 336 ? 22.200 13.305 -8.450 1.00 74.62 336 MET A O 1
ATOM 2675 N N . LEU A 1 337 ? 23.433 11.440 -8.184 1.00 68.94 337 LEU A N 1
ATOM 2676 C CA . LEU A 1 337 ? 24.137 11.885 -6.974 1.00 68.94 337 LEU A CA 1
ATOM 2677 C C . LEU A 1 337 ? 24.869 13.225 -7.182 1.00 68.94 337 LEU A C 1
ATOM 2679 O O . LEU A 1 337 ? 24.621 14.192 -6.465 1.00 68.94 337 LEU A O 1
ATOM 2683 N N . ASN A 1 338 ? 25.683 13.330 -8.236 1.00 58.81 338 ASN A N 1
ATOM 2684 C CA . ASN A 1 338 ? 26.519 14.508 -8.499 1.00 58.81 338 ASN A CA 1
ATOM 2685 C C . ASN A 1 338 ? 25.693 15.763 -8.868 1.00 58.81 338 ASN A C 1
ATOM 2687 O O . ASN A 1 338 ? 26.193 16.884 -8.781 1.00 58.81 338 ASN A O 1
ATOM 2691 N N . LYS A 1 339 ? 24.418 15.595 -9.259 1.00 57.00 339 LYS A N 1
ATOM 2692 C CA . LYS A 1 339 ? 23.480 16.706 -9.519 1.00 57.00 339 LYS A CA 1
ATOM 2693 C C . LYS A 1 339 ? 22.914 17.333 -8.246 1.00 57.00 339 LYS A C 1
ATOM 2695 O O . LYS A 1 339 ? 22.306 18.397 -8.336 1.00 57.00 339 LYS A O 1
ATOM 2700 N N . VAL A 1 340 ? 23.080 16.683 -7.094 1.00 51.12 340 VAL A N 1
ATOM 2701 C CA . VAL A 1 340 ? 22.805 17.286 -5.784 1.00 51.12 340 VAL A CA 1
ATOM 2702 C C . VAL A 1 340 ? 23.992 18.165 -5.388 1.00 51.12 340 VAL A C 1
ATOM 2704 O O . VAL A 1 340 ? 23.803 19.324 -5.034 1.00 51.12 340 VAL A O 1
ATOM 2707 N N . THR A 1 341 ? 25.219 17.656 -5.546 1.00 45.62 341 THR A N 1
ATOM 2708 C CA . THR A 1 341 ? 26.457 18.354 -5.163 1.00 45.62 341 THR A CA 1
ATOM 2709 C C . THR A 1 341 ? 26.663 19.673 -5.908 1.00 45.62 341 THR A C 1
ATOM 2711 O O . THR A 1 341 ? 27.047 20.655 -5.293 1.00 45.62 341 THR A O 1
ATOM 2714 N N . GLN A 1 342 ? 26.353 19.760 -7.208 1.00 48.47 342 GLN A N 1
ATOM 2715 C CA . GLN A 1 342 ? 26.533 21.021 -7.954 1.00 48.47 342 GLN A CA 1
ATOM 2716 C C . GLN A 1 342 ? 25.547 22.147 -7.582 1.00 48.47 342 GLN A C 1
ATOM 2718 O O . GLN A 1 342 ? 25.709 23.268 -8.055 1.00 48.47 342 GLN A O 1
ATOM 2723 N N . ASN A 1 343 ? 24.576 21.888 -6.699 1.00 45.59 343 ASN A N 1
ATOM 2724 C CA . ASN A 1 343 ? 23.758 22.930 -6.074 1.00 45.59 343 ASN A CA 1
ATOM 2725 C C . ASN A 1 343 ? 24.322 23.400 -4.710 1.00 45.59 343 ASN A C 1
ATOM 2727 O O . ASN A 1 343 ? 23.692 24.234 -4.063 1.00 45.59 343 ASN A O 1
ATOM 2731 N N . GLY A 1 344 ? 25.473 22.882 -4.258 1.00 47.25 344 GLY A N 1
ATOM 2732 C CA . GLY A 1 344 ? 26.069 23.207 -2.961 1.00 47.25 344 GLY A CA 1
ATOM 2733 C C . GLY A 1 344 ? 27.599 23.248 -2.990 1.00 47.25 344 GLY A C 1
ATOM 2734 O O . GLY A 1 344 ? 28.251 22.210 -2.989 1.00 47.25 344 GLY A O 1
ATOM 2735 N N . THR A 1 345 ? 28.140 24.467 -2.909 1.00 33.66 345 THR A N 1
ATOM 2736 C CA . THR A 1 345 ? 29.562 24.797 -2.688 1.00 33.66 345 THR A CA 1
ATOM 2737 C C . THR A 1 345 ? 30.525 24.503 -3.846 1.00 33.66 345 THR A C 1
ATOM 2739 O O . THR A 1 345 ? 30.831 23.365 -4.192 1.00 33.66 345 THR A O 1
ATOM 2742 N N . SER A 1 346 ? 31.118 25.572 -4.379 1.00 39.75 346 SER A N 1
ATOM 2743 C CA . SER A 1 346 ? 32.331 25.516 -5.197 1.00 39.75 346 SER A CA 1
ATOM 2744 C C . SER A 1 346 ? 33.543 25.134 -4.335 1.00 39.75 346 SER A C 1
ATOM 2746 O O . SER A 1 346 ? 33.983 25.932 -3.508 1.00 39.75 346 SER A O 1
ATOM 2748 N N . GLY A 1 347 ? 34.097 23.937 -4.540 1.00 31.34 347 GLY A N 1
ATOM 2749 C CA . GLY A 1 347 ? 35.298 23.448 -3.857 1.00 31.34 347 GLY A CA 1
ATOM 2750 C C . GLY A 1 347 ? 36.013 22.367 -4.675 1.00 31.34 347 GLY A C 1
ATOM 2751 O O . GLY A 1 347 ? 35.373 21.607 -5.402 1.00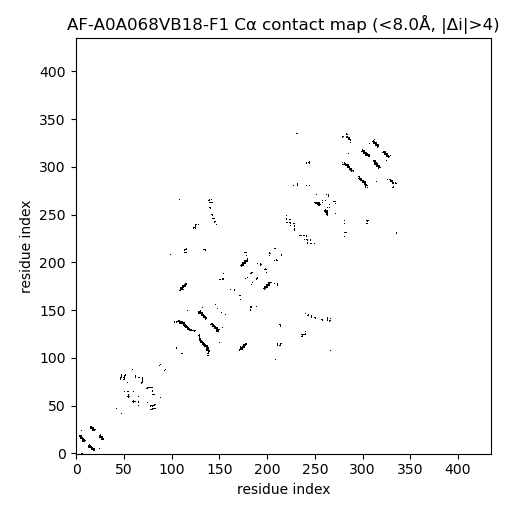 31.34 347 GLY A O 1
ATOM 2752 N N . THR A 1 348 ? 37.344 22.337 -4.605 1.00 29.69 348 THR A N 1
ATOM 2753 C CA . THR A 1 348 ? 38.201 21.535 -5.495 1.00 29.69 348 THR A CA 1
ATOM 2754 C C . THR A 1 348 ? 38.078 20.025 -5.236 1.00 29.69 348 THR A C 1
ATOM 2756 O O . THR A 1 348 ? 38.186 19.606 -4.084 1.00 29.69 348 THR A O 1
ATOM 2759 N N . PRO A 1 349 ? 37.920 19.175 -6.271 1.00 34.34 349 PRO A N 1
ATOM 2760 C CA . PRO A 1 349 ? 37.882 17.727 -6.093 1.00 34.34 349 PRO A CA 1
ATOM 2761 C C . PRO A 1 349 ? 39.293 17.135 -5.949 1.00 34.34 349 PRO A C 1
ATOM 2763 O O . PRO A 1 349 ? 40.095 17.201 -6.879 1.00 34.34 349 PRO A O 1
ATOM 2766 N N . GLN A 1 350 ? 39.575 16.476 -4.823 1.00 30.80 350 GLN A N 1
ATOM 2767 C CA . GLN A 1 350 ? 40.645 15.475 -4.757 1.00 30.80 350 GLN A CA 1
ATOM 2768 C C . GLN A 1 350 ? 40.119 14.131 -5.275 1.00 30.80 350 GLN A C 1
ATOM 2770 O O . GLN A 1 350 ? 39.022 13.699 -4.920 1.00 30.80 350 GLN A O 1
ATOM 2775 N N . GLN A 1 351 ? 40.898 13.476 -6.134 1.00 35.22 351 GLN A N 1
ATOM 2776 C CA . GLN A 1 351 ? 40.582 12.142 -6.636 1.00 35.22 351 GLN A CA 1
ATOM 2777 C C . GLN A 1 351 ? 40.915 11.081 -5.584 1.00 35.22 351 GLN A C 1
ATOM 2779 O O . GLN A 1 351 ? 41.982 11.120 -4.976 1.00 35.22 351 GLN A O 1
ATOM 2784 N N . VAL A 1 352 ? 40.034 10.092 -5.440 1.00 30.12 352 VAL A N 1
ATOM 2785 C CA . VAL A 1 352 ? 40.353 8.806 -4.812 1.00 30.12 352 VAL A CA 1
ATOM 2786 C C . VAL A 1 352 ? 39.889 7.719 -5.771 1.00 30.12 352 VAL A C 1
ATOM 2788 O O . VAL A 1 352 ? 38.689 7.492 -5.933 1.00 30.12 352 VAL A O 1
ATOM 2791 N N . GLU A 1 353 ? 40.835 7.069 -6.443 1.00 29.39 353 GLU A N 1
ATOM 2792 C CA . GLU A 1 353 ? 40.545 5.837 -7.170 1.00 29.39 353 GLU A CA 1
ATOM 2793 C C . GLU A 1 353 ? 40.258 4.710 -6.174 1.00 29.39 353 GLU A C 1
ATOM 2795 O O . GLU A 1 353 ? 40.952 4.556 -5.169 1.00 29.39 353 GLU A O 1
ATOM 2800 N N . CYS A 1 354 ? 39.264 3.877 -6.472 1.00 26.84 354 CYS A N 1
ATOM 2801 C CA . CYS A 1 354 ? 39.073 2.614 -5.773 1.00 26.84 354 CYS A CA 1
ATOM 2802 C C . CYS A 1 354 ? 38.734 1.531 -6.798 1.00 26.84 354 CYS A C 1
ATOM 2804 O O . CYS A 1 354 ? 37.639 1.502 -7.364 1.00 26.84 354 CYS A O 1
ATOM 2806 N N . THR A 1 355 ? 39.707 0.666 -7.080 1.00 28.02 355 THR A N 1
ATOM 2807 C CA . THR A 1 355 ? 39.524 -0.500 -7.947 1.00 28.02 355 THR A CA 1
ATOM 2808 C C . THR A 1 355 ? 38.689 -1.571 -7.237 1.00 28.02 355 THR A C 1
ATOM 2810 O O . THR A 1 355 ? 38.831 -1.765 -6.027 1.00 28.02 355 THR A O 1
ATOM 2813 N N . PRO A 1 356 ? 37.806 -2.291 -7.955 1.00 30.09 356 PRO A N 1
ATOM 2814 C CA . PRO A 1 356 ? 36.915 -3.263 -7.335 1.00 30.09 356 PRO A CA 1
ATOM 2815 C C . PRO A 1 356 ? 37.695 -4.500 -6.876 1.00 30.09 356 PRO A C 1
ATOM 2817 O O . PRO A 1 356 ? 38.064 -5.349 -7.687 1.00 30.09 356 PRO A O 1
ATOM 2820 N N . LYS A 1 357 ? 37.909 -4.630 -5.564 1.00 27.83 357 LYS A N 1
ATOM 2821 C CA . LYS A 1 357 ? 38.340 -5.889 -4.945 1.00 27.83 357 LYS A CA 1
ATOM 2822 C C . LYS A 1 357 ? 37.128 -6.676 -4.459 1.00 27.83 357 LYS A C 1
ATOM 2824 O O . LYS A 1 357 ? 36.293 -6.152 -3.727 1.00 27.83 357 LYS A O 1
ATOM 2829 N N . GLN A 1 358 ? 37.068 -7.949 -4.837 1.00 30.16 358 GLN A N 1
ATOM 2830 C CA . GLN A 1 358 ? 36.274 -8.936 -4.109 1.00 30.16 358 GLN A CA 1
ATOM 2831 C C . GLN A 1 358 ? 36.917 -9.146 -2.733 1.00 30.16 358 GLN A C 1
ATOM 2833 O O . GLN A 1 358 ? 38.145 -9.163 -2.633 1.00 30.16 358 GLN A O 1
ATOM 2838 N N . VAL A 1 359 ? 36.104 -9.311 -1.691 1.00 25.78 359 VAL A N 1
ATOM 2839 C CA . VAL A 1 359 ? 36.564 -9.696 -0.351 1.00 25.78 359 VAL A CA 1
ATOM 2840 C C . VAL A 1 359 ? 35.615 -10.762 0.188 1.00 25.78 359 VAL A C 1
ATOM 2842 O O . VAL A 1 359 ? 34.402 -10.684 -0.013 1.00 25.78 359 VAL A O 1
ATOM 2845 N N . GLU A 1 360 ? 36.193 -11.781 0.808 1.00 26.38 360 GLU A N 1
ATOM 2846 C CA . GLU A 1 360 ? 35.513 -12.948 1.363 1.00 26.38 360 GLU A CA 1
ATOM 2847 C C . GLU A 1 360 ? 35.095 -12.677 2.821 1.00 26.38 360 GLU A C 1
ATOM 2849 O O . GLU A 1 360 ? 35.713 -11.861 3.506 1.00 26.38 360 GLU A O 1
ATOM 2854 N N . PHE A 1 361 ? 34.013 -13.302 3.295 1.00 23.52 361 PHE A N 1
ATOM 2855 C CA . PHE A 1 361 ? 33.472 -13.042 4.635 1.00 23.52 361 PHE A CA 1
ATOM 2856 C C . PHE A 1 361 ? 34.043 -14.014 5.672 1.00 23.52 361 PHE A C 1
ATOM 2858 O O . PHE A 1 361 ? 33.690 -15.192 5.664 1.00 23.52 361 PHE A O 1
ATOM 2865 N N . GLU A 1 362 ? 34.812 -13.502 6.635 1.00 25.66 362 GLU A N 1
ATOM 2866 C CA . GLU A 1 362 ? 35.046 -14.193 7.909 1.00 25.66 362 GLU A CA 1
ATOM 2867 C C . GLU A 1 362 ? 34.039 -13.751 8.983 1.00 25.66 362 GLU A C 1
ATOM 2869 O O . GLU A 1 362 ? 33.513 -12.635 8.972 1.00 25.66 362 GLU A O 1
ATOM 2874 N N . GLN A 1 363 ? 33.740 -14.663 9.909 1.00 26.12 363 GLN A N 1
ATOM 2875 C CA . GLN A 1 363 ? 32.644 -14.556 10.870 1.00 26.12 363 GLN A CA 1
ATOM 2876 C C . GLN A 1 363 ? 33.194 -14.533 12.302 1.00 26.12 363 GLN A C 1
ATOM 2878 O O . GLN A 1 363 ? 33.832 -15.490 12.732 1.00 26.12 363 GLN A O 1
ATOM 2883 N N . ILE A 1 364 ? 32.897 -13.476 13.067 1.00 25.70 364 ILE A N 1
ATOM 2884 C CA . ILE A 1 364 ? 33.325 -13.337 14.471 1.00 25.70 364 ILE A CA 1
ATOM 2885 C C . ILE A 1 364 ? 32.106 -13.226 15.402 1.00 25.70 364 ILE A C 1
ATOM 2887 O O . ILE A 1 364 ? 31.063 -12.678 15.045 1.00 25.70 364 ILE A O 1
ATOM 2891 N N . VAL A 1 365 ? 32.233 -13.826 16.588 1.00 25.12 365 VAL A N 1
ATOM 2892 C CA . VAL A 1 365 ? 31.154 -14.080 17.556 1.00 25.12 365 VAL A CA 1
ATOM 2893 C C . VAL A 1 365 ? 30.990 -12.919 18.550 1.00 25.12 365 VAL A C 1
ATOM 2895 O O . VAL A 1 365 ? 31.948 -12.241 18.907 1.00 25.12 365 VAL A O 1
ATOM 2898 N N . VAL A 1 366 ? 29.756 -12.703 19.014 1.00 26.19 366 VAL A N 1
ATOM 2899 C CA . VAL A 1 366 ? 29.353 -11.645 19.962 1.00 26.19 366 VAL A CA 1
ATOM 2900 C C . VAL A 1 366 ? 29.363 -12.155 21.406 1.00 26.19 366 VAL A C 1
ATOM 2902 O O . VAL A 1 366 ? 28.879 -13.265 21.625 1.00 26.19 366 VAL A O 1
ATOM 2905 N N . SER A 1 367 ? 29.791 -11.332 22.384 1.00 26.41 367 SER A N 1
ATOM 2906 C CA . SER A 1 367 ? 29.304 -11.302 23.792 1.00 26.41 367 SER A CA 1
ATOM 2907 C C . SER A 1 367 ? 29.994 -10.194 24.643 1.00 26.41 367 SER A C 1
ATOM 2909 O O . SER A 1 367 ? 30.938 -9.588 24.138 1.00 26.41 367 SER A O 1
ATOM 2911 N N . PRO A 1 368 ? 29.479 -9.810 25.842 1.00 34.66 368 PRO A N 1
ATOM 2912 C CA . PRO A 1 368 ? 29.202 -8.379 26.100 1.00 34.66 368 PRO A CA 1
ATOM 2913 C C . PRO A 1 368 ? 29.658 -7.800 27.468 1.00 34.66 368 PRO A C 1
ATOM 2915 O O . PRO A 1 368 ? 29.990 -8.559 28.373 1.00 34.66 368 PRO A O 1
ATOM 2918 N N . ALA A 1 369 ? 29.527 -6.471 27.666 1.00 24.75 369 ALA A N 1
ATOM 2919 C CA . ALA A 1 369 ? 29.225 -5.834 28.970 1.00 24.75 369 ALA A CA 1
ATOM 2920 C C . ALA A 1 369 ? 28.844 -4.328 28.871 1.00 24.75 369 ALA A C 1
ATOM 2922 O O . ALA A 1 369 ? 29.343 -3.615 28.008 1.00 24.75 369 ALA A O 1
ATOM 2923 N N . ASN A 1 370 ? 27.961 -3.897 29.786 1.00 24.33 370 ASN A N 1
ATOM 2924 C CA . ASN A 1 370 ? 27.816 -2.612 30.520 1.00 24.33 370 ASN A CA 1
ATOM 2925 C C . ASN A 1 370 ? 28.762 -1.427 30.178 1.00 24.33 370 ASN A C 1
ATOM 2927 O O . ASN A 1 370 ? 29.956 -1.635 30.008 1.00 24.33 370 ASN A O 1
ATOM 2931 N N . SER A 1 371 ? 28.366 -0.143 30.229 1.00 27.16 371 SER A N 1
ATOM 2932 C CA . SER A 1 371 ? 27.078 0.550 30.515 1.00 27.16 371 SER A CA 1
ATOM 2933 C C . SER A 1 371 ? 27.192 2.027 29.996 1.00 27.16 371 SER A C 1
ATOM 2935 O O . SER A 1 371 ? 27.983 2.236 29.084 1.00 27.16 371 SER A O 1
ATOM 2937 N N . THR A 1 372 ? 26.502 3.120 30.386 1.00 26.50 372 THR A N 1
ATOM 2938 C CA . THR A 1 372 ? 25.705 3.520 31.578 1.00 26.50 372 THR A CA 1
ATOM 2939 C C . THR A 1 372 ? 24.734 4.686 31.234 1.00 26.50 372 THR A C 1
ATOM 2941 O O . THR A 1 372 ? 24.589 5.048 30.074 1.00 26.50 372 THR A O 1
ATOM 2944 N N . ILE A 1 373 ? 24.040 5.239 32.238 1.00 27.88 373 ILE A N 1
ATOM 2945 C CA . ILE A 1 373 ? 22.962 6.252 32.177 1.00 27.88 373 ILE A CA 1
ATOM 2946 C C . ILE A 1 373 ? 23.459 7.685 31.885 1.00 27.88 373 ILE A C 1
ATOM 2948 O O . ILE A 1 373 ? 24.396 8.150 32.531 1.00 27.88 373 ILE A O 1
ATOM 2952 N N . SER A 1 374 ? 22.710 8.434 31.067 1.00 26.41 374 SER A N 1
ATOM 2953 C CA . SER A 1 374 ? 22.371 9.849 31.320 1.00 26.41 374 SER A CA 1
ATOM 2954 C C . SER A 1 374 ? 20.941 10.133 30.824 1.00 26.41 374 SER A C 1
ATOM 2956 O O . SER A 1 374 ? 20.438 9.418 29.958 1.00 26.41 374 SER A O 1
ATOM 2958 N N . ASP A 1 375 ? 20.253 11.106 31.429 1.00 25.20 375 ASP A N 1
ATOM 2959 C CA . ASP A 1 375 ? 18.807 11.334 31.269 1.00 25.20 375 ASP A CA 1
ATOM 2960 C C . ASP A 1 375 ? 18.482 12.839 31.315 1.00 25.20 375 ASP A C 1
ATOM 2962 O O . ASP A 1 375 ? 19.091 13.546 32.121 1.00 25.20 375 ASP A O 1
ATOM 2966 N N . SER A 1 376 ? 17.550 13.305 30.467 1.00 29.78 376 SER A N 1
ATOM 2967 C CA . SER A 1 376 ? 16.713 14.532 30.561 1.00 29.78 376 SER A CA 1
ATOM 2968 C C . SER A 1 376 ? 16.297 15.081 29.174 1.00 29.78 376 SER A C 1
ATOM 2970 O O . SER A 1 376 ? 17.028 14.897 28.200 1.00 29.78 376 SER A O 1
ATOM 2972 N N . PRO A 1 377 ? 15.134 15.762 29.052 1.00 30.61 377 PRO A N 1
ATOM 2973 C CA . PRO A 1 377 ? 14.530 16.118 27.763 1.00 30.61 377 PRO A CA 1
ATOM 2974 C C . PRO A 1 377 ? 14.727 17.586 27.333 1.00 30.61 377 PRO A C 1
ATOM 2976 O O . PRO A 1 377 ? 15.012 18.460 28.148 1.00 30.61 377 PRO A O 1
ATOM 2979 N N . MET A 1 378 ? 14.413 17.867 26.063 1.00 26.11 378 MET A N 1
ATOM 2980 C CA . MET A 1 378 ? 13.926 19.177 25.605 1.00 26.11 378 MET A CA 1
ATOM 2981 C C . MET A 1 378 ? 12.515 19.039 25.014 1.00 26.11 378 MET A C 1
ATOM 2983 O O . MET A 1 378 ? 12.116 17.950 24.596 1.00 26.11 378 MET A O 1
ATOM 2987 N N . ALA A 1 379 ? 11.760 20.137 25.040 1.00 27.39 379 ALA A N 1
ATOM 2988 C CA . ALA A 1 379 ? 10.389 20.245 24.543 1.00 27.39 379 ALA A CA 1
ATOM 2989 C C . ALA A 1 379 ? 10.343 21.037 23.215 1.00 27.39 379 ALA A C 1
ATOM 2991 O O . ALA A 1 379 ? 11.378 21.191 22.574 1.00 27.39 379 ALA A O 1
ATOM 2992 N N . GLU A 1 380 ? 9.151 21.548 22.873 1.00 27.61 380 GLU A N 1
ATOM 2993 C CA . GLU A 1 380 ? 8.858 22.496 21.776 1.00 27.61 380 GLU A CA 1
ATOM 2994 C C . GLU A 1 380 ? 8.931 21.905 20.342 1.00 27.61 380 GLU A C 1
ATOM 2996 O O . GLU A 1 380 ? 9.821 21.132 20.006 1.00 27.61 380 GLU A O 1
ATOM 3001 N N . GLU A 1 381 ? 7.995 22.188 19.426 1.00 28.33 381 GLU A N 1
ATOM 3002 C CA . GLU A 1 381 ? 6.645 22.770 19.567 1.00 28.33 381 GLU A CA 1
ATOM 3003 C C . GLU A 1 381 ? 5.750 22.318 18.381 1.00 28.33 381 GLU A C 1
ATOM 3005 O O . GLU A 1 381 ? 6.266 21.992 17.311 1.00 28.33 381 GLU A O 1
ATOM 3010 N N . GLU A 1 382 ? 4.420 22.272 18.550 1.00 24.97 382 GLU A N 1
ATOM 3011 C CA . GLU A 1 382 ? 3.460 22.058 17.444 1.00 24.97 382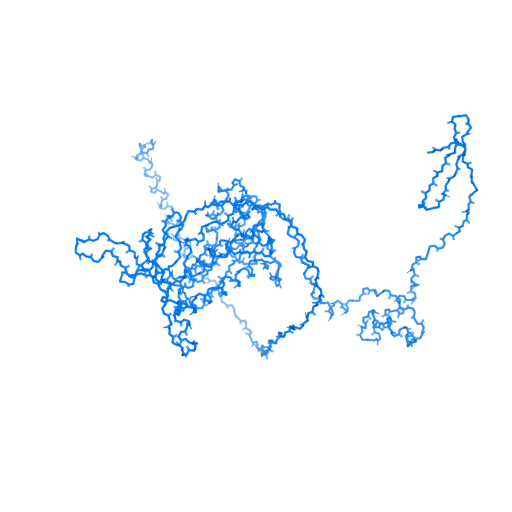 GLU A CA 1
ATOM 3012 C C . GLU A 1 382 ? 2.863 23.407 17.007 1.00 24.97 382 GLU A C 1
ATOM 3014 O O . GLU A 1 382 ? 2.245 24.093 17.821 1.00 24.97 382 GLU A O 1
ATOM 3019 N N . SER A 1 383 ? 2.984 23.759 15.723 1.00 25.88 383 SER A N 1
ATOM 3020 C CA . SER A 1 383 ? 2.384 24.962 15.124 1.00 25.88 383 SER A CA 1
ATOM 3021 C C . SER A 1 383 ? 1.638 24.643 13.818 1.00 25.88 383 SER A C 1
ATOM 3023 O O . SER A 1 383 ? 2.128 24.865 12.714 1.00 25.88 383 SER A O 1
ATOM 3025 N N . ASP A 1 384 ? 0.415 24.119 13.959 1.00 25.84 384 ASP A N 1
ATOM 3026 C CA . ASP A 1 384 ? -0.553 23.972 12.862 1.00 25.84 384 ASP A CA 1
ATOM 3027 C C . ASP A 1 384 ? -1.421 25.244 12.746 1.00 25.84 384 ASP A C 1
ATOM 3029 O O . ASP A 1 384 ? -2.359 25.432 13.525 1.00 25.84 384 ASP A O 1
ATOM 3033 N N . GLU A 1 385 ? -1.167 26.083 11.737 1.00 29.72 385 GLU A N 1
ATOM 3034 C CA . GLU A 1 385 ? -2.108 27.115 11.273 1.00 29.72 385 GLU A CA 1
ATOM 3035 C C . GLU A 1 385 ? -2.593 26.797 9.845 1.00 29.72 385 GLU A C 1
ATOM 3037 O O . GLU A 1 385 ? -1.855 26.945 8.872 1.00 29.72 385 GLU A O 1
ATOM 3042 N N . GLU A 1 386 ? -3.860 26.389 9.705 1.00 29.33 386 GLU A N 1
ATOM 3043 C CA . GLU A 1 386 ? -4.599 26.443 8.433 1.00 29.33 386 GLU A CA 1
ATOM 3044 C C . GLU A 1 386 ? -5.800 27.389 8.591 1.00 29.33 386 GLU A C 1
ATOM 3046 O O . GLU A 1 386 ? -6.766 27.082 9.296 1.00 29.33 386 GLU A O 1
ATOM 3051 N N . GLU A 1 387 ? -5.766 28.538 7.911 1.00 27.06 387 GLU A N 1
ATOM 3052 C CA . GLU A 1 387 ? -6.920 29.435 7.816 1.00 27.06 387 GLU A CA 1
ATOM 3053 C C . GLU A 1 387 ? -8.050 28.791 6.995 1.00 27.06 387 GLU A C 1
ATOM 3055 O O . GLU A 1 387 ? -7.894 28.482 5.810 1.00 27.06 387 GLU A O 1
ATOM 3060 N N . ILE A 1 388 ? -9.237 28.662 7.592 1.00 24.88 388 ILE A N 1
ATOM 3061 C CA . ILE A 1 388 ? -10.463 28.359 6.847 1.00 24.88 388 ILE A CA 1
ATOM 3062 C C . ILE A 1 388 ? -11.120 29.673 6.422 1.00 24.88 388 ILE A C 1
ATOM 3064 O O . ILE A 1 388 ? -11.739 30.368 7.225 1.00 24.88 388 ILE A O 1
ATOM 3068 N N . SER A 1 389 ? -11.040 29.970 5.125 1.00 24.94 389 SER A N 1
ATOM 3069 C CA . SER A 1 389 ? -11.871 30.993 4.489 1.00 24.94 389 SER A CA 1
ATOM 3070 C C . SER A 1 389 ? -13.252 30.417 4.160 1.00 24.94 389 SER A C 1
ATOM 3072 O O . SER A 1 389 ? -13.386 29.511 3.334 1.00 24.94 389 SER A O 1
ATOM 3074 N N . THR A 1 390 ? -14.288 30.934 4.821 1.00 24.80 390 THR A N 1
ATOM 3075 C CA . THR A 1 390 ? -15.696 30.656 4.506 1.00 24.80 390 THR A CA 1
ATOM 3076 C C . THR A 1 390 ? -16.271 31.744 3.606 1.00 24.80 390 THR A C 1
ATOM 3078 O O . THR A 1 390 ? -16.239 32.918 3.972 1.00 24.80 390 THR A O 1
ATOM 3081 N N . GLN A 1 391 ? -16.889 31.354 2.491 1.00 27.98 391 GLN A N 1
ATOM 3082 C CA . GLN A 1 391 ? -17.885 32.177 1.800 1.00 27.98 391 GLN A CA 1
ATOM 3083 C C . GLN A 1 391 ? -19.119 31.341 1.453 1.00 27.98 391 GLN A C 1
ATOM 3085 O O . GLN A 1 391 ? -19.052 30.114 1.342 1.00 27.98 391 GLN A O 1
ATOM 3090 N N . ASP A 1 392 ? -20.256 32.026 1.387 1.00 24.98 392 ASP A N 1
ATOM 3091 C CA . ASP A 1 392 ? -21.546 31.448 1.749 1.00 24.98 392 ASP A CA 1
ATOM 3092 C C . ASP A 1 392 ? -22.353 30.789 0.628 1.00 24.98 392 ASP A C 1
ATOM 3094 O O . ASP A 1 392 ? -22.136 30.956 -0.574 1.00 24.98 392 ASP A O 1
ATOM 3098 N N . LEU A 1 393 ? -23.356 30.042 1.087 1.00 24.38 393 LEU A N 1
ATOM 3099 C CA . LEU A 1 393 ? -24.461 29.522 0.293 1.00 24.38 393 LEU A CA 1
ATOM 3100 C C . LEU A 1 393 ? -25.207 30.642 -0.444 1.00 24.38 393 LEU A C 1
A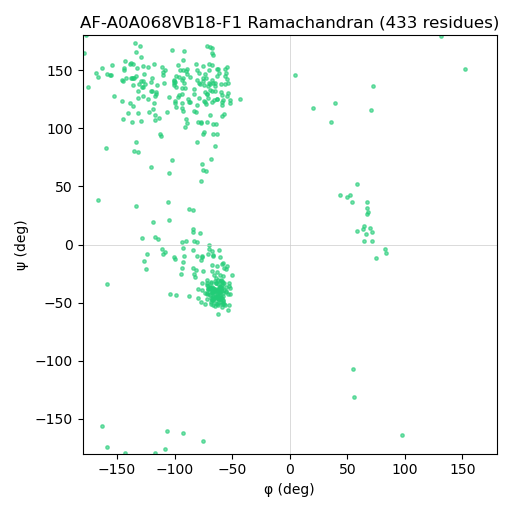TOM 3102 O O . LEU A 1 393 ? -25.490 31.695 0.124 1.00 24.38 393 LEU A O 1
ATOM 3106 N N . ASN A 1 394 ? -25.737 30.326 -1.627 1.00 24.80 394 ASN A N 1
ATOM 3107 C CA . ASN A 1 394 ? -27.058 30.839 -1.976 1.00 24.80 394 ASN A CA 1
ATOM 3108 C C . ASN A 1 394 ? -27.880 29.829 -2.789 1.00 24.80 394 ASN A C 1
ATOM 3110 O O . ASN A 1 394 ? -27.336 28.958 -3.466 1.00 24.80 394 ASN A O 1
ATOM 3114 N N . SER A 1 395 ? -29.204 29.889 -2.643 1.00 24.58 395 SER A N 1
ATOM 3115 C CA . SER A 1 395 ? -30.119 28.836 -3.114 1.00 24.58 395 SER A CA 1
ATOM 3116 C C . SER A 1 395 ? -30.657 29.079 -4.529 1.00 24.58 395 SER A C 1
ATOM 3118 O O . SER A 1 395 ? -30.797 30.231 -4.935 1.00 24.58 395 SER A O 1
ATOM 3120 N N . SER A 1 396 ? -31.122 28.024 -5.218 1.00 25.08 396 SER A N 1
ATOM 3121 C CA . SER A 1 396 ? -32.545 27.958 -5.629 1.00 25.08 396 SER A CA 1
ATOM 3122 C C . SER A 1 396 ? -32.993 26.649 -6.323 1.00 25.08 396 SER A C 1
ATOM 3124 O O . SER A 1 396 ? -32.340 26.109 -7.205 1.00 25.08 396 SER A O 1
ATOM 3126 N N . LYS A 1 397 ? -34.171 26.176 -5.887 1.00 24.64 397 LYS A N 1
ATOM 3127 C CA . LYS A 1 397 ? -35.296 25.561 -6.635 1.00 24.64 397 LYS A CA 1
ATOM 3128 C C . LYS A 1 397 ? -35.055 24.638 -7.858 1.00 24.64 397 LYS A C 1
ATOM 3130 O O . LYS A 1 397 ? -34.938 25.086 -8.987 1.00 24.64 397 LYS A O 1
ATOM 3135 N N . SER A 1 398 ? -35.249 23.338 -7.607 1.00 23.12 398 SER A N 1
ATOM 3136 C CA . SER A 1 398 ? -36.241 22.439 -8.255 1.00 23.12 398 SER A CA 1
ATOM 3137 C C . SER A 1 398 ? -36.561 22.525 -9.765 1.00 23.12 398 SER A C 1
ATOM 3139 O O . SER A 1 398 ? -37.233 23.459 -10.199 1.00 23.12 398 SER A O 1
ATOM 3141 N N . GLN A 1 399 ? -36.365 21.404 -10.479 1.00 25.23 399 GLN A N 1
ATOM 3142 C CA . GLN A 1 399 ? -37.281 20.916 -11.531 1.00 25.23 399 GLN A CA 1
ATOM 3143 C C . GLN A 1 399 ? -37.099 19.399 -11.782 1.00 25.23 399 GLN A C 1
ATOM 3145 O O . GLN A 1 399 ? -35.990 18.884 -11.666 1.00 25.23 399 GLN A O 1
ATOM 3150 N N . LEU A 1 400 ? -38.184 18.690 -12.125 1.00 25.88 400 LEU A N 1
ATOM 3151 C CA . LEU A 1 400 ? -38.151 17.352 -12.746 1.00 25.88 400 LEU A CA 1
ATOM 3152 C C . LEU A 1 400 ? -38.308 17.494 -14.269 1.00 25.88 400 LEU A C 1
ATOM 3154 O O . LEU A 1 400 ? -38.997 18.410 -14.720 1.00 25.88 400 LEU A O 1
ATOM 3158 N N . PRO A 1 401 ? -37.801 16.521 -15.042 1.00 29.03 401 PRO A N 1
ATOM 3159 C CA . PRO A 1 401 ? -38.550 16.027 -16.196 1.00 29.03 401 PRO A CA 1
ATOM 3160 C C . PRO A 1 401 ? -38.677 14.491 -16.255 1.00 29.03 401 PRO A C 1
ATOM 3162 O O . PRO A 1 401 ? -38.104 13.740 -15.467 1.00 29.03 401 PRO A O 1
ATOM 3165 N N . SER A 1 402 ? -39.514 14.052 -17.191 1.00 25.27 402 SER A N 1
ATOM 3166 C CA . SER A 1 402 ? -40.135 12.732 -17.315 1.00 25.27 402 SER A CA 1
ATOM 3167 C C . SER A 1 402 ? -39.284 11.613 -17.935 1.00 25.27 402 SER A C 1
ATOM 3169 O O . SER A 1 402 ? -38.433 11.855 -18.782 1.00 25.27 402 SER A O 1
ATOM 3171 N N . ILE A 1 403 ? -39.647 10.375 -17.566 1.00 35.31 403 ILE A N 1
ATOM 3172 C CA . ILE A 1 403 ? -39.843 9.176 -18.416 1.00 35.31 403 ILE A CA 1
ATOM 3173 C C . ILE A 1 403 ? -39.162 9.207 -19.802 1.00 35.31 403 ILE A C 1
ATOM 3175 O O . ILE A 1 403 ? -39.559 9.968 -20.679 1.00 35.31 403 ILE A O 1
ATOM 3179 N N . GLY A 1 404 ? -38.225 8.277 -20.033 1.00 34.91 404 GLY A N 1
ATOM 3180 C CA . GLY A 1 404 ? -37.512 8.151 -21.313 1.00 34.91 404 GLY A CA 1
ATOM 3181 C C . GLY A 1 404 ? -36.712 6.853 -21.498 1.00 34.91 404 GLY A C 1
ATOM 3182 O O . GLY A 1 404 ? -35.601 6.893 -22.022 1.00 34.91 404 GLY A O 1
ATOM 3183 N N . GLN A 1 405 ? -37.223 5.701 -21.042 1.00 36.34 405 GLN A N 1
ATOM 3184 C CA . GLN A 1 405 ? -36.584 4.391 -21.261 1.00 36.34 405 GLN A CA 1
ATOM 3185 C C . GLN A 1 405 ? -37.620 3.296 -21.557 1.00 36.34 405 GLN A C 1
ATOM 3187 O O . GLN A 1 405 ? -38.383 2.930 -20.671 1.00 36.34 405 GLN A O 1
ATOM 3192 N N . ASN A 1 406 ? -37.618 2.750 -22.782 1.00 40.03 406 ASN A N 1
ATOM 3193 C CA . ASN A 1 406 ? -38.219 1.434 -23.075 1.00 40.03 406 ASN A CA 1
ATOM 3194 C C . ASN A 1 406 ? -37.678 0.776 -24.367 1.00 40.03 406 ASN A C 1
ATOM 3196 O O . ASN A 1 406 ? -37.470 -0.434 -24.405 1.00 40.03 406 ASN A O 1
ATOM 3200 N N . GLU A 1 407 ? -37.338 1.554 -25.402 1.00 40.88 407 GLU A N 1
ATOM 3201 C CA . GLU A 1 407 ? -36.922 1.019 -26.719 1.00 40.88 407 GLU A CA 1
ATOM 3202 C C . GLU A 1 407 ? -35.626 0.181 -26.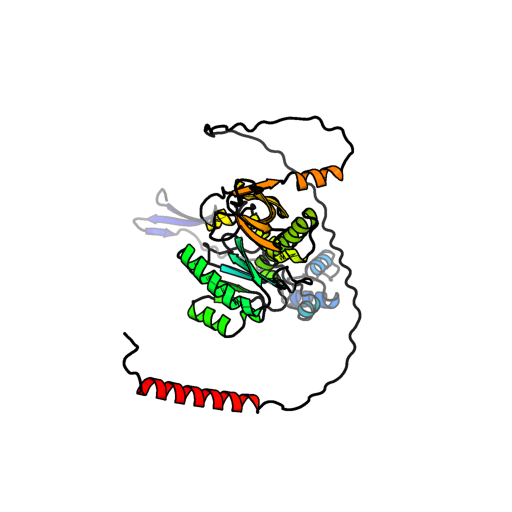704 1.00 40.88 407 GLU A C 1
ATOM 3204 O O . GLU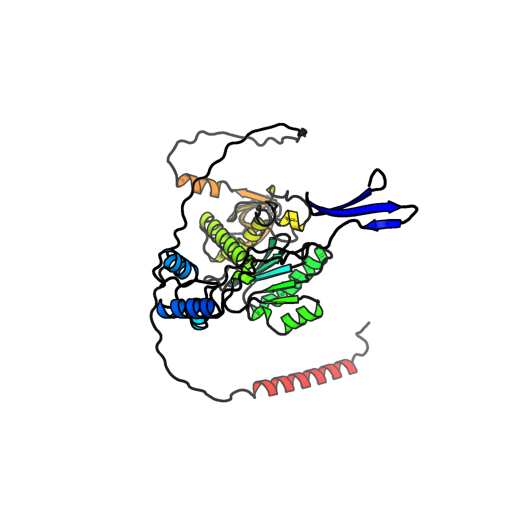 A 1 407 ? -35.411 -0.672 -27.567 1.00 40.88 407 GLU A O 1
ATOM 3209 N N . LYS A 1 408 ? -34.750 0.380 -25.709 1.00 45.06 408 LYS A N 1
ATOM 3210 C CA . LYS A 1 408 ? -33.485 -0.371 -25.594 1.00 45.06 408 LYS A CA 1
ATOM 3211 C C . LYS A 1 408 ? -33.642 -1.758 -24.961 1.00 45.06 408 LYS A C 1
ATOM 3213 O O . LYS A 1 408 ? -32.801 -2.615 -25.211 1.00 45.06 408 LYS A O 1
ATOM 3218 N N . PHE A 1 409 ? -34.706 -2.004 -24.191 1.00 45.84 409 PHE A N 1
ATOM 3219 C CA . PHE A 1 409 ? -34.946 -3.316 -23.573 1.00 45.84 409 PHE A CA 1
ATOM 3220 C C . PHE A 1 409 ? -35.558 -4.323 -24.555 1.00 45.84 409 PHE A C 1
ATOM 3222 O O . PHE A 1 409 ? -35.153 -5.484 -24.570 1.00 45.84 409 PHE A O 1
ATOM 3229 N N . ILE A 1 410 ? -36.471 -3.871 -25.422 1.00 50.81 410 ILE A N 1
ATOM 3230 C CA . ILE A 1 410 ? -37.141 -4.727 -26.417 1.00 50.81 410 ILE A CA 1
ATOM 3231 C C . ILE A 1 410 ? -36.116 -5.342 -27.385 1.00 50.81 410 ILE A C 1
ATOM 3233 O O . ILE A 1 410 ? -36.107 -6.553 -27.594 1.00 50.81 410 ILE A O 1
ATOM 3237 N N . ASN A 1 411 ? -35.188 -4.529 -27.903 1.00 50.22 411 ASN A N 1
ATOM 3238 C CA . ASN A 1 411 ? -34.150 -4.987 -28.834 1.00 50.22 411 ASN A CA 1
ATOM 3239 C C . ASN A 1 411 ? -33.200 -6.041 -28.229 1.00 50.22 411 ASN A C 1
ATOM 3241 O O . ASN A 1 411 ? -32.779 -6.959 -28.930 1.00 50.22 411 ASN A O 1
ATOM 3245 N N . LEU A 1 412 ? -32.889 -5.957 -26.928 1.00 55.66 412 LEU A N 1
ATOM 3246 C CA . LEU A 1 412 ? -32.038 -6.951 -26.263 1.00 55.66 412 LEU A CA 1
ATOM 3247 C C . LEU A 1 412 ? -32.752 -8.304 -26.103 1.00 55.66 412 LEU A C 1
ATOM 3249 O O . LEU A 1 412 ? -32.122 -9.351 -26.252 1.00 55.66 412 LEU A O 1
ATOM 3253 N N . LEU A 1 413 ? -34.065 -8.287 -25.848 1.00 55.78 413 LEU A N 1
ATOM 3254 C CA . LEU A 1 413 ? -34.868 -9.504 -25.711 1.00 55.78 413 LEU A CA 1
ATOM 3255 C C . LEU A 1 413 ? -34.989 -10.266 -27.041 1.00 55.78 413 LEU A C 1
ATOM 3257 O O . LEU A 1 413 ? -34.851 -11.487 -27.057 1.00 55.78 413 LEU A O 1
ATOM 3261 N N . VAL A 1 414 ? -35.178 -9.544 -28.153 1.00 64.69 414 VAL A N 1
ATOM 3262 C CA . VAL A 1 414 ? -35.254 -10.126 -29.508 1.00 64.69 414 VAL A CA 1
ATOM 3263 C C . VAL A 1 414 ? -33.922 -10.757 -29.932 1.00 64.69 414 VAL A C 1
ATOM 3265 O O . VAL A 1 414 ? -33.913 -11.836 -30.518 1.00 64.69 414 VAL A O 1
ATOM 3268 N N . LEU A 1 415 ? -32.784 -10.137 -29.600 1.00 64.19 415 LEU A N 1
ATOM 3269 C CA . LEU A 1 415 ? -31.464 -10.715 -29.888 1.00 64.19 415 LEU A CA 1
ATOM 3270 C C . LEU A 1 415 ? -31.193 -11.993 -29.074 1.00 64.19 415 LEU A C 1
ATOM 3272 O O . LEU A 1 415 ? -30.622 -12.947 -29.604 1.00 64.19 415 LEU A O 1
ATOM 3276 N N . LEU A 1 416 ? -31.632 -12.042 -27.811 1.00 63.12 416 LEU A N 1
ATOM 3277 C CA . LEU A 1 416 ? -31.488 -13.225 -26.954 1.00 63.12 416 LEU A CA 1
ATOM 3278 C C . LEU A 1 416 ? -32.324 -14.417 -27.439 1.00 63.12 416 LEU A C 1
ATOM 3280 O O . LEU A 1 416 ? -31.815 -15.540 -27.454 1.00 63.12 416 LEU A O 1
ATOM 3284 N N . THR A 1 417 ? -33.571 -14.202 -27.870 1.00 68.62 417 THR A N 1
ATOM 3285 C CA . THR A 1 417 ? -34.408 -15.293 -28.403 1.00 68.62 417 THR A CA 1
ATOM 3286 C C . THR A 1 417 ? -33.877 -15.824 -29.734 1.00 68.62 417 THR A C 1
ATOM 3288 O O . THR A 1 417 ? -33.847 -17.041 -29.925 1.00 68.62 417 THR A O 1
ATOM 3291 N N . TRP A 1 418 ? -33.365 -14.952 -30.612 1.00 67.06 418 TRP A N 1
ATOM 3292 C CA . TRP A 1 418 ? -32.713 -15.370 -31.860 1.00 67.06 418 TRP A CA 1
ATOM 3293 C C . TRP A 1 418 ? -31.470 -16.234 -31.601 1.00 67.06 418 TRP A C 1
ATOM 3295 O O . TRP A 1 418 ? -31.305 -17.287 -32.219 1.00 67.06 418 TRP A O 1
ATOM 3305 N N . TRP A 1 419 ? -30.620 -15.836 -30.646 1.00 71.94 419 TRP A N 1
ATOM 3306 C CA . TRP A 1 419 ? -29.405 -16.585 -30.306 1.00 71.94 419 TRP A CA 1
ATOM 3307 C C . TRP A 1 419 ? -29.715 -17.961 -29.695 1.00 71.94 419 TRP A C 1
ATOM 3309 O O . TRP A 1 419 ? -29.083 -18.952 -30.062 1.00 71.94 419 TRP A O 1
ATOM 3319 N N . LEU A 1 420 ? -30.731 -18.049 -28.828 1.00 67.38 420 LEU A N 1
ATOM 3320 C CA . LEU A 1 420 ? -31.185 -19.315 -28.238 1.00 67.38 420 LEU A CA 1
ATOM 3321 C C . LEU A 1 420 ? -31.735 -20.291 -29.289 1.00 67.38 420 LEU A C 1
ATOM 3323 O O . LEU A 1 420 ? -31.334 -21.456 -29.292 1.00 67.38 420 LEU A O 1
ATOM 3327 N N . MET A 1 421 ? -32.579 -19.825 -30.219 1.00 69.94 421 MET A N 1
ATOM 3328 C CA . MET A 1 421 ? -33.072 -20.670 -31.318 1.00 69.94 421 MET A CA 1
ATOM 3329 C C . MET A 1 421 ? -31.924 -21.187 -32.194 1.00 69.94 421 MET A C 1
ATOM 3331 O O . MET A 1 421 ? -31.885 -22.372 -32.525 1.00 69.94 421 MET A O 1
ATOM 3335 N N . HIS A 1 422 ? -30.959 -20.326 -32.531 1.00 70.25 422 HIS A N 1
ATOM 3336 C CA . HIS A 1 422 ? -29.826 -20.711 -33.373 1.00 70.25 422 HIS A CA 1
ATOM 3337 C C . HIS A 1 422 ? -28.870 -21.696 -32.671 1.00 70.25 422 HIS A C 1
ATOM 3339 O O . HIS A 1 422 ? -28.302 -22.577 -33.321 1.00 70.25 422 HIS A O 1
ATOM 3345 N N . PHE A 1 423 ? -28.724 -21.589 -31.344 1.00 71.56 423 PHE A N 1
ATOM 3346 C CA . PHE A 1 423 ? -27.958 -22.536 -30.530 1.00 71.56 423 PHE A CA 1
ATOM 3347 C C . PHE A 1 423 ? -28.649 -23.906 -30.436 1.00 71.56 423 PHE A C 1
ATOM 3349 O O . PHE A 1 423 ? -27.995 -24.933 -30.618 1.00 71.56 423 PHE A O 1
ATOM 3356 N N . GLN A 1 424 ? -29.972 -23.944 -30.231 1.00 65.56 424 GLN A N 1
ATOM 3357 C CA . GLN A 1 424 ? -30.725 -25.206 -30.240 1.00 65.56 424 GLN A CA 1
ATOM 3358 C C . GLN A 1 424 ? -30.663 -25.905 -31.606 1.00 65.56 424 GLN A C 1
ATOM 3360 O O . GLN A 1 424 ? -30.501 -27.123 -31.646 1.00 65.56 424 GLN A O 1
ATOM 3365 N N . LEU A 1 425 ? -30.705 -25.156 -32.715 1.00 67.44 425 LEU A N 1
ATOM 3366 C CA . LEU A 1 425 ? -30.563 -25.730 -34.057 1.00 67.44 425 LEU A CA 1
ATOM 3367 C C . LEU A 1 425 ? -29.186 -26.393 -34.255 1.00 67.44 425 LEU A C 1
ATOM 3369 O O . LEU A 1 425 ? -29.109 -27.534 -34.706 1.00 67.44 425 LEU A O 1
ATOM 3373 N N . LEU A 1 426 ? -28.103 -25.716 -33.856 1.00 66.75 426 LEU A N 1
ATOM 3374 C CA . LEU A 1 426 ? -26.733 -26.250 -33.916 1.00 66.75 426 LEU A CA 1
ATOM 3375 C C . LEU A 1 426 ? -26.574 -27.561 -33.128 1.00 66.75 426 LEU A C 1
ATOM 3377 O O . LEU A 1 426 ? -25.968 -28.510 -33.628 1.00 66.75 426 LEU A O 1
ATOM 3381 N N . MET A 1 427 ? -27.177 -27.643 -31.938 1.00 69.69 427 MET A N 1
ATOM 3382 C CA . MET A 1 427 ? -27.144 -28.845 -31.094 1.00 69.69 427 MET A CA 1
ATOM 3383 C C . MET A 1 427 ? -27.911 -30.039 -31.692 1.00 69.69 427 MET A C 1
ATOM 3385 O O . MET A 1 427 ? -27.602 -31.179 -31.351 1.00 69.69 427 MET A O 1
ATOM 3389 N N . MET A 1 428 ? -28.877 -29.817 -32.593 1.00 69.75 428 MET A N 1
ATOM 3390 C CA . MET A 1 428 ? -29.616 -30.903 -33.257 1.00 69.75 428 MET A CA 1
ATOM 3391 C C . MET A 1 428 ? -28.885 -31.497 -34.472 1.00 69.75 428 MET A C 1
ATOM 3393 O O . MET A 1 428 ? -29.121 -32.657 -34.801 1.00 69.75 428 MET A O 1
ATOM 3397 N N . PHE A 1 429 ? -27.993 -30.744 -35.128 1.00 65.50 429 PHE A N 1
ATOM 3398 C CA . PHE A 1 429 ? -27.337 -31.186 -36.370 1.00 65.50 429 PHE A CA 1
ATOM 3399 C C . PHE A 1 429 ? -25.907 -31.734 -36.203 1.00 65.50 429 PHE A C 1
ATOM 3401 O O . PHE A 1 429 ? -25.407 -32.369 -37.133 1.00 65.50 429 PHE A O 1
ATOM 3408 N N . HIS A 1 430 ? -25.247 -31.557 -35.050 1.00 60.03 430 HIS A N 1
ATOM 3409 C CA . HIS A 1 430 ? -23.909 -32.123 -34.781 1.00 60.03 430 HIS A CA 1
ATOM 3410 C C . HIS A 1 430 ? -23.784 -32.769 -33.378 1.00 60.03 430 HIS A C 1
ATOM 3412 O O . HIS A 1 430 ? -23.180 -32.189 -32.475 1.00 60.03 430 HIS A O 1
ATOM 3418 N N . PRO A 1 431 ? -24.259 -34.018 -33.185 1.00 54.81 431 PRO A N 1
ATOM 3419 C CA . PRO A 1 431 ? -24.201 -34.710 -31.888 1.00 54.81 431 PRO A CA 1
ATOM 3420 C C . PRO A 1 431 ? -22.801 -35.153 -31.415 1.00 54.81 431 PRO A C 1
ATOM 3422 O O . PRO A 1 431 ? -22.696 -35.793 -30.373 1.00 54.81 431 PRO A O 1
ATOM 3425 N N . HIS A 1 432 ? -21.734 -34.896 -32.185 1.00 59.69 432 HIS A N 1
ATOM 3426 C CA . HIS A 1 432 ? -20.459 -35.619 -32.051 1.00 59.69 432 HIS A CA 1
ATOM 3427 C C . HIS A 1 432 ? -19.231 -34.790 -31.632 1.00 59.69 432 HIS A C 1
ATOM 3429 O O . HIS A 1 432 ? -18.133 -35.341 -31.565 1.00 59.69 432 HIS A O 1
ATOM 3435 N N . PHE A 1 433 ? -19.401 -33.508 -31.291 1.00 53.25 433 PHE A N 1
ATOM 3436 C CA . PHE A 1 433 ? -18.329 -32.633 -30.787 1.00 53.25 433 PHE A CA 1
ATOM 3437 C C . PHE A 1 433 ? -18.431 -32.377 -29.272 1.00 53.25 433 PHE A C 1
ATOM 3439 O O . PHE A 1 433 ? -18.583 -31.243 -28.829 1.00 53.25 433 PHE A O 1
ATOM 3446 N N . LEU A 1 434 ? -18.342 -33.448 -28.474 1.00 52.06 434 LEU A N 1
ATOM 3447 C CA . LEU A 1 434 ? -18.085 -33.390 -27.026 1.00 52.06 434 LEU A CA 1
ATOM 3448 C C . LEU A 1 434 ? -17.554 -34.750 -26.524 1.00 52.06 434 LEU A C 1
ATOM 3450 O O . LEU A 1 434 ? -18.307 -35.603 -26.049 1.00 52.06 434 LEU A O 1
ATOM 3454 N N . LYS A 1 435 ? -16.243 -34.957 -26.676 1.00 44.53 435 LYS A N 1
ATOM 3455 C CA . LYS A 1 435 ? -15.451 -36.046 -26.085 1.00 44.53 435 LYS A CA 1
ATOM 3456 C C . LYS A 1 435 ? -14.010 -35.584 -25.888 1.00 44.53 435 LYS A C 1
ATOM 3458 O O . LYS A 1 435 ? -13.581 -34.733 -26.698 1.00 44.53 435 LYS A O 1
#

pLDDT: mean 74.85, std 23.71, range [23.12, 98.19]

Solvent-accessible surface area (backbone atoms only — not comparable to full-atom values): 27093 Å² total; per-residue (Å²): 130,59,96,62,39,47,74,43,67,59,86,94,44,75,77,45,42,26,44,56,56,97,92,48,66,46,76,63,80,81,88,80,86,66,86,78,80,72,81,70,84,73,66,49,72,66,30,42,52,50,34,55,49,50,24,57,75,53,78,64,47,53,60,71,57,49,46,50,39,29,76,69,44,74,51,77,74,47,61,62,50,82,76,72,97,50,66,69,53,49,76,77,61,63,69,82,77,80,80,71,83,82,79,78,83,56,90,41,74,37,47,34,32,35,33,44,75,49,67,77,46,97,52,50,21,83,86,63,27,29,29,35,40,39,45,28,29,64,53,27,61,31,60,48,71,48,77,30,64,59,64,72,56,52,55,64,50,49,53,57,48,47,58,49,54,26,71,74,64,81,43,63,62,38,29,41,32,32,56,81,54,67,63,73,61,38,66,68,48,48,49,53,23,62,79,63,63,30,48,76,43,62,39,61,89,97,41,68,73,75,43,40,71,38,54,51,48,52,49,55,38,51,52,47,30,52,54,51,30,57,76,54,74,50,68,70,37,51,49,60,50,41,38,50,38,39,41,61,49,55,29,68,36,66,32,76,95,56,79,51,42,28,15,49,20,63,64,68,78,44,84,83,76,71,64,87,78,63,74,67,70,58,25,45,28,33,35,66,45,91,69,60,100,84,48,77,54,50,49,67,30,29,35,54,39,73,46,87,96,49,89,29,41,24,28,38,31,66,86,78,71,39,81,46,74,42,64,59,64,52,75,44,54,62,80,55,55,56,66,56,49,78,77,54,79,96,74,86,84,80,88,79,90,77,81,93,72,89,82,84,89,84,88,83,87,88,85,90,80,90,87,83,92,85,90,87,88,85,80,89,84,90,84,91,85,81,89,84,86,84,82,82,89,82,86,85,83,89,85,88,86,78,91,90,87,62,77,74,59,58,58,54,53,55,52,52,53,53,52,50,54,56,50,55,53,53,60,73,77,54,88,78,88,82,129

Foldseek 3Di:
DDDQKDFDDDVVRTPWIWGDDPHDTHTDDDDPPDPPPPPPVPPDPVLQVLLQVVCVVVVNDDLVVSVVCCVVCVSVVRDHDPHDDDPCCCVPPPDDPDPPDDDLPDPAWLQEKEKEKDFQDPAAAPVQFGIKMWIATSQLRQIDIDTHNDLLCVQVVCVVVQVVVCVVPVDHNAEYEYEPDPNCVPPVNVVCCVVRNYHYHYDDPPCCVVSVSVVVVVVQLVVQLVVLCVLLVHDPNLSNLSSNQSSVVQQLFQDVSNPRAGSVCRRPVHHDDPCVPDDRFQFKKWAADDDDPPDDRTAIWTFSAPDPPDCWTWTQGPVVRDIDTGNGMDTDRVVSVVVVVVVDDDDDDDDDDDDDDDDDDDDDDDDDDDDDDDDDDDDDDDDDDDDDDDDDDDDDDDDDDDDDDDPVVVVVVVVVVVVVVVVVVVCVPDVDPDD

Nearest PDB structures (foldseek):
  7ouf-assembly1_E  TM=5.950E-01  e=3.456E-12  Simian T-lymphotropic virus 1
  8fnj-assembly1_G  TM=5.955E-01  e=7.017E-12  Homo sapiens
  7pel-assembly1_E  TM=5.800E-01  e=1.701E-11  Simian T-lymphotropic virus 1
  6voy-assembly1_C  TM=5.737E-01  e=3.660E-10  Saccharolobus solfataricus P2
  6voy-assembly1_D  TM=5.545E-01  e=6.214E-08  Saccharolobus solfataricus P2